Protein AF-0000000085024136 (afdb_homodimer)

Solvent-accessible surface area (backbone atoms only — not comparable to full-atom values): 22050 Å² total; per-residue (Å²): 135,85,77,77,74,80,76,80,77,77,75,76,75,72,75,74,74,73,70,76,73,74,71,74,76,70,73,74,78,68,55,67,60,87,79,64,44,66,71,77,68,45,45,70,88,46,28,46,67,76,51,93,80,49,58,67,58,80,70,66,60,90,43,93,72,46,53,48,73,52,51,36,75,35,34,38,42,32,37,48,52,42,96,88,58,46,60,41,32,43,37,36,36,37,52,78,35,58,49,79,10,27,27,30,75,33,22,38,34,37,36,29,50,30,38,29,35,40,38,38,35,45,42,96,86,66,47,75,48,77,44,83,41,37,22,63,36,70,49,74,44,54,42,66,41,37,32,32,40,37,23,77,28,56,24,40,30,39,38,38,36,1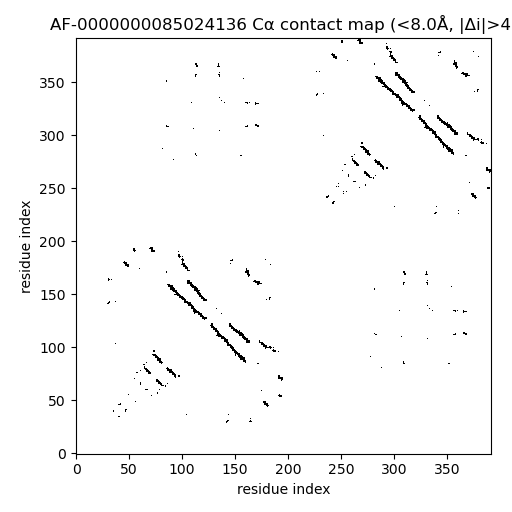6,37,70,42,87,87,46,86,15,45,67,34,80,88,54,65,32,33,28,50,77,54,35,69,72,40,63,70,78,43,26,46,60,69,127,135,84,77,76,74,82,76,81,79,78,77,75,76,74,74,73,75,72,71,74,73,72,70,74,75,73,70,76,77,71,69,66,58,89,79,62,44,65,68,77,60,47,40,68,88,43,28,48,68,77,51,91,82,47,58,69,57,80,70,65,58,91,43,92,70,45,53,48,74,50,50,35,75,35,33,38,43,33,38,48,53,43,95,89,58,47,62,43,31,42,38,35,37,37,52,77,34,58,49,79,9,26,28,30,73,34,22,37,33,38,35,28,49,30,40,29,34,40,38,36,36,45,42,96,86,66,48,74,46,78,46,83,41,37,22,64,36,71,51,74,44,56,45,66,41,37,32,32,39,37,22,78,27,56,22,38,30,41,40,36,38,17,36,72,52,91,87,44,86,16,43,67,35,79,86,53,65,31,33,30,50,76,55,36,68,73,38,63,72,79,43,26,47,60,68,129

Nearest PDB structures (foldseek):
  6tzp-assembly1_A  TM=6.915E-01  e=1.171E-06  Bacillus subtilis
  2uyb-assembly1_A  TM=7.602E-01  e=2.352E-06  Bacillus subtilis
  2v09-assembly1_A  TM=7.611E-01  e=2.352E-06  Bacillus subtilis
  2uya-assembly1_A  TM=6.845E-01  e=1.451E-06  Bacillus subtilis
  5vg3-assembly1_A  TM=7.566E-01  e=2.762E-06  Bacillus subtilis

Radius of gyration: 27.94 Å; Cα contacts (8 Å, |Δi|>4): 830; chains: 2; bounding box: 72×79×98 Å

Structure (mmCIF, N/CA/C/O backbone):
data_AF-0000000085024136-model_v1
#
loop_
_entity.id
_entity.type
_entity.pdbx_description
1 polymer 'Cupin 2 conserved barrel domain-containing protein'
#
loop_
_atom_site.group_PDB
_atom_site.id
_atom_site.type_symbol
_atom_site.label_atom_id
_atom_site.label_alt_id
_atom_site.label_comp_id
_atom_site.label_asym_id
_atom_site.label_entity_id
_atom_site.label_seq_id
_atom_site.pdbx_PDB_ins_code
_atom_site.Cartn_x
_atom_site.Cartn_y
_atom_site.Cartn_z
_atom_site.occupancy
_atom_site.B_iso_or_equiv
_atom_site.auth_seq_id
_atom_site.auth_comp_id
_atom_site.auth_asym_id
_atom_site.auth_atom_id
_atom_site.pdbx_PDB_model_num
ATOM 1 N N . MET A 1 1 ? 56 -15.125 65.375 1 30.09 1 MET A N 1
ATOM 2 C CA . MET A 1 1 ? 54.906 -14.273 64.875 1 30.09 1 MET A CA 1
ATOM 3 C C . MET A 1 1 ? 54.031 -15.039 63.875 1 30.09 1 MET A C 1
ATOM 5 O O . MET A 1 1 ? 54.531 -15.586 62.875 1 30.09 1 MET A O 1
ATOM 9 N N . SER A 1 2 ? 52.906 -15.57 64.375 1 30.41 2 SER A N 1
ATOM 10 C CA . SER A 1 2 ? 51.969 -16.531 63.812 1 30.41 2 SER A CA 1
ATOM 11 C C . SER A 1 2 ? 51.344 -16.031 62.531 1 30.41 2 SER A C 1
ATOM 13 O O . SER A 1 2 ? 51.094 -14.828 62.375 1 30.41 2 SER A O 1
ATOM 15 N N . VAL A 1 3 ? 51.438 -16.812 61.469 1 36.09 3 VAL A N 1
ATOM 16 C CA . VAL A 1 3 ? 51.125 -16.734 60.031 1 36.09 3 VAL A CA 1
ATOM 17 C C . VAL A 1 3 ? 49.594 -16.609 59.844 1 36.09 3 VAL A C 1
ATOM 19 O O . VAL A 1 3 ? 48.844 -17.531 60.188 1 36.09 3 VAL A O 1
ATOM 22 N N . PRO A 1 4 ? 49 -15.477 60.094 1 37.69 4 PRO A N 1
ATOM 23 C CA . PRO A 1 4 ? 47.531 -15.547 60.156 1 37.69 4 PRO A CA 1
ATOM 24 C C . PRO A 1 4 ? 46.938 -16.047 58.844 1 37.69 4 PRO A C 1
ATOM 26 O O . PRO A 1 4 ? 47.5 -15.828 57.75 1 37.69 4 PRO A O 1
ATOM 29 N N . GLU A 1 5 ? 46.312 -17.156 58.906 1 36.03 5 GLU A N 1
ATOM 30 C CA . GLU A 1 5 ? 45.688 -17.875 57.812 1 36.03 5 GLU A CA 1
ATOM 31 C C . GLU A 1 5 ? 44.719 -16.984 57.062 1 36.03 5 GLU A C 1
ATOM 33 O O . GLU A 1 5 ? 43.938 -16.25 57.688 1 36.03 5 GLU A O 1
ATOM 38 N N . PRO A 1 6 ? 44.969 -16.734 55.781 1 31.41 6 PRO A N 1
ATOM 39 C CA . PRO A 1 6 ? 44.125 -15.82 55 1 31.41 6 PRO A CA 1
ATOM 40 C C . PRO A 1 6 ? 42.688 -16.297 54.938 1 31.41 6 PRO A C 1
ATOM 42 O O . PRO A 1 6 ? 42.438 -17.5 54.812 1 31.41 6 PRO A O 1
ATOM 45 N N . ARG A 1 7 ? 41.75 -15.688 55.656 1 27.64 7 ARG A N 1
ATOM 46 C CA . ARG A 1 7 ? 40.312 -15.945 55.688 1 27.64 7 ARG A CA 1
ATOM 47 C C . ARG A 1 7 ? 39.75 -16.031 54.281 1 27.64 7 ARG A C 1
ATOM 49 O O . ARG A 1 7 ? 40.156 -15.289 53.406 1 27.64 7 ARG A O 1
ATOM 56 N N . ALA A 1 8 ? 39.219 -17.188 53.938 1 28.41 8 ALA A N 1
ATOM 57 C CA . ALA A 1 8 ? 38.5 -17.609 52.75 1 28.41 8 ALA A CA 1
ATOM 58 C C . ALA A 1 8 ? 37.375 -16.656 52.406 1 28.41 8 ALA A C 1
ATOM 60 O O . ALA A 1 8 ? 36.5 -16.391 53.281 1 28.41 8 ALA A O 1
ATOM 61 N N . TRP A 1 9 ? 37.562 -15.617 51.594 1 25.48 9 TRP A N 1
ATOM 62 C CA . TRP A 1 9 ? 36.531 -14.672 51.188 1 25.48 9 TRP A CA 1
ATOM 63 C C . TRP A 1 9 ? 35.375 -15.398 50.531 1 25.48 9 TRP A C 1
ATOM 65 O O . TRP A 1 9 ? 35.562 -16.203 49.594 1 25.48 9 TRP A O 1
ATOM 75 N N . VAL A 1 10 ? 34.438 -15.867 51.344 1 28.72 10 VAL A N 1
ATOM 76 C CA . VAL A 1 10 ? 33.188 -16.391 50.781 1 28.72 10 VAL A CA 1
ATOM 77 C C . VAL A 1 10 ? 32.594 -15.391 49.812 1 28.72 10 VAL A C 1
ATOM 79 O O . VAL A 1 10 ? 32.281 -14.25 50.188 1 28.72 10 VAL A O 1
ATOM 82 N N . VAL A 1 11 ? 33.031 -15.477 48.562 1 30.64 11 VAL A N 1
ATOM 83 C CA . VAL A 1 11 ? 32.375 -14.695 47.5 1 30.64 11 VAL A CA 1
ATOM 84 C C . VAL A 1 11 ? 30.891 -15.078 47.406 1 30.64 11 VAL A C 1
ATOM 86 O O . VAL A 1 11 ? 30.562 -16.25 47.188 1 30.64 11 VAL A O 1
ATOM 89 N N . LEU A 1 12 ? 30.078 -14.445 48.25 1 28 12 LEU A N 1
ATOM 90 C CA . LEU A 1 12 ? 28.625 -14.555 48.062 1 28 12 LEU A CA 1
ATOM 91 C C . LEU A 1 12 ? 28.203 -14.219 46.656 1 28 12 LEU A C 1
ATOM 93 O O . LEU A 1 12 ? 28.422 -13.094 46.188 1 28 12 LEU A O 1
ATOM 97 N N . VAL A 1 13 ? 28.203 -15.227 45.844 1 29.22 13 VAL A N 1
ATOM 98 C CA . VAL A 1 13 ? 27.641 -15.109 44.5 1 29.22 13 VAL A CA 1
ATOM 99 C C . VAL A 1 13 ? 26.156 -14.734 44.625 1 29.22 13 VAL A C 1
ATOM 101 O O . VAL A 1 13 ? 25.344 -15.523 45.094 1 29.22 13 VAL A O 1
ATOM 104 N N . VAL A 1 14 ? 25.922 -13.5 44.969 1 30.23 14 VAL A N 1
ATOM 105 C CA . VAL A 1 14 ? 24.516 -13.094 44.875 1 30.23 14 VAL A CA 1
ATOM 106 C C . VAL A 1 14 ? 24.031 -13.297 43.438 1 30.23 14 VAL A C 1
ATOM 108 O O . VAL A 1 14 ? 24.578 -12.711 42.5 1 30.23 14 VAL A O 1
ATOM 111 N N . GLY A 1 15 ? 23.516 -14.469 43.25 1 28.17 15 GLY A N 1
ATOM 112 C CA . GLY A 1 15 ? 22.797 -14.734 42 1 28.17 15 GLY A CA 1
ATOM 113 C C . GLY A 1 15 ? 21.734 -13.695 41.688 1 28.17 15 GLY A C 1
ATOM 114 O O . GLY A 1 15 ? 20.766 -13.562 42.438 1 28.17 15 GLY A O 1
ATOM 115 N N . ILE A 1 16 ? 22.188 -12.523 41.156 1 28.72 16 ILE A N 1
ATOM 116 C CA . ILE A 1 16 ? 21.188 -11.578 40.719 1 28.72 16 ILE A CA 1
ATOM 117 C C . ILE A 1 16 ? 20.281 -12.258 39.688 1 28.72 16 ILE A C 1
ATOM 119 O O . ILE A 1 16 ? 20.75 -12.719 38.625 1 28.72 16 ILE A O 1
ATOM 123 N N . PHE A 1 17 ? 19.281 -12.898 40.188 1 27.83 17 PHE A N 1
ATOM 124 C CA . PHE A 1 17 ? 18.172 -13.289 39.344 1 27.83 17 PHE A CA 1
ATOM 125 C C . PHE A 1 17 ? 17.672 -12.102 38.531 1 27.83 17 PHE A C 1
ATOM 127 O O . PHE A 1 17 ? 17.125 -11.148 39.094 1 27.83 17 PHE A O 1
ATOM 134 N N . LEU A 1 18 ? 18.453 -11.727 37.5 1 28.78 18 LEU A N 1
ATOM 135 C CA . LEU A 1 18 ? 17.875 -10.773 36.562 1 28.78 18 LEU A CA 1
ATOM 136 C C . LEU A 1 18 ? 16.547 -11.297 36.031 1 28.78 18 LEU A C 1
ATOM 138 O O . LEU A 1 18 ? 16.531 -12.219 35.188 1 28.78 18 LEU A O 1
ATOM 142 N N . GLY A 1 19 ? 15.594 -11.344 36.906 1 26.42 19 GLY A N 1
ATOM 143 C CA . GLY A 1 19 ? 14.258 -11.492 36.344 1 26.42 19 GLY A CA 1
ATOM 144 C C . GLY A 1 19 ? 14.008 -10.602 35.125 1 26.42 19 GLY A C 1
ATOM 145 O O . GLY A 1 19 ? 14.18 -9.383 35.219 1 26.42 19 GLY A O 1
ATOM 146 N N . ARG A 1 20 ? 14.328 -11.188 33.969 1 26.08 20 ARG A N 1
ATOM 147 C CA . ARG A 1 20 ? 13.914 -10.508 32.75 1 26.08 20 ARG A CA 1
ATOM 148 C C . ARG A 1 20 ? 12.445 -10.109 32.844 1 26.08 20 ARG A C 1
ATOM 150 O O . ARG A 1 20 ? 11.562 -10.969 32.906 1 26.08 20 ARG A O 1
ATOM 157 N N . LEU A 1 21 ? 12.156 -9.062 33.531 1 26.42 21 LEU A N 1
ATOM 158 C CA . LEU A 1 21 ? 10.828 -8.477 33.375 1 26.42 21 LEU A CA 1
ATOM 159 C C . LEU A 1 21 ? 10.523 -8.266 31.891 1 26.42 21 LEU A C 1
ATOM 161 O O . LEU A 1 21 ? 11.18 -7.465 31.219 1 26.42 21 LEU A O 1
ATOM 165 N N . SER A 1 22 ? 10.086 -9.328 31.297 1 23.98 22 SER A N 1
ATOM 166 C CA . SER A 1 22 ? 9.469 -9.195 29.984 1 23.98 22 SER A CA 1
ATOM 167 C C . SER A 1 22 ? 8.406 -8.102 29.984 1 23.98 22 SER A C 1
ATOM 169 O O . SER A 1 22 ? 7.355 -8.258 30.625 1 23.98 22 SER A O 1
ATOM 171 N N . VAL A 1 23 ? 8.781 -6.891 30.094 1 24.39 23 VAL A N 1
ATOM 172 C CA . VAL A 1 23 ? 7.789 -5.844 29.891 1 24.39 23 VAL A CA 1
ATOM 173 C C . VAL A 1 23 ? 7.094 -6.051 28.547 1 24.39 23 VAL A C 1
ATOM 175 O O . VAL A 1 23 ? 7.742 -6.035 27.5 1 24.39 23 VAL A O 1
ATOM 178 N N . SER A 1 24 ? 6.074 -6.824 28.609 1 23.19 24 SER A N 1
ATOM 179 C CA . SER A 1 24 ? 5.105 -6.836 27.516 1 23.19 24 SER A CA 1
ATOM 180 C C . SER A 1 24 ? 4.719 -5.422 27.094 1 23.19 24 SER A C 1
ATOM 182 O O . SER A 1 24 ? 4.086 -4.695 27.875 1 23.19 24 SER A O 1
ATOM 184 N N . VAL A 1 25 ? 5.543 -4.734 26.422 1 22.91 25 VAL A N 1
ATOM 185 C CA . VAL A 1 25 ? 5.121 -3.432 25.906 1 22.91 25 VAL A CA 1
ATOM 186 C C . VAL A 1 25 ? 3.82 -3.578 25.125 1 22.91 25 VAL A C 1
ATOM 188 O O . VAL A 1 25 ? 3.791 -4.227 24.078 1 22.91 25 VAL A O 1
ATOM 191 N N . THR A 1 26 ? 2.686 -3.709 25.797 1 23.72 26 THR A N 1
ATOM 192 C CA . THR A 1 26 ? 1.342 -3.529 25.266 1 23.72 26 THR A CA 1
ATOM 193 C C . THR A 1 26 ? 1.251 -2.242 24.438 1 23.72 26 THR A C 1
ATOM 195 O O . THR A 1 26 ? 1.49 -1.152 24.969 1 23.72 26 THR A O 1
ATOM 198 N N . HIS A 1 27 ? 1.838 -2.207 23.391 1 24.25 27 HIS A N 1
ATOM 199 C CA . HIS A 1 27 ? 1.718 -0.945 22.672 1 24.25 27 HIS A CA 1
ATOM 200 C C . HIS A 1 27 ? 0.258 -0.519 22.547 1 24.25 27 HIS A C 1
ATOM 202 O O . HIS A 1 27 ? -0.571 -1.272 22.031 1 24.25 27 HIS A O 1
ATOM 208 N N . PRO A 1 28 ? -0.281 0.254 23.438 1 23.92 28 PRO A N 1
ATOM 209 C CA . PRO A 1 28 ? -1.662 0.741 23.438 1 23.92 28 PRO A CA 1
ATOM 210 C C . PRO A 1 28 ? -2.082 1.312 22.078 1 23.92 28 PRO A C 1
ATOM 212 O O . PRO A 1 28 ? -1.315 2.043 21.453 1 23.92 28 PRO A O 1
ATOM 215 N N . THR A 1 29 ? -2.715 0.515 21.203 1 26.81 29 THR A N 1
ATOM 216 C CA . THR A 1 29 ? -3.516 0.955 20.062 1 26.81 29 THR A CA 1
ATOM 217 C C . THR A 1 29 ? -4.387 2.148 20.453 1 26.81 29 THR A C 1
ATOM 219 O O . THR A 1 29 ? -5.367 2 21.188 1 26.81 29 THR A O 1
ATOM 222 N N . THR A 1 30 ? -3.805 3.119 20.891 1 27.08 30 THR A N 1
ATOM 223 C CA . THR A 1 30 ? -4.578 4.258 21.375 1 27.08 30 THR A CA 1
ATOM 224 C C . THR A 1 30 ? -5.484 4.809 20.281 1 27.08 30 THR A C 1
ATOM 226 O O . THR A 1 30 ? -5.004 5.402 19.312 1 27.08 30 THR A O 1
ATOM 229 N N . CYS A 1 31 ? -6.355 3.916 19.719 1 30.27 31 CYS A N 1
ATOM 230 C CA . CYS A 1 31 ? -7.465 4.484 18.953 1 30.27 31 CYS A CA 1
ATOM 231 C C . CYS A 1 31 ? -8.133 5.613 19.719 1 30.27 31 CYS A C 1
ATOM 233 O O . CYS A 1 31 ? -8.492 5.445 20.891 1 30.27 31 CYS A O 1
ATOM 235 N N . LEU A 1 32 ? -7.781 6.816 19.422 1 34.69 32 LEU A N 1
ATOM 236 C CA . LEU A 1 32 ? -8.469 7.918 20.078 1 34.69 32 LEU A CA 1
ATOM 237 C C . LEU A 1 32 ? -9.984 7.703 20.062 1 34.69 32 LEU A C 1
ATOM 239 O O . LEU A 1 32 ? -10.508 7.031 19.172 1 34.69 32 LEU A O 1
ATOM 243 N N . SER A 1 33 ? -10.648 7.867 21.094 1 35.84 33 SER A N 1
ATOM 244 C CA . SER A 1 33 ? -12.094 7.809 21.281 1 35.84 33 SER A CA 1
ATOM 245 C C . SER A 1 33 ? -12.828 8.516 20.141 1 35.84 33 SER A C 1
ATOM 247 O O . SER A 1 33 ? -12.32 9.484 19.578 1 35.84 33 SER A O 1
ATOM 249 N N . PRO A 1 34 ? -13.75 7.84 19.406 1 38.44 34 PRO A N 1
ATOM 250 C CA . PRO A 1 34 ? -14.641 8.469 18.438 1 38.44 34 PRO A CA 1
ATOM 251 C C . PRO A 1 34 ? -14.953 9.922 18.781 1 38.44 34 PRO A C 1
ATOM 253 O O . PRO A 1 34 ? -15.32 10.703 17.891 1 38.44 34 PRO A O 1
ATOM 256 N N . SER A 1 35 ? -15.133 10.195 20.016 1 38 35 SER A N 1
ATOM 257 C CA . SER A 1 35 ? -15.539 11.531 20.438 1 38 35 SER A CA 1
ATOM 258 C C . SER A 1 35 ? -14.422 12.547 20.234 1 38 35 SER A C 1
ATOM 260 O O . SER A 1 35 ? -14.531 13.695 20.672 1 38 35 SER A O 1
ATOM 262 N N . TRP A 1 36 ? -13.422 12.039 19.859 1 39.69 36 TRP A N 1
ATOM 263 C CA . TRP A 1 36 ? -12.336 13.016 19.766 1 39.69 36 TRP A CA 1
ATOM 264 C C . TRP A 1 36 ? -12.531 13.914 18.547 1 39.69 36 TRP A C 1
ATOM 266 O O . TRP A 1 36 ? -12.742 13.422 17.422 1 39.69 36 TRP A O 1
ATOM 276 N N . SER A 1 37 ? -13.297 14.953 18.672 1 41.47 37 SER A N 1
ATOM 277 C CA . SER A 1 37 ? -13.477 15.992 17.656 1 41.47 37 SER A CA 1
ATOM 278 C C . SER A 1 37 ? -12.211 16.812 17.484 1 41.47 37 SER A C 1
ATOM 280 O O . SER A 1 37 ? -11.508 17.109 18.453 1 41.47 37 SER A O 1
ATOM 282 N N . PRO A 1 38 ? -11.68 16.828 16.266 1 41.91 38 PRO A N 1
ATOM 283 C CA . PRO A 1 38 ? -10.656 17.828 15.977 1 41.91 38 PRO A CA 1
ATOM 284 C C . PRO A 1 38 ? -10.82 19.094 16.828 1 41.91 38 PRO A C 1
ATOM 286 O O . PRO A 1 38 ? -9.844 19.812 17.062 1 41.91 38 PRO A O 1
ATOM 289 N N . ILE A 1 39 ? -11.938 19.469 17.109 1 40.53 39 ILE A N 1
ATOM 290 C CA . ILE A 1 39 ? -12.172 20.609 18 1 40.53 39 ILE A CA 1
ATOM 291 C C . ILE A 1 39 ? -11.383 20.438 19.297 1 40.53 39 ILE A C 1
ATOM 293 O O . ILE A 1 39 ? -10.875 21.406 19.859 1 40.53 39 ILE A O 1
ATOM 297 N N . ALA A 1 40 ? -11.461 19.266 19.797 1 44 40 ALA A N 1
ATOM 298 C CA . ALA A 1 40 ? -10.648 19.219 21.016 1 44 40 ALA A CA 1
ATOM 299 C C . ALA A 1 40 ? -9.172 19.438 20.703 1 44 40 ALA A C 1
ATOM 301 O O . ALA A 1 40 ? -8.414 19.922 21.547 1 44 40 ALA A O 1
ATOM 302 N N . VAL A 1 41 ? -8.68 18.891 19.562 1 46.81 41 VAL A N 1
ATOM 303 C CA . VAL A 1 41 ? -7.281 19.125 19.234 1 46.81 41 VAL A CA 1
ATOM 304 C C . VAL A 1 41 ? -7.062 20.625 18.953 1 46.81 41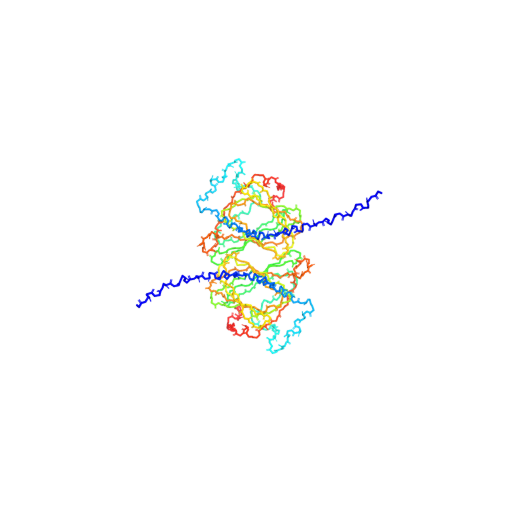 VAL A C 1
ATOM 306 O O . VAL A 1 41 ? -5.973 21.141 19.203 1 46.81 41 VAL A O 1
ATOM 309 N N . GLY A 1 42 ? -7.91 21.406 18.281 1 52.12 42 GLY A N 1
ATOM 310 C CA . GLY A 1 42 ? -7.211 22.406 17.5 1 52.12 42 GLY A CA 1
ATOM 311 C C . GLY A 1 42 ? -7.215 23.781 18.156 1 52.12 42 GLY A C 1
ATOM 312 O O . GLY A 1 42 ? -8.258 24.438 18.234 1 52.12 42 GLY A O 1
ATOM 313 N N . ASP A 1 43 ? -6.574 23.703 19.125 1 66.44 43 ASP A N 1
ATOM 314 C CA . ASP A 1 43 ? -6.059 25.016 19.5 1 66.44 43 ASP A CA 1
ATOM 315 C C . ASP A 1 43 ? -5.488 25.734 18.281 1 66.44 43 ASP A C 1
ATOM 317 O O . ASP A 1 43 ? -4.465 25.328 17.734 1 66.44 43 ASP A O 1
ATOM 321 N N . ALA A 1 44 ? -6.285 26.625 17.844 1 72 44 ALA A N 1
ATOM 322 C CA . ALA A 1 44 ? -5.879 27.406 16.672 1 72 44 ALA A CA 1
ATOM 323 C C . ALA A 1 44 ? -4.426 27.859 16.797 1 72 44 ALA A C 1
ATOM 325 O O . ALA A 1 44 ? -3.811 28.281 15.812 1 72 44 ALA A O 1
ATOM 326 N N . ARG A 1 45 ? -3.955 27.766 17.969 1 76.94 45 ARG A N 1
ATOM 327 C CA . ARG A 1 45 ? -2.547 28.094 18.172 1 76.94 45 ARG A CA 1
ATOM 328 C C . ARG A 1 45 ? -1.644 26.984 17.656 1 76.94 45 ARG A C 1
ATOM 330 O O . ARG A 1 45 ? -0.455 27.203 17.422 1 76.94 45 ARG A O 1
ATOM 337 N N . ILE A 1 46 ? -2.352 25.844 17.438 1 82.12 46 ILE A N 1
ATOM 338 C CA . ILE A 1 46 ? -1.531 24.672 17.109 1 82.12 46 ILE A CA 1
ATOM 339 C C . ILE A 1 46 ? -1.883 24.156 15.719 1 82.12 46 ILE A C 1
ATOM 341 O O . ILE A 1 46 ? -1.01 23.688 14.984 1 82.12 46 ILE A O 1
ATOM 345 N N . TYR A 1 47 ? -3.238 24.344 15.43 1 82.31 47 TYR A N 1
ATOM 346 C CA . TYR A 1 47 ? -3.713 23.797 14.164 1 82.31 47 TYR A CA 1
ATOM 347 C C . TYR A 1 47 ? -4.449 24.859 13.352 1 82.31 47 TYR A C 1
ATOM 349 O O . TYR A 1 47 ? -5.012 25.797 13.914 1 82.31 47 TYR A O 1
ATOM 357 N N . TYR A 1 48 ? -4.324 24.734 11.984 1 79.12 48 TYR A N 1
ATOM 358 C CA . TYR A 1 48 ? -5.129 25.578 11.125 1 79.12 48 TYR A CA 1
ATOM 359 C C . TYR A 1 48 ? -5.59 24.828 9.883 1 79.12 48 TYR A C 1
ATOM 361 O O . TYR A 1 48 ? -4.938 23.875 9.453 1 79.12 48 TYR A O 1
ATOM 369 N N . LYS A 1 49 ? -6.734 25.203 9.383 1 76.44 49 LYS A N 1
ATOM 370 C CA . LYS A 1 49 ? -7.297 24.562 8.195 1 76.44 49 LYS A CA 1
ATOM 371 C C . LYS A 1 49 ? -6.594 25.031 6.93 1 76.44 49 LYS A C 1
ATOM 373 O O . LYS A 1 49 ? -6.312 26.219 6.773 1 76.44 49 LYS A O 1
ATOM 378 N N . PRO A 1 50 ? -6.297 23.969 6.148 1 71.44 50 PRO A N 1
ATOM 379 C CA . PRO A 1 50 ? -5.762 24.406 4.859 1 71.44 50 PRO A CA 1
ATOM 380 C C . PRO A 1 50 ? -6.73 25.312 4.102 1 71.44 50 PRO A C 1
ATOM 382 O O . PRO A 1 50 ? -7.945 25.109 4.16 1 71.44 50 PRO A O 1
ATOM 385 N N . ASN A 1 51 ? -6.215 26.422 3.818 1 60.53 51 ASN A N 1
ATOM 386 C CA . ASN A 1 51 ? -7.047 27.312 3.016 1 60.53 51 ASN A CA 1
ATOM 387 C C . ASN A 1 51 ? -6.887 27.047 1.522 1 60.53 51 ASN A C 1
ATOM 389 O O . ASN A 1 51 ? -5.859 26.516 1.093 1 60.53 51 ASN A O 1
ATOM 393 N N . GLU A 1 52 ? -8.109 26.938 0.792 1 54.19 52 GLU A N 1
ATOM 394 C CA . GLU A 1 52 ? -8.219 26.656 -0.634 1 54.19 52 GLU A CA 1
ATOM 395 C C . GLU A 1 52 ? -7.074 27.297 -1.415 1 54.19 52 GLU A C 1
ATOM 397 O O . GLU A 1 52 ? -6.695 26.812 -2.482 1 54.19 52 GLU A O 1
ATOM 402 N N . SER A 1 53 ? -6.59 28.281 -0.966 1 48.22 53 SER A N 1
ATOM 403 C CA . SER A 1 53 ? -5.578 29.016 -1.718 1 48.22 53 SER A CA 1
ATOM 404 C C . SER A 1 53 ? -4.184 28.469 -1.453 1 48.22 53 SER A C 1
ATOM 406 O O . SER A 1 53 ? -3.217 28.859 -2.104 1 48.22 53 SER A O 1
ATOM 408 N N . MET A 1 54 ? -4.172 27.562 -0.534 1 53.47 54 MET A N 1
ATOM 409 C CA . MET A 1 54 ? -2.816 27.188 -0.153 1 53.47 54 MET A CA 1
ATOM 410 C C . MET A 1 54 ? -2.234 26.188 -1.142 1 53.47 54 MET A C 1
ATOM 412 O O . MET A 1 54 ? -2.881 25.188 -1.474 1 53.47 54 MET A O 1
ATOM 416 N N . PRO A 1 55 ? -1.205 26.453 -1.753 1 47.5 55 PRO A N 1
ATOM 417 C CA . PRO A 1 55 ? -0.51 25.562 -2.682 1 47.5 55 PRO A CA 1
ATOM 418 C C . PRO A 1 55 ? -0.07 24.25 -2.023 1 47.5 55 PRO A C 1
ATOM 420 O O . PRO A 1 55 ? 0.302 24.25 -0.847 1 47.5 55 PRO A O 1
ATOM 423 N N . GLY A 1 56 ? -0.206 23.188 -2.75 1 48.31 56 GLY A N 1
ATOM 424 C CA . GLY A 1 56 ? 0.406 21.922 -2.355 1 48.31 56 GLY A CA 1
ATOM 425 C C . GLY A 1 56 ? -0.557 20.984 -1.651 1 48.31 56 GLY A C 1
ATOM 426 O O . GLY A 1 56 ? -0.159 19.922 -1.172 1 48.31 56 GLY A O 1
ATOM 427 N N . LEU A 1 57 ? -1.803 21.547 -1.259 1 53.31 57 LEU A N 1
ATOM 428 C CA . LEU A 1 57 ? -2.773 20.703 -0.577 1 53.31 57 LEU A CA 1
ATOM 429 C C . LEU A 1 57 ? -3.316 19.625 -1.517 1 53.31 57 LEU A C 1
ATOM 431 O O . LEU A 1 57 ? -3.504 19.875 -2.709 1 53.31 57 LEU A O 1
ATOM 435 N N . PRO A 1 58 ? -3.215 18.391 -1.122 1 52.16 58 PRO A N 1
ATOM 436 C CA . PRO A 1 58 ? -4.082 17.5 -1.889 1 52.16 58 PRO A CA 1
ATOM 437 C C . PRO A 1 58 ? -5.488 18.062 -2.088 1 52.16 58 PRO A C 1
ATOM 439 O O . PRO A 1 58 ? -6.098 18.562 -1.138 1 52.16 58 PRO A O 1
ATOM 442 N N . GLN A 1 59 ? -5.77 18.719 -3.24 1 50.38 59 GLN A N 1
ATOM 443 C CA . GLN A 1 59 ? -7.191 19.031 -3.352 1 50.38 59 GLN A CA 1
ATOM 444 C C . GLN A 1 59 ? -8.047 17.781 -3.254 1 50.38 59 GLN A C 1
ATOM 446 O O . GLN A 1 59 ? -7.719 16.75 -3.846 1 50.38 59 GLN A O 1
ATOM 451 N N . PRO A 1 60 ? -8.844 17.766 -2.229 1 49.31 60 PRO A N 1
ATOM 452 C CA . PRO A 1 60 ? -9.781 16.641 -2.311 1 49.31 60 PRO A CA 1
ATOM 453 C C . PRO A 1 60 ? -10.438 16.516 -3.686 1 49.31 60 PRO A C 1
ATOM 455 O O . PRO A 1 60 ? -10.531 17.5 -4.422 1 49.31 60 PRO A O 1
ATOM 458 N N . PRO A 1 61 ? -10.594 15.25 -4.109 1 49.03 61 PRO A N 1
ATOM 459 C CA . PRO A 1 61 ? -11.453 15.195 -5.293 1 49.03 61 PRO A CA 1
ATOM 460 C C . PRO A 1 61 ? -12.617 16.172 -5.223 1 49.03 61 PRO A C 1
ATOM 462 O O . PRO A 1 61 ? -13.172 16.406 -4.145 1 49.03 61 PRO A O 1
ATOM 465 N N . THR A 1 62 ? -12.75 17.156 -6.09 1 49.09 62 THR A N 1
ATOM 466 C CA . THR A 1 62 ? -13.875 18.094 -6.121 1 49.09 62 THR A CA 1
ATOM 467 C C . THR A 1 62 ? -15.203 17.328 -6.055 1 49.09 62 THR A C 1
ATOM 469 O O . THR A 1 62 ? -16.172 17.828 -5.492 1 49.09 62 THR A O 1
ATOM 472 N N . LYS A 1 63 ? -15.203 16.219 -6.836 1 51.31 63 LYS A N 1
ATOM 473 C CA . LYS A 1 63 ? -16.422 15.422 -6.844 1 51.31 63 LYS A CA 1
ATOM 474 C C . LYS A 1 63 ? -16.125 13.945 -6.594 1 51.31 63 LYS A C 1
ATOM 476 O O . LYS A 1 63 ? -15.148 13.406 -7.133 1 51.31 63 LYS A O 1
ATOM 481 N N . PRO A 1 64 ? -16.969 13.438 -5.656 1 54.53 64 PRO A N 1
ATOM 482 C CA . PRO A 1 64 ? -16.859 11.992 -5.477 1 54.53 64 PRO A CA 1
ATOM 483 C C . PRO A 1 64 ? -16.797 11.234 -6.805 1 54.53 64 PRO A C 1
ATOM 485 O O . PRO A 1 64 ? -17.547 11.555 -7.73 1 54.53 64 PRO A O 1
ATOM 488 N N . GLY A 1 65 ? -15.75 10.492 -6.988 1 59.31 65 GLY A N 1
ATOM 489 C CA . GLY A 1 65 ? -15.703 9.664 -8.18 1 59.31 65 GLY A CA 1
ATOM 490 C C . GLY A 1 65 ? -14.68 10.133 -9.195 1 59.31 65 GLY A C 1
ATOM 491 O O . GLY A 1 65 ? -14.414 9.445 -10.18 1 59.31 65 GLY A O 1
ATOM 492 N N . GLU A 1 66 ? -14.219 11.375 -8.938 1 68.56 66 GLU A N 1
ATOM 493 C CA . GLU A 1 66 ? -13.258 11.82 -9.945 1 68.56 66 GLU A CA 1
ATOM 494 C C . GLU A 1 66 ? -11.836 11.797 -9.406 1 68.56 66 GLU A C 1
ATOM 496 O O . GLU A 1 66 ? -11.586 12.242 -8.281 1 68.56 66 GLU A O 1
ATOM 501 N N . GLY A 1 67 ? -10.969 10.992 -9.984 1 73.81 67 GLY A N 1
ATOM 502 C CA . GLY A 1 67 ? -9.555 11.055 -9.648 1 73.81 67 GLY A CA 1
ATOM 503 C C . GLY A 1 67 ? -8.93 12.406 -9.961 1 73.81 67 GLY A C 1
ATOM 504 O O . GLY A 1 67 ? -9.617 13.32 -10.414 1 73.81 67 GLY A O 1
ATOM 505 N N . PHE A 1 68 ? -7.719 12.648 -9.438 1 79.25 68 PHE A N 1
ATOM 506 C CA . PHE A 1 68 ? -6.973 13.852 -9.789 1 79.25 68 PHE A CA 1
ATOM 507 C C . PHE A 1 68 ? -5.477 13.57 -9.836 1 79.25 68 PHE A C 1
ATOM 509 O O . PHE A 1 68 ? -5.016 12.539 -9.336 1 79.25 68 PHE A O 1
ATOM 516 N N . LYS A 1 69 ? -4.848 14.492 -10.547 1 84.25 69 LYS A N 1
ATOM 517 C CA . LYS A 1 69 ? -3.387 14.461 -10.578 1 84.25 69 LYS A CA 1
ATOM 518 C C . LYS A 1 69 ? -2.809 15.875 -10.586 1 84.25 69 LYS A C 1
ATOM 520 O O . LYS A 1 69 ? -3.328 16.766 -11.266 1 84.25 69 LYS A O 1
ATOM 525 N N . PHE A 1 70 ? -1.79 16.078 -9.742 1 83 70 PHE A N 1
ATOM 526 C CA . PHE A 1 70 ? -1.066 17.344 -9.836 1 83 70 PHE A CA 1
ATOM 527 C C . PHE A 1 70 ? 0.423 17.141 -9.594 1 83 70 PHE A C 1
ATOM 529 O O . PHE A 1 70 ? 0.838 16.062 -9.133 1 83 70 PHE A O 1
ATOM 536 N N . GLU A 1 71 ? 1.206 18.125 -10.008 1 86.19 71 GLU A N 1
ATOM 537 C CA . GLU A 1 71 ? 2.654 18.094 -9.828 1 86.19 71 GLU A CA 1
ATOM 538 C C . GLU A 1 71 ? 3.184 19.453 -9.383 1 86.19 71 GLU A C 1
ATOM 540 O O . GLU A 1 71 ? 2.652 20.5 -9.789 1 86.19 71 GLU A O 1
ATOM 545 N N . ASP A 1 72 ? 4.098 19.406 -8.523 1 87 72 ASP A N 1
ATOM 546 C CA . ASP A 1 72 ? 4.852 20.594 -8.109 1 87 72 ASP A CA 1
ATOM 547 C C . ASP A 1 72 ? 6.332 20.266 -7.926 1 87 72 ASP A C 1
ATOM 549 O O . ASP A 1 72 ? 6.812 19.234 -8.422 1 87 72 ASP A O 1
ATOM 553 N N . ALA A 1 73 ? 7.074 21.188 -7.312 1 88.75 73 ALA A N 1
ATOM 554 C CA . ALA A 1 73 ? 8.516 20.984 -7.176 1 88.75 73 ALA A CA 1
ATOM 555 C C . ALA A 1 73 ? 8.82 19.703 -6.406 1 88.75 73 ALA A C 1
ATOM 557 O O . ALA A 1 73 ? 9.875 19.094 -6.598 1 88.75 73 ALA A O 1
ATOM 558 N N . ARG A 1 74 ? 7.941 19.234 -5.605 1 92.44 74 ARG A N 1
ATOM 559 C CA . ARG A 1 74 ? 8.156 18.094 -4.738 1 92.44 74 ARG A CA 1
ATOM 560 C C . ARG A 1 74 ? 7.938 16.781 -5.5 1 92.44 74 ARG A C 1
ATOM 562 O O . ARG A 1 74 ? 8.43 15.727 -5.098 1 92.44 74 ARG A O 1
ATOM 569 N N . GLY A 1 75 ? 7.148 16.828 -6.523 1 92.31 75 GLY A N 1
ATOM 570 C CA . GLY A 1 75 ? 6.805 15.641 -7.277 1 92.31 75 GLY A CA 1
ATOM 571 C C . GLY A 1 75 ? 5.336 15.57 -7.652 1 92.31 75 GLY A C 1
ATOM 572 O O . GLY A 1 75 ? 4.703 16.609 -7.895 1 92.31 75 GLY A O 1
ATOM 573 N N . SER A 1 76 ? 4.926 14.383 -7.805 1 91.06 76 SER A N 1
ATOM 574 C CA . SER A 1 76 ? 3.555 14.219 -8.281 1 91.06 76 SER A CA 1
ATOM 575 C C . SER A 1 76 ? 2.668 13.594 -7.211 1 91.06 76 SER A C 1
ATOM 577 O O . SER A 1 76 ? 3.145 12.82 -6.379 1 91.06 76 SER A O 1
ATOM 579 N N . TYR A 1 77 ? 1.423 13.953 -7.27 1 90.5 77 TYR A N 1
ATOM 580 C CA . TYR A 1 77 ? 0.343 13.438 -6.438 1 90.5 77 TYR A CA 1
ATOM 581 C C . TYR A 1 77 ? -0.86 13.047 -7.285 1 90.5 77 TYR A C 1
ATOM 583 O O . TYR A 1 77 ? -1.413 13.875 -8.016 1 90.5 77 TYR A O 1
ATOM 591 N N . GLU A 1 78 ? -1.226 11.75 -7.18 1 90.62 78 GLU A N 1
ATOM 592 C CA . GLU A 1 78 ? -2.307 11.242 -8.016 1 90.62 78 GLU A CA 1
ATOM 593 C C . GLU A 1 78 ? -3.299 10.422 -7.203 1 90.62 78 GLU A C 1
ATOM 595 O O . GLU A 1 78 ? -2.908 9.492 -6.496 1 90.62 78 GLU A O 1
ATOM 600 N N . ARG A 1 79 ? -4.574 10.75 -7.309 1 91.06 79 ARG A N 1
ATOM 601 C CA . ARG A 1 79 ? -5.637 9.93 -6.738 1 91.06 79 ARG A CA 1
ATOM 602 C C . ARG A 1 79 ? -6.344 9.117 -7.82 1 91.06 79 ARG A C 1
ATOM 604 O O . ARG A 1 79 ? -6.867 9.688 -8.781 1 91.06 79 ARG A O 1
ATOM 611 N N . LEU A 1 80 ? -6.336 7.875 -7.645 1 91.12 80 LEU A N 1
ATOM 612 C CA . LEU A 1 80 ? -7.09 6.996 -8.531 1 91.12 80 LEU A CA 1
ATOM 613 C C . LEU A 1 80 ? -8.367 6.5 -7.855 1 91.12 80 LEU A C 1
ATOM 615 O O . LEU A 1 80 ? -8.32 6.031 -6.715 1 91.12 80 LEU A O 1
ATOM 619 N N . GLU A 1 81 ? -9.438 6.57 -8.57 1 89.12 81 GLU A N 1
ATOM 620 C CA . GLU A 1 81 ? -10.742 6.176 -8.039 1 89.12 81 GLU A CA 1
ATOM 621 C C . GLU A 1 81 ? -11.289 4.961 -8.789 1 89.12 81 GLU A C 1
ATOM 623 O O . GLU A 1 81 ? -11.055 4.801 -9.984 1 89.12 81 GLU A O 1
ATOM 628 N N . TYR A 1 82 ? -12 4.242 -8.062 1 86.94 82 TYR A N 1
ATOM 629 C CA . TYR A 1 82 ? -12.547 3.002 -8.602 1 86.94 82 TYR A CA 1
ATOM 630 C C . TYR A 1 82 ? -14.062 2.977 -8.477 1 86.94 82 TYR A C 1
ATOM 632 O O . TYR A 1 82 ? -14.648 3.826 -7.801 1 86.94 82 TYR A O 1
ATOM 640 N N . PRO A 1 83 ? -14.766 2.104 -9.109 1 79.94 83 PRO A N 1
ATOM 641 C CA . PRO A 1 83 ? -16.219 2.178 -9.312 1 79.94 83 PRO A CA 1
ATOM 642 C C . PRO A 1 83 ? -17 2.246 -8 1 79.94 83 PRO A C 1
ATOM 644 O O . PRO A 1 83 ? -18.062 2.877 -7.941 1 79.94 83 PRO A O 1
ATOM 647 N N . GLY A 1 84 ? -16.609 1.734 -6.957 1 80.56 84 GLY A N 1
ATOM 648 C CA . GLY A 1 84 ? -17.328 1.785 -5.695 1 80.56 84 GLY A CA 1
ATOM 649 C C . GLY A 1 84 ? -17.031 3.031 -4.887 1 80.56 84 GLY A C 1
ATOM 650 O O . GLY A 1 84 ? -17.547 3.195 -3.777 1 80.56 84 GLY A O 1
ATOM 651 N N . GLY A 1 85 ? -16.219 3.934 -5.566 1 83.94 85 GLY A N 1
ATOM 652 C CA . GLY A 1 85 ? -15.844 5.16 -4.883 1 83.94 85 GLY A CA 1
ATOM 653 C C . GLY A 1 85 ? -14.555 5.031 -4.09 1 83.94 85 GLY A C 1
ATOM 654 O O . GLY A 1 85 ? -14.109 5.988 -3.457 1 83.94 85 GLY A O 1
ATOM 655 N N . GLU A 1 86 ? -14.047 3.865 -4.09 1 88.31 86 GLU A N 1
ATOM 656 C CA . GLU A 1 86 ? -12.773 3.658 -3.406 1 88.31 86 GLU A CA 1
ATOM 657 C C . GLU A 1 86 ? -11.641 4.395 -4.117 1 88.31 86 GLU A C 1
ATOM 659 O O . GLU A 1 86 ? -11.68 4.582 -5.332 1 88.31 86 GLU A O 1
ATOM 664 N N . TYR A 1 87 ? -10.688 4.809 -3.305 1 90.19 87 TYR A N 1
ATOM 665 C CA . TYR A 1 87 ? -9.578 5.484 -3.963 1 90.19 87 TYR A CA 1
ATOM 666 C C . TYR A 1 87 ? -8.258 5.195 -3.248 1 90.19 87 TYR A C 1
ATOM 668 O O . TYR A 1 87 ? -8.258 4.754 -2.098 1 90.19 87 TYR A O 1
ATOM 676 N N . VAL A 1 88 ? -7.211 5.398 -3.973 1 94.44 88 VAL A N 1
ATOM 677 C CA . VAL A 1 88 ? -5.848 5.32 -3.461 1 94.44 88 VAL A CA 1
ATOM 678 C C . VAL A 1 88 ? -5.012 6.465 -4.035 1 94.44 88 VAL A C 1
ATOM 680 O O . VAL A 1 88 ? -5.199 6.859 -5.188 1 94.44 88 VAL A O 1
ATOM 683 N N . ASN A 1 89 ? -4.168 7.02 -3.176 1 94.25 89 ASN A N 1
ATOM 684 C CA . ASN A 1 89 ? -3.234 8.031 -3.652 1 94.25 89 ASN A CA 1
ATOM 685 C C . ASN A 1 89 ? -1.858 7.434 -3.938 1 94.25 89 ASN A C 1
ATOM 687 O O . ASN A 1 89 ? -1.357 6.621 -3.162 1 94.25 89 ASN A O 1
ATOM 691 N N . LEU A 1 90 ? -1.338 7.816 -5.059 1 95.69 90 LEU A N 1
ATOM 692 C CA . LEU A 1 90 ? 0.056 7.551 -5.398 1 95.69 90 LEU A CA 1
ATOM 693 C C . LEU A 1 90 ? 0.884 8.828 -5.332 1 95.69 90 LEU A C 1
ATOM 695 O O . LEU A 1 90 ? 0.602 9.797 -6.051 1 95.69 90 LEU A O 1
ATOM 699 N N . VAL A 1 91 ? 1.917 8.766 -4.477 1 95.31 91 VAL A N 1
ATOM 700 C CA . VAL A 1 91 ? 2.674 9.977 -4.188 1 95.31 91 VAL A CA 1
ATOM 701 C C . VAL A 1 91 ? 4.145 9.766 -4.535 1 95.31 91 VAL A C 1
ATOM 703 O O . VAL A 1 91 ? 4.836 8.977 -3.887 1 95.31 91 VAL A O 1
ATOM 706 N N . TYR A 1 92 ? 4.535 10.422 -5.566 1 95.69 92 TYR A N 1
ATOM 707 C CA . TYR A 1 92 ? 5.949 10.445 -5.922 1 95.69 92 TYR A CA 1
ATOM 708 C C . TYR A 1 92 ? 6.605 11.734 -5.445 1 95.69 92 TYR A C 1
ATOM 710 O O . TYR A 1 92 ? 6.234 12.828 -5.879 1 95.69 92 TYR A O 1
ATOM 718 N N . THR A 1 93 ? 7.566 11.602 -4.559 1 96.12 93 THR A N 1
ATOM 719 C CA . THR A 1 93 ? 8.203 12.781 -3.979 1 96.12 93 THR A CA 1
ATOM 720 C C . THR A 1 93 ? 9.711 12.766 -4.238 1 96.12 93 THR A C 1
ATOM 722 O O . THR A 1 93 ? 10.375 11.758 -3.99 1 96.12 93 THR A O 1
ATOM 725 N N . ARG A 1 94 ? 10.227 13.844 -4.684 1 96.06 94 ARG A N 1
ATOM 726 C CA . ARG A 1 94 ? 11.648 13.977 -4.98 1 96.06 94 ARG A CA 1
ATOM 727 C C . ARG A 1 94 ? 12.461 14.117 -3.697 1 96.06 94 ARG A C 1
ATOM 729 O O . ARG A 1 94 ? 12 14.703 -2.721 1 96.06 94 ARG A O 1
ATOM 736 N N . ALA A 1 95 ? 13.695 13.641 -3.807 1 97.19 95 ALA A N 1
ATOM 737 C CA . ALA A 1 95 ? 14.625 13.719 -2.678 1 97.19 95 ALA A CA 1
ATOM 738 C C . ALA A 1 95 ? 14.773 15.156 -2.189 1 97.19 95 ALA A C 1
ATOM 740 O O . ALA A 1 95 ? 14.859 16.078 -2.996 1 97.19 95 ALA A O 1
ATOM 741 N N . GLY A 1 96 ? 14.797 15.297 -0.856 1 97.19 96 GLY A N 1
ATOM 742 C CA . GLY A 1 96 ? 15.055 16.594 -0.26 1 97.19 96 GLY A CA 1
ATOM 743 C C . GLY A 1 96 ? 13.781 17.328 0.122 1 97.19 96 GLY A C 1
ATOM 744 O O . GLY A 1 96 ? 13.836 18.359 0.812 1 97.19 96 GLY A O 1
ATOM 745 N N . HIS A 1 97 ? 12.617 16.844 -0.268 1 96.81 97 HIS A N 1
ATOM 746 C CA . HIS A 1 97 ? 11.359 17.531 0.001 1 96.81 97 HIS A CA 1
ATOM 747 C C . HIS A 1 97 ? 10.633 16.891 1.185 1 96.81 97 HIS A C 1
ATOM 749 O O . HIS A 1 97 ? 11 15.812 1.64 1 96.81 97 HIS A O 1
ATOM 755 N N . LYS A 1 98 ? 9.742 17.641 1.703 1 96.81 98 LYS A N 1
ATOM 756 C CA . LYS A 1 98 ? 8.891 17.234 2.816 1 96.81 98 LYS A CA 1
ATOM 757 C C . LYS A 1 98 ? 7.414 17.328 2.447 1 96.81 98 LYS A C 1
ATOM 759 O O . LYS A 1 98 ? 7.027 18.156 1.621 1 96.81 98 LYS A O 1
ATOM 764 N N . ARG A 1 99 ? 6.637 16.438 3.035 1 94.94 99 ARG A N 1
ATOM 765 C CA . ARG A 1 99 ? 5.191 16.484 2.857 1 94.94 99 ARG A CA 1
ATOM 766 C C . ARG A 1 99 ? 4.469 16.328 4.191 1 94.94 99 ARG A C 1
ATOM 768 O O . ARG A 1 99 ? 5.094 16 5.207 1 94.94 99 ARG A O 1
ATOM 775 N N . SER A 1 100 ? 3.217 16.516 4.164 1 93.69 100 SER A N 1
ATOM 776 C CA . SER A 1 100 ? 2.305 16.422 5.297 1 93.69 100 SER A CA 1
ATOM 777 C C . SER A 1 100 ? 2.471 17.609 6.246 1 93.69 100 SER A C 1
ATOM 779 O O . SER A 1 100 ? 2.262 18.75 5.852 1 93.69 100 SER A O 1
ATOM 781 N N . GLY A 1 101 ? 2.771 17.328 7.438 1 92.44 101 GLY A N 1
ATOM 782 C CA . GLY A 1 101 ? 2.686 18.359 8.453 1 92.44 101 GLY A CA 1
ATOM 783 C C . GLY A 1 101 ? 1.275 18.578 8.969 1 92.44 101 GLY A C 1
ATOM 784 O O . GLY A 1 101 ? 0.866 19.719 9.219 1 92.44 101 GLY A O 1
ATOM 785 N N . ASP A 1 102 ? 0.56 17.516 9.023 1 89.88 102 ASP A N 1
ATOM 786 C CA . ASP A 1 102 ? -0.872 17.625 9.281 1 89.88 102 ASP A CA 1
ATOM 787 C C . ASP A 1 102 ? -1.34 16.547 10.258 1 89.88 102 ASP A C 1
ATOM 789 O O . ASP A 1 102 ? -0.528 15.781 10.773 1 89.88 102 ASP A O 1
ATOM 793 N N . ILE A 1 103 ? -2.627 16.719 10.586 1 86.38 103 ILE A N 1
ATOM 794 C CA . ILE A 1 103 ? -3.355 15.727 11.359 1 86.38 103 ILE A CA 1
ATOM 795 C C . ILE A 1 103 ? -4.691 15.422 10.68 1 86.38 103 ILE A C 1
ATOM 797 O O . ILE A 1 103 ? -5.258 16.281 10 1 86.38 103 ILE A O 1
ATOM 801 N N . HIS A 1 104 ? -5.105 14.211 10.812 1 85 104 HIS A N 1
ATOM 802 C CA . HIS A 1 104 ? -6.402 13.852 10.242 1 85 104 HIS A CA 1
ATOM 803 C C . HIS A 1 104 ? -7.125 12.836 11.117 1 85 104 HIS A C 1
ATOM 805 O O . HIS A 1 104 ? -6.516 12.219 11.992 1 85 104 HIS A O 1
ATOM 811 N N . LYS A 1 105 ? -8.477 12.797 10.852 1 79.88 105 LYS A N 1
ATOM 812 C CA . LYS A 1 105 ? -9.359 11.984 11.68 1 79.88 105 LYS A CA 1
ATOM 813 C C . LYS A 1 105 ? -9.242 10.508 11.328 1 79.88 105 LYS A C 1
ATOM 815 O O . LYS A 1 105 ? -9.594 9.641 12.133 1 79.88 105 LYS A O 1
ATOM 820 N N . CYS A 1 106 ? -8.797 10.188 10.188 1 84.69 106 CYS A N 1
ATOM 821 C CA . CYS A 1 106 ? -8.68 8.812 9.711 1 84.69 106 CYS A CA 1
ATOM 822 C C . CYS A 1 106 ? -7.309 8.242 10.039 1 84.69 106 CYS A C 1
ATOM 824 O O . CYS A 1 106 ? -6.348 8.984 10.242 1 84.69 106 CYS A O 1
ATOM 826 N N . ALA A 1 107 ? -7.262 6.918 10.172 1 90.12 107 ALA A N 1
ATOM 827 C CA . ALA A 1 107 ? -5.945 6.297 10.094 1 90.12 107 ALA A CA 1
ATOM 828 C C . ALA A 1 107 ? -5.367 6.402 8.688 1 90.12 107 ALA A C 1
ATOM 830 O O . ALA A 1 107 ? -6.086 6.227 7.699 1 90.12 107 ALA A O 1
ATOM 831 N N . GLN A 1 108 ? -4.176 6.809 8.617 1 93.38 108 GLN A N 1
ATOM 832 C CA . GLN A 1 108 ? -3.488 6.875 7.336 1 93.38 108 GLN A CA 1
ATOM 833 C C . GLN A 1 108 ? -2.588 5.664 7.129 1 93.38 108 GLN A C 1
ATOM 835 O O . GLN A 1 108 ? -1.82 5.293 8.016 1 93.38 108 GLN A O 1
ATOM 840 N N . VAL A 1 109 ? -2.74 5.055 6.004 1 94.69 109 VAL A N 1
ATOM 841 C CA . VAL A 1 109 ? -1.952 3.877 5.652 1 94.69 109 VAL A CA 1
ATOM 842 C C . VAL A 1 109 ? -1.011 4.215 4.496 1 94.69 109 VAL A C 1
ATOM 844 O O . VAL A 1 109 ? -1.456 4.621 3.422 1 94.69 109 VAL A O 1
ATOM 847 N N . ASN A 1 110 ? 0.316 4.051 4.754 1 97.69 110 ASN A N 1
ATOM 848 C CA . ASN A 1 110 ? 1.306 4.277 3.703 1 97.69 110 ASN A CA 1
ATOM 849 C C . ASN A 1 110 ? 2.158 3.037 3.461 1 97.69 110 ASN A C 1
ATOM 851 O O . ASN A 1 110 ? 2.527 2.338 4.406 1 97.69 110 ASN A O 1
ATOM 855 N N . THR A 1 111 ? 2.453 2.775 2.246 1 96.81 111 THR A N 1
ATOM 856 C CA . THR A 1 111 ? 3.471 1.812 1.838 1 96.81 111 THR A CA 1
ATOM 857 C C . THR A 1 111 ? 4.535 2.484 0.978 1 96.81 111 THR A C 1
ATOM 859 O O . THR A 1 111 ? 4.215 3.166 0.002 1 96.81 111 THR A O 1
ATOM 862 N N . VAL A 1 112 ? 5.773 2.26 1.383 1 97.06 112 VAL A N 1
ATOM 863 C CA . VAL A 1 112 ? 6.859 2.717 0.525 1 97.06 112 VAL A CA 1
ATOM 864 C C . VAL A 1 112 ? 7.121 1.688 -0.572 1 97.06 112 VAL A C 1
ATOM 866 O O . VAL A 1 112 ? 7.574 0.576 -0.293 1 97.06 112 VAL A O 1
ATOM 869 N N . VAL A 1 113 ? 6.836 2.088 -1.753 1 96.06 113 VAL A N 1
ATOM 870 C CA . VAL A 1 113 ? 7.078 1.199 -2.885 1 96.06 113 VAL A CA 1
ATOM 871 C C . VAL A 1 113 ? 8.57 1.161 -3.199 1 96.06 113 VAL A C 1
ATOM 873 O O . VAL A 1 113 ? 9.164 0.084 -3.293 1 96.06 113 VAL A O 1
ATOM 876 N N . VAL A 1 114 ? 9.172 2.299 -3.328 1 95 114 VAL A N 1
ATOM 877 C CA . VAL A 1 114 ? 10.609 2.482 -3.5 1 95 114 VAL A CA 1
ATOM 878 C C . VAL A 1 114 ? 11.039 3.811 -2.879 1 95 114 VAL A C 1
ATOM 880 O O . VAL A 1 114 ? 10.281 4.781 -2.891 1 95 114 VAL A O 1
ATOM 883 N N . GLY A 1 115 ? 12.266 3.773 -2.385 1 96.31 115 GLY A N 1
ATOM 884 C CA . GLY A 1 115 ? 12.828 5.004 -1.854 1 96.31 115 GLY A CA 1
ATOM 885 C C . GLY A 1 115 ? 13.062 4.957 -0.355 1 96.31 115 GLY A C 1
ATOM 886 O O . GLY A 1 115 ? 13.328 3.893 0.203 1 96.31 115 GLY A O 1
ATOM 887 N N . GLU A 1 116 ? 13.055 6.199 0.194 1 97 116 GLU A N 1
ATOM 888 C CA . GLU A 1 116 ? 13.367 6.34 1.613 1 97 116 GLU A CA 1
ATOM 889 C C . GLU A 1 116 ? 12.758 7.609 2.191 1 97 116 GLU A C 1
ATOM 891 O O . GLU A 1 116 ? 12.844 8.68 1.587 1 97 116 GLU A O 1
ATOM 896 N N . ALA A 1 117 ? 12.18 7.422 3.346 1 97.94 117 ALA A N 1
ATOM 897 C CA . ALA A 1 117 ? 11.555 8.555 4.027 1 97.94 117 ALA A CA 1
ATOM 898 C C . ALA A 1 117 ? 11.781 8.469 5.535 1 97.94 117 ALA A C 1
ATOM 900 O O . ALA A 1 117 ? 11.906 7.379 6.094 1 97.94 117 ALA A O 1
ATOM 901 N N . LEU A 1 118 ? 11.875 9.594 6.145 1 98.56 118 LEU A N 1
ATOM 902 C CA . LEU A 1 118 ? 11.852 9.727 7.598 1 98.56 118 LEU A CA 1
ATOM 903 C C . LEU A 1 118 ? 10.508 10.281 8.07 1 98.56 118 LEU A C 1
ATOM 905 O O . LEU A 1 118 ? 10.133 11.391 7.699 1 98.56 118 LEU A O 1
ATOM 909 N N . LEU A 1 119 ? 9.789 9.453 8.844 1 98.25 119 LEU A N 1
ATOM 910 C CA . LEU A 1 119 ? 8.484 9.836 9.367 1 98.25 119 LEU A CA 1
ATOM 911 C C . LEU A 1 119 ? 8.602 10.352 10.797 1 98.25 119 LEU A C 1
ATOM 913 O O . LEU A 1 119 ? 9.078 9.633 11.68 1 98.25 119 LEU A O 1
ATOM 917 N N . THR A 1 120 ? 8.219 11.547 11 1 97.38 120 THR A N 1
ATOM 918 C CA . THR A 1 120 ? 8.117 12.125 12.344 1 97.38 120 THR A CA 1
ATOM 919 C C . THR A 1 120 ? 6.672 12.125 12.82 1 97.38 120 THR A C 1
ATOM 921 O O . THR A 1 120 ? 5.77 12.555 12.102 1 97.38 120 THR A O 1
ATOM 924 N N . GLN A 1 121 ? 6.457 11.586 13.984 1 93.88 121 GLN A N 1
ATOM 925 C CA . GLN A 1 121 ? 5.152 11.641 14.641 1 93.88 121 GLN A CA 1
ATOM 926 C C . GLN A 1 121 ? 5.246 12.328 16 1 93.88 121 GLN A C 1
ATOM 928 O O . GLN A 1 121 ? 6.215 12.133 16.734 1 93.88 121 GLN A O 1
ATOM 933 N N . VAL A 1 122 ? 4.254 13.141 16.266 1 90.25 122 VAL A N 1
ATOM 934 C CA . VAL A 1 122 ? 4.188 13.797 17.562 1 90.25 122 VAL A CA 1
ATOM 935 C C . VAL A 1 122 ? 3.295 12.992 18.516 1 90.25 122 VAL A C 1
ATOM 937 O O . VAL A 1 122 ? 2.105 12.812 18.25 1 90.25 122 VAL A O 1
ATOM 940 N N . MET A 1 123 ? 3.922 12.656 19.641 1 84.69 123 MET A N 1
ATOM 941 C CA . MET A 1 123 ? 3.219 11.781 20.562 1 84.69 123 MET A CA 1
ATOM 942 C C . MET A 1 123 ? 2.408 12.594 21.578 1 84.69 123 MET A C 1
ATOM 944 O O . MET A 1 123 ? 2.49 13.828 21.594 1 84.69 123 MET A O 1
ATOM 948 N N . LYS A 1 124 ? 1.633 11.898 22.312 1 77.81 124 LYS A N 1
ATOM 949 C CA . LYS A 1 124 ? 0.708 12.539 23.25 1 77.81 124 LYS A CA 1
ATOM 950 C C . LYS A 1 124 ? 1.455 13.414 24.25 1 77.81 124 LYS A C 1
ATOM 952 O O . LYS A 1 124 ? 0.951 14.461 24.672 1 77.81 124 LYS A O 1
ATOM 957 N N . ASP A 1 125 ? 2.633 13.062 24.531 1 76.62 125 ASP A N 1
ATOM 958 C CA . ASP A 1 125 ? 3.393 13.828 25.516 1 76.62 125 ASP A CA 1
ATOM 959 C C . ASP A 1 125 ? 4.109 15.008 24.859 1 76.62 125 ASP A C 1
ATOM 961 O O . ASP A 1 125 ? 4.84 15.742 25.531 1 76.62 125 ASP A O 1
ATOM 965 N N . GLY A 1 126 ? 3.904 15.109 23.594 1 79.75 126 GLY A N 1
ATOM 966 C CA . GLY A 1 126 ? 4.52 16.203 22.875 1 79.75 126 GLY A CA 1
ATOM 967 C C . GLY A 1 126 ? 5.855 15.844 22.25 1 79.75 126 GLY A C 1
ATOM 968 O O . GLY A 1 126 ? 6.398 16.609 21.453 1 79.75 126 GLY A O 1
ATOM 969 N N . GLY A 1 127 ? 6.32 14.719 22.703 1 86.38 127 GLY A N 1
ATOM 970 C CA . GLY A 1 127 ? 7.574 14.273 22.125 1 86.38 127 GLY A CA 1
ATOM 971 C C . GLY A 1 127 ? 7.43 13.766 20.703 1 86.38 127 GLY A C 1
ATOM 972 O O . GLY A 1 127 ? 6.348 13.336 20.297 1 86.38 127 GLY A O 1
ATOM 973 N N . GLU A 1 128 ? 8.578 13.875 19.953 1 92.5 128 GLU A N 1
ATOM 974 C CA . GLU A 1 128 ? 8.586 13.383 18.578 1 92.5 128 GLU A CA 1
ATOM 975 C C . GLU A 1 128 ? 9.297 12.031 18.469 1 92.5 128 GLU A C 1
ATOM 977 O O . GLU A 1 128 ? 10.297 11.797 19.156 1 92.5 128 GLU A O 1
ATOM 982 N N . THR A 1 129 ? 8.719 11.172 17.719 1 94.5 129 THR A N 1
ATOM 983 C CA . THR A 1 129 ? 9.383 9.938 17.328 1 94.5 129 THR A CA 1
ATOM 984 C C . THR A 1 129 ? 9.641 9.914 15.828 1 94.5 129 THR A C 1
ATOM 986 O O . THR A 1 129 ? 8.852 10.453 15.047 1 94.5 129 THR A O 1
ATOM 989 N N . GLN A 1 130 ? 10.789 9.32 15.492 1 96.94 130 GLN A N 1
ATOM 990 C CA . GLN A 1 130 ? 11.125 9.211 14.078 1 96.94 130 GLN A CA 1
ATOM 991 C C . GLN A 1 130 ? 11.297 7.75 13.664 1 96.94 130 GLN A C 1
ATOM 993 O O . GLN A 1 130 ? 11.859 6.949 14.414 1 96.94 130 GLN A O 1
ATOM 998 N N . THR A 1 131 ? 10.812 7.441 12.547 1 97.31 131 THR A N 1
ATOM 999 C CA . THR A 1 131 ? 10.938 6.117 11.953 1 97.31 131 THR A CA 1
ATOM 1000 C C . THR A 1 131 ? 11.445 6.207 10.516 1 97.31 131 THR A C 1
ATOM 1002 O O . THR A 1 131 ? 10.914 6.969 9.711 1 97.31 131 THR A O 1
ATOM 1005 N N . LYS A 1 132 ? 12.508 5.484 10.266 1 96.94 132 LYS A N 1
ATOM 1006 C CA . LYS A 1 132 ? 12.992 5.395 8.891 1 96.94 132 LYS A CA 1
ATOM 1007 C C . LYS A 1 132 ? 12.227 4.328 8.109 1 96.94 132 LYS A C 1
ATOM 1009 O O . LYS A 1 132 ? 12.055 3.207 8.586 1 96.94 132 LYS A O 1
ATOM 1014 N N . LEU A 1 133 ? 11.75 4.73 6.918 1 96.38 133 LEU A N 1
ATOM 1015 C CA . LEU A 1 133 ? 11.008 3.83 6.043 1 96.38 133 LEU A CA 1
ATOM 1016 C C . LEU A 1 133 ? 11.734 3.641 4.715 1 96.38 133 LEU A C 1
ATOM 1018 O O . LEU A 1 133 ? 12.281 4.598 4.164 1 96.38 133 LEU A O 1
ATOM 1022 N N . ARG A 1 134 ? 11.773 2.404 4.258 1 95.81 134 ARG A N 1
ATOM 1023 C CA . ARG A 1 134 ? 12.367 2.066 2.969 1 95.81 134 ARG A CA 1
ATOM 1024 C C . ARG A 1 134 ? 11.43 1.186 2.146 1 95.81 134 ARG A C 1
ATOM 1026 O O . ARG A 1 134 ? 10.336 0.841 2.6 1 95.81 134 ARG A O 1
ATOM 1033 N N . GLY A 1 135 ? 11.859 0.926 0.899 1 94.12 135 GLY A N 1
ATOM 1034 C CA . GLY A 1 135 ? 11.031 0.107 0.03 1 94.12 135 GLY A CA 1
ATOM 1035 C C . GLY A 1 135 ? 10.492 -1.137 0.715 1 94.12 135 GLY A C 1
ATOM 1036 O O . GLY A 1 135 ? 11.25 -1.875 1.352 1 94.12 135 GLY A O 1
ATOM 1037 N N . GLY A 1 136 ? 9.141 -1.252 0.597 1 92.25 136 GLY A N 1
ATOM 1038 C CA . GLY A 1 136 ? 8.5 -2.42 1.176 1 92.25 136 GLY A CA 1
ATOM 1039 C C . GLY A 1 136 ? 7.977 -2.178 2.58 1 92.25 136 GLY A C 1
ATOM 1040 O O . GLY A 1 136 ? 7.184 -2.967 3.098 1 92.25 136 GLY A O 1
ATOM 1041 N N . ASP A 1 137 ? 8.406 -1.112 3.193 1 93.19 137 ASP A N 1
ATOM 1042 C CA . ASP A 1 137 ? 7.914 -0.813 4.535 1 93.19 137 ASP A CA 1
ATOM 1043 C C . ASP A 1 137 ? 6.504 -0.228 4.484 1 93.19 137 ASP A C 1
ATOM 1045 O O . ASP A 1 137 ? 6.113 0.379 3.486 1 93.19 137 ASP A O 1
ATOM 1049 N N . HIS A 1 138 ? 5.797 -0.514 5.516 1 93.88 138 HIS A N 1
ATOM 1050 C CA . HIS A 1 138 ? 4.434 -0.029 5.719 1 93.88 138 HIS A CA 1
ATOM 1051 C C . HIS A 1 138 ? 4.289 0.653 7.074 1 93.88 138 HIS A C 1
ATOM 1053 O O . HIS A 1 138 ? 4.996 0.313 8.023 1 93.88 138 HIS A O 1
ATOM 1059 N N . VAL A 1 139 ? 3.406 1.659 7.09 1 94.81 139 VAL A N 1
ATOM 1060 C CA . VAL A 1 139 ? 3.131 2.314 8.367 1 94.81 139 VAL A CA 1
ATOM 1061 C C . VAL A 1 139 ? 1.655 2.703 8.438 1 94.81 139 VAL A C 1
ATOM 1063 O O . VAL A 1 139 ? 1.053 3.066 7.426 1 94.81 139 VAL A O 1
ATOM 1066 N N . VAL A 1 140 ? 1.097 2.537 9.594 1 93.31 140 VAL A N 1
ATOM 1067 C CA . VAL A 1 140 ? -0.221 3.08 9.914 1 93.31 140 VAL A CA 1
ATOM 1068 C C . VAL A 1 140 ? -0.083 4.219 10.922 1 93.31 140 VAL A C 1
ATOM 1070 O O . VAL A 1 140 ? 0.384 4.008 12.039 1 93.31 140 VAL A O 1
ATOM 1073 N N . ILE A 1 141 ? -0.389 5.383 10.492 1 92.69 141 ILE A N 1
ATOM 1074 C CA . ILE A 1 141 ? -0.44 6.527 11.391 1 92.69 141 ILE A CA 1
ATOM 1075 C C . ILE A 1 141 ? -1.82 6.613 12.039 1 92.69 141 ILE A C 1
ATOM 1077 O O . ILE A 1 141 ? -2.83 6.766 11.344 1 92.69 141 ILE A O 1
ATOM 1081 N N . PRO A 1 142 ? -1.859 6.543 13.352 1 89.44 142 PRO A N 1
ATOM 1082 C CA . PRO A 1 142 ? -3.174 6.574 13.992 1 89.44 142 PRO A CA 1
ATOM 1083 C C . PRO A 1 142 ? -3.9 7.902 13.789 1 89.44 142 PRO A C 1
ATOM 1085 O O . PRO A 1 142 ? -3.264 8.922 13.523 1 89.44 142 PRO A O 1
ATOM 1088 N N . PRO A 1 143 ? -5.234 7.801 13.883 1 86.38 143 PRO A N 1
ATOM 1089 C CA . PRO A 1 143 ? -5.973 9.062 13.828 1 86.38 143 PRO A CA 1
ATOM 1090 C C . PRO A 1 143 ? -5.453 10.094 14.828 1 86.38 143 PRO A C 1
ATOM 1092 O O . PRO A 1 143 ? -5.055 9.734 15.938 1 86.38 143 PRO A O 1
ATOM 1095 N N . HIS A 1 144 ? -5.324 11.32 14.352 1 83.75 144 HIS A N 1
ATOM 1096 C CA . HIS A 1 144 ? -5.066 12.492 15.188 1 83.75 144 HIS A CA 1
ATOM 1097 C C . HIS A 1 144 ? -3.615 12.523 15.656 1 83.75 144 HIS A C 1
ATOM 1099 O O . HIS A 1 144 ? -3.312 13.062 16.719 1 83.75 144 HIS A O 1
ATOM 1105 N N . VAL A 1 145 ? -2.74 11.914 15.008 1 89.12 145 VAL A N 1
ATOM 1106 C CA . VAL A 1 145 ? -1.312 12.016 15.297 1 89.12 145 VAL A CA 1
ATOM 1107 C C . VAL A 1 145 ? -0.643 12.922 14.266 1 89.12 145 VAL A C 1
ATOM 1109 O O . VAL A 1 145 ? -0.583 12.594 13.078 1 89.12 145 VAL A O 1
ATOM 1112 N N . PRO A 1 146 ? -0.184 14.07 14.727 1 91.69 146 PRO A N 1
ATOM 1113 C CA . PRO A 1 146 ? 0.54 14.914 13.766 1 91.69 146 PRO A CA 1
ATOM 1114 C C . PRO A 1 146 ? 1.771 14.227 13.188 1 91.69 146 PRO A C 1
ATOM 1116 O O . PRO A 1 146 ? 2.475 13.5 13.898 1 91.69 146 PRO A O 1
ATOM 1119 N N . HIS A 1 147 ? 2.018 14.445 11.922 1 95.69 147 HIS A N 1
ATOM 1120 C CA . HIS A 1 147 ? 3.137 13.734 11.312 1 95.69 147 HIS A CA 1
ATOM 1121 C C . HIS A 1 147 ? 3.711 14.516 10.133 1 95.69 147 HIS A C 1
ATOM 1123 O O . HIS A 1 147 ? 3.049 15.406 9.586 1 95.69 147 HIS A O 1
ATOM 1129 N N . LEU A 1 148 ? 4.934 14.211 9.844 1 97.12 148 LEU A N 1
ATOM 1130 C CA . LEU A 1 148 ? 5.703 14.82 8.773 1 97.12 148 LEU A CA 1
ATOM 1131 C C . LEU A 1 148 ? 6.621 13.797 8.109 1 97.12 148 LEU A C 1
ATOM 1133 O O . LEU A 1 148 ? 7.266 13 8.797 1 97.12 148 LEU A O 1
ATOM 1137 N N . TYR A 1 149 ? 6.602 13.797 6.789 1 98.06 149 TYR A N 1
ATOM 1138 C CA . TYR A 1 149 ? 7.543 12.969 6.047 1 98.06 149 TYR A CA 1
ATOM 1139 C C . TYR A 1 149 ? 8.688 13.805 5.492 1 98.06 149 TYR A C 1
ATOM 1141 O O . TYR A 1 149 ? 8.469 14.883 4.934 1 98.06 149 TYR A O 1
ATOM 1149 N N . GLU A 1 150 ? 9.852 13.336 5.625 1 98.5 150 GLU A N 1
ATOM 1150 C CA . GLU A 1 150 ? 11.031 13.836 4.93 1 98.5 150 GLU A CA 1
ATOM 1151 C C . GLU A 1 150 ? 11.617 12.766 4.004 1 98.5 150 GLU A C 1
ATOM 1153 O O . GLU A 1 150 ? 11.914 11.656 4.441 1 98.5 150 GLU A O 1
ATOM 1158 N N . PHE A 1 151 ? 11.812 13.164 2.764 1 98.12 151 PHE A N 1
ATOM 1159 C CA . PHE A 1 151 ? 12.25 12.172 1.79 1 98.12 151 PHE A CA 1
ATOM 1160 C C . PHE A 1 151 ? 13.727 12.344 1.471 1 98.12 151 PHE A C 1
ATOM 1162 O O . PHE A 1 151 ? 14.133 13.359 0.89 1 98.12 151 PHE A O 1
ATOM 1169 N N . THR A 1 152 ? 14.484 11.352 1.798 1 97.5 152 THR A N 1
ATOM 1170 C CA . THR A 1 152 ? 15.93 11.422 1.605 1 97.5 152 THR A CA 1
ATOM 1171 C C . THR A 1 152 ? 16.328 10.859 0.244 1 97.5 152 THR A C 1
ATOM 1173 O O . THR A 1 152 ? 17.453 11.062 -0.22 1 97.5 152 THR A O 1
ATOM 1176 N N . LYS A 1 153 ? 15.5 10.141 -0.386 1 96.62 153 LYS A N 1
ATOM 1177 C CA . LYS A 1 153 ? 15.586 9.656 -1.76 1 96.62 153 LYS A CA 1
ATOM 1178 C C . LYS A 1 153 ? 14.281 9.914 -2.514 1 96.62 153 LYS A C 1
ATOM 1180 O O . LYS A 1 153 ? 13.234 10.133 -1.898 1 96.62 153 LYS A O 1
ATOM 1185 N N . ASP A 1 154 ? 14.398 9.93 -3.896 1 96.81 154 ASP A N 1
ATOM 1186 C CA . ASP A 1 154 ? 13.141 9.852 -4.633 1 96.81 154 ASP A CA 1
ATOM 1187 C C . ASP A 1 154 ? 12.297 8.672 -4.152 1 96.81 154 ASP A C 1
ATOM 1189 O O . ASP A 1 154 ? 12.789 7.547 -4.051 1 96.81 154 ASP A O 1
ATOM 1193 N N . THR A 1 155 ? 11.016 9 -3.826 1 97.19 155 THR A N 1
ATOM 1194 C CA . THR A 1 155 ? 10.219 7.988 -3.146 1 97.19 155 THR A CA 1
ATOM 1195 C C . THR A 1 155 ? 8.82 7.898 -3.758 1 97.19 155 THR A C 1
ATOM 1197 O O . THR A 1 155 ? 8.18 8.922 -4 1 97.19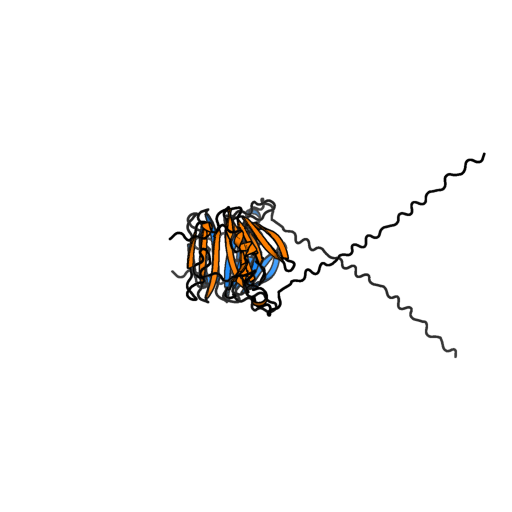 155 THR A O 1
ATOM 1200 N N . LEU A 1 156 ? 8.414 6.688 -4.113 1 97.31 156 LEU A N 1
ATOM 1201 C CA . LEU A 1 156 ? 7.031 6.391 -4.457 1 97.31 156 LEU A CA 1
ATOM 1202 C C . LEU A 1 156 ? 6.312 5.715 -3.295 1 97.31 156 LEU A C 1
ATOM 1204 O O . LEU A 1 156 ? 6.773 4.691 -2.785 1 97.31 156 LEU A O 1
ATOM 1208 N N . MET A 1 157 ? 5.145 6.324 -2.879 1 97.69 157 MET A N 1
ATOM 1209 C CA . MET A 1 157 ? 4.352 5.773 -1.785 1 97.69 157 MET A CA 1
ATOM 1210 C C . MET A 1 157 ? 2.881 5.668 -2.18 1 97.69 157 MET A C 1
ATOM 1212 O O . MET A 1 157 ? 2.391 6.465 -2.979 1 97.69 157 MET A O 1
ATOM 1216 N N . THR A 1 158 ? 2.291 4.648 -1.61 1 97.56 158 THR A N 1
ATOM 1217 C CA . THR A 1 158 ? 0.833 4.625 -1.651 1 97.56 158 THR A CA 1
ATOM 1218 C C . THR A 1 158 ? 0.247 5.195 -0.363 1 97.56 158 THR A C 1
ATOM 1220 O O . THR A 1 158 ? 0.853 5.082 0.705 1 97.56 158 THR A O 1
ATOM 1223 N N . GLU A 1 159 ? -0.886 5.785 -0.471 1 96.25 159 GLU A N 1
ATOM 1224 C CA . GLU A 1 159 ? -1.562 6.414 0.66 1 96.25 159 GLU A CA 1
ATOM 1225 C C . GLU A 1 159 ? -3.064 6.152 0.618 1 96.25 159 GLU A C 1
ATOM 1227 O O . GLU A 1 159 ? -3.697 6.305 -0.429 1 96.25 159 GLU A O 1
ATOM 1232 N N . SER A 1 160 ? -3.58 5.715 1.692 1 93.94 160 SER A N 1
ATOM 1233 C CA . SER A 1 160 ? -5.02 5.535 1.851 1 93.94 160 SER A CA 1
ATOM 1234 C C . SER A 1 160 ? -5.457 5.805 3.287 1 93.94 160 SER A C 1
ATOM 1236 O O . SER A 1 160 ? -4.621 5.883 4.191 1 93.94 160 SER A O 1
ATOM 1238 N N . TRP A 1 161 ? -6.746 6.02 3.453 1 91.88 161 TRP A N 1
ATOM 1239 C CA . TRP A 1 161 ? -7.312 6.301 4.77 1 91.88 161 TRP A CA 1
ATOM 1240 C C . TRP A 1 161 ? -8.414 5.301 5.113 1 91.88 161 TRP A C 1
ATOM 1242 O O . TRP A 1 161 ? -9.273 5.008 4.285 1 91.88 161 TRP A O 1
ATOM 1252 N N . THR A 1 162 ? -8.297 4.789 6.316 1 89.19 162 THR A N 1
ATOM 1253 C CA . THR A 1 162 ? -9.25 3.764 6.746 1 89.19 162 THR A CA 1
ATOM 1254 C C . THR A 1 162 ? -9.703 4.016 8.18 1 89.19 162 THR A C 1
ATOM 1256 O O . THR A 1 162 ? -8.969 4.609 8.977 1 89.19 162 THR A O 1
ATOM 1259 N N . HIS A 1 163 ? -10.969 3.584 8.359 1 85.56 163 HIS A N 1
ATOM 1260 C CA . HIS A 1 163 ? -11.406 3.525 9.75 1 85.56 163 HIS A CA 1
ATOM 1261 C C . HIS A 1 163 ? -10.711 2.393 10.5 1 85.56 163 HIS A C 1
ATOM 1263 O O . HIS A 1 163 ? -10.695 1.252 10.031 1 85.56 163 HIS A O 1
ATOM 1269 N N . ARG A 1 164 ? -10.023 2.744 11.578 1 79.19 164 ARG A N 1
ATOM 1270 C CA . ARG A 1 164 ? -9.305 1.683 12.281 1 79.19 164 ARG A CA 1
ATOM 1271 C C . ARG A 1 164 ? -9.594 1.716 13.773 1 79.19 164 ARG A C 1
ATOM 1273 O O . ARG A 1 164 ? -8.82 1.186 14.578 1 79.19 164 ARG A O 1
ATOM 1280 N N . GLU A 1 165 ? -10.641 2.359 14.062 1 70.69 165 GLU A N 1
ATOM 1281 C CA . GLU A 1 165 ? -11.086 2.262 15.445 1 70.69 165 GLU A CA 1
ATOM 1282 C C . GLU A 1 165 ? -11.539 0.841 15.781 1 70.69 165 GLU A C 1
ATOM 1284 O O . GLU A 1 165 ? -11.859 0.06 14.883 1 70.69 165 GLU A O 1
ATOM 1289 N N . PRO A 1 166 ? -11.367 0.622 17.078 1 66.25 166 PRO A N 1
ATOM 1290 C CA . PRO A 1 166 ? -11.883 -0.697 17.469 1 66.25 166 PRO A CA 1
ATOM 1291 C C . PRO A 1 166 ? -13.273 -0.975 16.891 1 66.25 166 PRO A C 1
ATOM 1293 O O . PRO A 1 166 ? -14.109 -0.074 16.844 1 66.25 166 PRO A O 1
ATOM 1296 N N . ASP A 1 167 ? -13.539 -1.992 16.25 1 67 167 ASP A N 1
ATOM 1297 C CA . ASP A 1 167 ? -14.82 -2.465 15.727 1 67 167 ASP A CA 1
ATOM 1298 C C . ASP A 1 167 ? -15.125 -1.827 14.375 1 67 167 ASP A C 1
ATOM 1300 O O . ASP A 1 167 ? -16.25 -1.952 13.867 1 67 167 ASP A O 1
ATOM 1304 N N . ALA A 1 168 ? -14.156 -1.037 14.055 1 72.19 168 ALA A N 1
ATOM 1305 C CA . ALA A 1 168 ? -14.414 -0.383 12.773 1 72.19 168 ALA A CA 1
ATOM 1306 C C . ALA A 1 168 ? -14.555 -1.409 11.648 1 72.19 168 ALA A C 1
ATOM 1308 O O . ALA A 1 168 ? -13.984 -2.5 11.727 1 72.19 168 ALA A O 1
ATOM 1309 N N . ASP A 1 169 ? -15.352 -1.08 10.68 1 77.44 169 ASP A N 1
ATOM 1310 C CA . ASP A 1 169 ? -15.609 -1.931 9.516 1 77.44 169 ASP A CA 1
ATOM 1311 C C . ASP A 1 169 ? -14.438 -1.888 8.539 1 77.44 169 ASP A C 1
ATOM 1313 O O . ASP A 1 169 ? -14.445 -2.59 7.523 1 77.44 169 ASP A O 1
ATOM 1317 N N . ARG A 1 170 ? -13.469 -1.119 8.836 1 87.25 170 ARG A N 1
ATOM 1318 C CA . ARG A 1 170 ? -12.266 -1.001 8.023 1 87.25 170 ARG A CA 1
ATOM 1319 C C . ARG A 1 170 ? -12.586 -0.425 6.648 1 87.25 170 ARG A C 1
ATOM 1321 O O . ARG A 1 170 ? -11.859 -0.664 5.68 1 87.25 170 ARG A O 1
ATOM 1328 N N . ALA A 1 171 ? -13.734 0.291 6.629 1 88.88 171 ALA A N 1
ATOM 1329 C CA . ALA A 1 171 ? -14.094 1.002 5.406 1 88.88 171 ALA A CA 1
ATOM 1330 C C . ALA A 1 171 ? -13.18 2.199 5.18 1 88.88 171 ALA A C 1
ATOM 1332 O O . ALA A 1 171 ? -12.5 2.652 6.102 1 88.88 171 ALA A O 1
ATOM 1333 N N . GLN A 1 172 ? -13.141 2.611 3.957 1 89.44 172 GLN A N 1
ATOM 1334 C CA . GLN A 1 172 ? -12.383 3.824 3.67 1 89.44 172 GLN A CA 1
ATOM 1335 C C . GLN A 1 172 ? -12.984 5.031 4.391 1 89.44 172 GLN A C 1
ATOM 1337 O O . GLN A 1 172 ? -14.203 5.184 4.449 1 89.44 172 GLN A O 1
ATOM 1342 N N . CYS A 1 173 ? -12.109 5.82 4.906 1 85.56 173 CYS A N 1
ATOM 1343 C CA . CYS A 1 173 ? -12.477 6.984 5.703 1 85.56 173 CYS A CA 1
ATOM 1344 C C . CYS A 1 173 ? -12.352 8.266 4.891 1 85.56 173 CYS A C 1
ATOM 1346 O O . CYS A 1 173 ? -11.352 8.469 4.195 1 85.56 173 CYS A O 1
ATOM 1348 N N . GLU A 1 174 ? -13.352 9.07 4.957 1 76.62 174 GLU A N 1
ATOM 1349 C CA . GLU A 1 174 ? -13.297 10.352 4.262 1 76.62 174 GLU A CA 1
ATOM 1350 C C . GLU A 1 174 ? -12.203 11.25 4.828 1 76.62 174 GLU A C 1
ATOM 1352 O O . GLU A 1 174 ? -12.156 11.5 6.031 1 76.62 174 GLU A O 1
ATOM 1357 N N . TYR A 1 175 ? -11.43 11.773 3.979 1 80.12 175 TYR A N 1
ATOM 1358 C CA . TYR A 1 175 ? -10.25 12.531 4.379 1 80.12 175 TYR A CA 1
ATOM 1359 C C . TYR A 1 175 ? -10.633 13.938 4.84 1 80.12 175 TYR A C 1
ATOM 1361 O O . TYR A 1 175 ? -11.383 14.641 4.156 1 80.12 175 TYR A O 1
ATOM 1369 N N . GLU A 1 176 ? -10.266 14.328 5.973 1 78.19 176 GLU A N 1
ATOM 1370 C CA . GLU A 1 176 ? -10.281 15.68 6.527 1 78.19 176 GLU A CA 1
ATOM 1371 C C . GLU A 1 176 ? -9.055 15.93 7.391 1 78.19 176 GLU A C 1
ATOM 1373 O O . GLU A 1 176 ? -8.758 15.156 8.305 1 78.19 176 GLU A O 1
ATOM 1378 N N . ALA A 1 177 ? -8.398 17.094 7.078 1 83.62 177 ALA A N 1
ATOM 1379 C CA . ALA A 1 177 ? -7.137 17.297 7.777 1 83.62 177 ALA A CA 1
ATOM 1380 C C . ALA A 1 177 ? -6.973 18.75 8.203 1 83.62 177 ALA A C 1
ATOM 1382 O O . ALA A 1 177 ? -7.672 19.625 7.695 1 83.62 177 ALA A O 1
ATOM 1383 N N . TRP A 1 178 ? -6.109 18.906 9.156 1 83.81 178 TRP A N 1
ATOM 1384 C CA . TRP A 1 178 ? -5.602 20.203 9.594 1 83.81 178 TRP A CA 1
ATOM 1385 C C . TRP A 1 178 ? -4.078 20.234 9.586 1 83.81 178 TRP A C 1
ATOM 1387 O O . TRP A 1 178 ? -3.434 19.219 9.875 1 83.81 178 TRP A O 1
ATOM 1397 N N . PHE A 1 179 ? -3.584 21.391 9.359 1 87.44 179 PHE A N 1
ATOM 1398 C CA . PHE A 1 179 ? -2.133 21.516 9.414 1 87.44 179 PHE A CA 1
ATOM 1399 C C . PHE A 1 179 ? -1.658 21.734 10.844 1 87.44 179 PHE A C 1
ATOM 1401 O O . PHE A 1 179 ? -2.281 22.484 11.602 1 87.44 179 PHE A O 1
ATOM 1408 N N . HIS A 1 180 ? -0.656 21.031 11.203 1 88.19 180 HIS A N 1
ATOM 1409 C CA . HIS A 1 180 ? 0.051 21.25 12.461 1 88.19 180 HIS A CA 1
ATOM 1410 C C . HIS A 1 180 ? 1.129 22.312 12.305 1 88.19 180 HIS A C 1
ATOM 1412 O O . HIS A 1 180 ? 2.127 22.094 11.617 1 88.19 180 HIS A O 1
ATOM 1418 N N . LYS A 1 181 ? 1.024 23.453 12.992 1 86.75 181 LYS A N 1
ATOM 1419 C CA . LYS A 1 181 ? 1.815 24.641 12.711 1 86.75 181 LYS A CA 1
ATOM 1420 C C . LYS A 1 181 ? 3.309 24.359 12.805 1 86.75 181 LYS A C 1
ATOM 1422 O O . LYS A 1 181 ? 4.074 24.703 11.906 1 86.75 181 LYS A O 1
ATOM 1427 N N . LYS A 1 182 ? 3.727 23.656 13.875 1 90.38 182 LYS A N 1
ATOM 1428 C CA . LYS A 1 182 ? 5.152 23.422 14.094 1 90.38 182 LYS A CA 1
ATOM 1429 C C . LYS A 1 182 ? 5.727 22.516 13.016 1 90.38 182 LYS A C 1
ATOM 1431 O O . LYS A 1 182 ? 6.809 22.781 12.484 1 90.38 182 LYS A O 1
ATOM 1436 N N . LEU A 1 183 ? 5.051 21.484 12.68 1 93.19 183 LEU A N 1
ATOM 1437 C CA . LEU A 1 183 ? 5.543 20.562 11.664 1 93.19 183 LEU A CA 1
ATOM 1438 C C . LEU A 1 183 ? 5.461 21.172 10.273 1 93.19 183 LEU A C 1
ATOM 1440 O O . LEU A 1 183 ? 6.387 21.031 9.469 1 93.19 183 LEU A O 1
ATOM 1444 N N . ARG A 1 184 ? 4.418 21.875 10.031 1 90.69 184 ARG A N 1
ATOM 1445 C CA . ARG A 1 184 ? 4.211 22.453 8.711 1 90.69 184 ARG A CA 1
ATOM 1446 C C . ARG A 1 184 ? 5.277 23.5 8.406 1 90.69 184 ARG A C 1
ATOM 1448 O O . ARG A 1 184 ? 5.688 23.656 7.254 1 90.69 184 ARG A O 1
ATOM 1455 N N . ALA A 1 185 ? 5.738 24.156 9.375 1 92.06 185 ALA A N 1
ATOM 1456 C CA . ALA A 1 185 ? 6.75 25.203 9.211 1 92.06 185 ALA A CA 1
ATOM 1457 C C . ALA A 1 185 ? 8.07 24.625 8.719 1 92.06 185 ALA A C 1
ATOM 1459 O O . ALA A 1 185 ? 8.945 25.359 8.258 1 92.06 185 ALA A O 1
ATOM 1460 N N . ARG A 1 186 ? 8.211 23.328 8.812 1 94.06 186 ARG A N 1
ATOM 1461 C CA . ARG A 1 186 ? 9.438 22.672 8.367 1 94.06 186 ARG A CA 1
ATOM 1462 C C . ARG A 1 186 ? 9.445 22.484 6.852 1 94.06 186 ARG A C 1
ATOM 1464 O O . ARG A 1 186 ? 10.469 22.141 6.266 1 94.06 186 ARG A O 1
ATOM 1471 N N . ILE A 1 187 ? 8.297 22.688 6.246 1 91.25 187 ILE A N 1
ATOM 1472 C CA . ILE A 1 187 ? 8.18 22.5 4.801 1 91.25 187 ILE A CA 1
ATOM 1473 C C . ILE A 1 187 ? 8.469 23.812 4.086 1 91.25 187 ILE A C 1
ATOM 1475 O O . ILE A 1 187 ? 7.871 24.844 4.406 1 91.25 187 ILE A O 1
ATOM 1479 N N . ASP A 1 188 ? 9.375 23.75 3.146 1 83.88 188 ASP A N 1
ATOM 1480 C CA . ASP A 1 188 ? 9.672 24.938 2.354 1 83.88 188 ASP A CA 1
ATOM 1481 C C . ASP A 1 188 ? 8.445 25.406 1.575 1 83.88 188 ASP A C 1
ATOM 1483 O O . ASP A 1 188 ? 7.984 24.719 0.664 1 83.88 188 ASP A O 1
ATOM 1487 N N . ALA A 1 189 ? 8.023 26.562 1.88 1 76.69 189 ALA A N 1
ATOM 1488 C CA . ALA A 1 189 ? 6.801 27.094 1.274 1 76.69 189 ALA A CA 1
ATOM 1489 C C . ALA A 1 189 ? 6.93 27.172 -0.244 1 76.69 189 ALA A C 1
ATOM 1491 O O . ALA A 1 189 ? 5.941 27.016 -0.966 1 76.69 189 ALA A O 1
ATOM 1492 N N . ARG A 1 190 ? 8.133 27.375 -0.783 1 75 190 ARG A N 1
ATOM 1493 C CA . ARG A 1 190 ? 8.359 27.516 -2.219 1 75 190 ARG A CA 1
ATOM 1494 C C . ARG A 1 190 ? 8.141 26.188 -2.936 1 75 190 ARG A C 1
ATOM 1496 O O . ARG A 1 190 ? 7.855 26.156 -4.133 1 75 190 ARG A O 1
ATOM 1503 N N . SER A 1 191 ? 8.188 25.109 -2.156 1 81.62 191 SER A N 1
ATOM 1504 C CA . SER A 1 191 ? 8.094 23.781 -2.77 1 81.62 191 SER A CA 1
ATOM 1505 C C . SER A 1 191 ? 6.645 23.391 -3.01 1 81.62 191 SER A C 1
ATOM 1507 O O . SER A 1 191 ? 6.371 22.438 -3.742 1 81.62 191 SER A O 1
ATOM 1509 N N . THR A 1 192 ? 5.715 24.156 -2.494 1 74.19 192 THR A N 1
ATOM 1510 C CA . THR A 1 192 ? 4.316 23.734 -2.551 1 74.19 192 THR A CA 1
ATOM 1511 C C . THR A 1 192 ? 3.582 24.469 -3.668 1 74.19 192 THR A C 1
ATOM 1513 O O . THR A 1 192 ? 2.381 24.281 -3.859 1 74.19 192 THR A O 1
ATOM 1516 N N . VAL A 1 193 ? 4.379 25.344 -4.363 1 70.06 193 VAL A N 1
ATOM 1517 C CA . VAL A 1 193 ? 3.764 26.094 -5.457 1 70.06 193 VAL A CA 1
ATOM 1518 C C . VAL A 1 193 ? 3.564 25.172 -6.66 1 70.06 193 VAL A C 1
ATOM 1520 O O . VAL A 1 193 ? 4.492 24.484 -7.082 1 70.06 193 VAL A O 1
ATOM 1523 N N . ARG A 1 194 ? 2.287 25.047 -7.141 1 67.44 194 ARG A N 1
ATOM 1524 C CA . ARG A 1 194 ? 1.954 24.172 -8.258 1 67.44 194 ARG A CA 1
ATOM 1525 C C . ARG A 1 194 ? 2.408 24.781 -9.578 1 67.44 194 ARG A C 1
ATOM 1527 O O . ARG A 1 194 ? 2.344 25.984 -9.773 1 67.44 194 ARG A O 1
ATOM 1534 N N . ASP A 1 195 ? 3.076 23.922 -10.414 1 57.81 195 ASP A N 1
ATOM 1535 C CA . ASP A 1 195 ? 3.449 24.391 -11.75 1 57.81 195 ASP A CA 1
ATOM 1536 C C . ASP A 1 195 ? 2.211 24.656 -12.602 1 57.81 195 ASP A C 1
ATOM 1538 O O . ASP A 1 195 ? 1.263 23.875 -12.594 1 57.81 195 ASP A O 1
ATOM 1542 N N . GLY A 1 196 ? 1.728 25.969 -12.773 1 47.62 196 GLY A N 1
ATOM 1543 C CA . GLY A 1 196 ? 0.678 26.406 -13.688 1 47.62 196 GLY A CA 1
ATOM 1544 C C . GLY A 1 196 ? 0.708 25.688 -15.023 1 47.62 196 GLY A C 1
ATOM 1545 O O . GLY A 1 196 ? 1.75 25.172 -15.43 1 47.62 196 GLY A O 1
ATOM 1546 N N . MET B 1 1 ? -12.406 -50.438 73.5 1 29.97 1 MET B N 1
ATOM 1547 C CA . MET B 1 1 ? -12.297 -50.375 72 1 29.97 1 MET B CA 1
ATOM 1548 C C . MET B 1 1 ? -11.938 -48.969 71.562 1 29.97 1 MET B C 1
ATOM 1550 O O . MET B 1 1 ? -12.734 -48.031 71.688 1 29.97 1 MET B O 1
ATOM 1554 N N . SER B 1 2 ? -10.633 -48.656 71.688 1 30.84 2 SER B N 1
ATOM 1555 C CA . SER B 1 2 ? -10.023 -47.312 71.625 1 30.84 2 SER B CA 1
ATOM 1556 C C . SER B 1 2 ? -10.188 -46.719 70.188 1 30.84 2 SER B C 1
ATOM 1558 O O . SER B 1 2 ? -9.969 -47.406 69.188 1 30.84 2 SER B O 1
ATOM 1560 N N . VAL B 1 3 ? -11.07 -45.719 70.125 1 37.84 3 VAL B N 1
ATOM 1561 C CA . VAL B 1 3 ? -11.477 -45 68.938 1 37.84 3 VAL B CA 1
ATOM 1562 C C . VAL B 1 3 ? -10.266 -44.312 68.312 1 37.84 3 VAL B C 1
ATOM 1564 O O . VAL B 1 3 ? -9.594 -43.531 68.938 1 37.84 3 VAL B O 1
ATOM 1567 N N . PRO B 1 4 ? -9.648 -44.906 67.312 1 38.62 4 PRO B N 1
ATOM 1568 C CA . PRO B 1 4 ? -8.375 -44.438 66.75 1 38.62 4 PRO B CA 1
ATOM 1569 C C . PRO B 1 4 ? -8.477 -43.031 66.188 1 38.62 4 PRO B C 1
ATOM 1571 O O . PRO B 1 4 ? -9.547 -42.594 65.75 1 38.62 4 PRO B O 1
ATOM 1574 N N . GLU B 1 5 ? -7.684 -42.125 66.75 1 36.78 5 GLU B N 1
ATOM 1575 C CA . GLU B 1 5 ? -7.621 -40.719 66.375 1 36.78 5 GLU B CA 1
ATOM 1576 C C . GLU B 1 5 ? -7.406 -40.5 64.938 1 36.78 5 GLU B C 1
ATOM 1578 O O . GLU B 1 5 ? -6.676 -41.25 64.25 1 36.78 5 GLU B O 1
ATOM 1583 N N . PRO B 1 6 ? -8.32 -39.75 64.25 1 32.31 6 PRO B N 1
ATOM 1584 C CA . PRO B 1 6 ? -8.273 -39.531 62.812 1 32.31 6 PRO B CA 1
ATOM 1585 C C . PRO B 1 6 ? -6.996 -38.812 62.375 1 32.31 6 PRO B C 1
ATOM 1587 O O . PRO B 1 6 ? -6.559 -37.844 63 1 32.31 6 PRO B O 1
ATOM 1590 N N . ARG B 1 7 ? -5.984 -39.469 61.812 1 27.55 7 ARG B N 1
ATOM 1591 C CA . ARG B 1 7 ? -4.703 -39 61.312 1 27.55 7 ARG B CA 1
ATOM 1592 C C . ARG B 1 7 ? -4.891 -37.812 60.375 1 27.55 7 ARG B C 1
ATOM 1594 O O . ARG B 1 7 ? -5.852 -37.812 59.594 1 27.55 7 ARG B O 1
ATOM 1601 N N . ALA B 1 8 ? -4.328 -36.656 60.719 1 29.12 8 ALA B N 1
ATOM 1602 C CA . ALA B 1 8 ? -4.254 -35.375 60.031 1 29.12 8 ALA B CA 1
ATOM 1603 C C . ALA B 1 8 ? -3.693 -35.531 58.625 1 29.12 8 ALA B C 1
ATOM 1605 O O . ALA B 1 8 ? -2.613 -36.094 58.438 1 29.12 8 ALA B O 1
ATOM 1606 N N . TRP B 1 9 ? -4.512 -35.688 57.562 1 26.66 9 TRP B N 1
ATOM 1607 C CA . TRP B 1 9 ? -4.082 -35.812 56.156 1 26.66 9 TRP B CA 1
ATOM 1608 C C . TRP B 1 9 ? -3.277 -34.594 55.719 1 26.66 9 TRP B C 1
ATOM 1610 O O . TRP B 1 9 ? -3.742 -33.469 55.844 1 26.66 9 TRP B O 1
ATOM 1620 N N . VAL B 1 10 ? -1.967 -34.594 56 1 29.11 10 VAL B N 1
ATOM 1621 C CA . VAL B 1 10 ? -1.078 -33.562 55.469 1 29.11 10 VAL B CA 1
ATOM 1622 C C . VAL B 1 10 ? -1.261 -33.469 53.938 1 29.11 10 VAL B C 1
ATOM 1624 O O . VAL B 1 10 ? -1.075 -34.438 53.219 1 29.11 10 VAL B O 1
ATOM 1627 N N . VAL B 1 11 ? -2.178 -32.562 53.5 1 30.8 11 VAL B N 1
ATOM 1628 C CA . VAL B 1 11 ? -2.344 -32.219 52.094 1 30.8 11 VAL B CA 1
ATOM 1629 C C . VAL B 1 11 ? -1.042 -31.625 51.562 1 30.8 11 VAL B C 1
ATOM 1631 O O . VAL B 1 11 ? -0.579 -30.578 52 1 30.8 11 VAL B O 1
ATOM 1634 N N . LEU B 1 12 ? -0.1 -32.5 51.219 1 28.39 12 LEU B N 1
ATOM 1635 C CA . LEU B 1 12 ? 1.083 -32.031 50.5 1 28.39 12 LEU B CA 1
ATOM 1636 C C . LEU B 1 12 ? 0.69 -31.281 49.219 1 28.39 12 LEU B C 1
ATOM 1638 O O . LEU B 1 12 ? 0.084 -31.859 48.312 1 28.39 12 LEU B O 1
ATOM 1642 N N . VAL B 1 13 ? 0.444 -29.984 49.375 1 29.08 13 VAL B N 1
ATOM 1643 C CA . VAL B 1 13 ? 0.257 -29.125 48.219 1 29.08 13 VAL B CA 1
ATOM 1644 C C . VAL B 1 13 ? 1.514 -29.141 47.344 1 29.08 13 VAL B C 1
ATOM 1646 O O . VAL B 1 13 ? 2.586 -28.719 47.781 1 29.08 13 VAL B O 1
ATOM 1649 N N . VAL B 1 14 ? 1.678 -30.203 46.594 1 30.16 14 VAL B N 1
ATOM 1650 C CA . VAL B 1 14 ? 2.742 -30.203 45.594 1 30.16 14 VAL B CA 1
ATOM 1651 C C . VAL B 1 14 ? 2.584 -28.984 44.656 1 30.16 14 VAL B C 1
ATOM 1653 O O . VAL B 1 14 ? 1.557 -28.844 44 1 30.16 14 VAL B O 1
ATOM 1656 N N . GLY B 1 15 ? 3.203 -27.906 45.094 1 29.22 15 GLY B N 1
ATOM 1657 C CA . GLY B 1 15 ? 3.328 -26.75 44.219 1 29.22 15 GLY B CA 1
ATOM 1658 C C . GLY B 1 15 ? 3.902 -27.078 42.844 1 29.22 15 GLY B C 1
ATOM 1659 O O . GLY B 1 15 ? 5.043 -27.531 42.75 1 29.22 15 GLY B O 1
ATOM 1660 N N . ILE B 1 16 ? 3.016 -27.625 41.969 1 29.38 16 ILE B N 1
ATOM 1661 C CA . ILE B 1 16 ? 3.473 -27.812 40.594 1 29.38 16 ILE B CA 1
ATOM 1662 C C . ILE B 1 16 ? 3.994 -26.5 40.031 1 29.38 16 ILE B C 1
ATOM 1664 O O . ILE B 1 16 ? 3.25 -25.516 39.938 1 29.38 16 ILE B O 1
ATOM 1668 N N . PHE B 1 17 ? 5.246 -26.234 40.375 1 28.2 17 PHE B N 1
ATOM 1669 C CA . PHE B 1 17 ? 5.926 -25.188 39.625 1 28.2 17 PHE B CA 1
ATOM 1670 C C . PHE B 1 17 ? 5.805 -25.406 38.125 1 28.2 17 PHE B C 1
ATOM 1672 O O . PHE B 1 17 ? 6.348 -26.375 37.594 1 28.2 17 PHE B O 1
ATOM 1679 N N . LEU B 1 18 ? 4.598 -25.125 37.594 1 29.44 18 LEU B N 1
ATOM 1680 C CA . LEU B 1 18 ? 4.508 -25.094 36.125 1 29.44 18 LEU B CA 1
ATOM 1681 C C . LEU B 1 18 ? 5.547 -24.156 35.531 1 29.44 18 LEU B C 1
ATOM 1683 O O . LEU B 1 18 ? 5.426 -22.938 35.656 1 29.44 18 LEU B O 1
ATOM 1687 N N . GLY B 1 19 ? 6.777 -24.562 35.656 1 26.58 19 GLY B N 1
ATOM 1688 C CA . GLY B 1 19 ? 7.75 -23.875 34.844 1 26.58 19 GLY B CA 1
ATOM 1689 C C . GLY B 1 19 ? 7.258 -23.625 33.406 1 26.58 19 GLY B C 1
ATOM 1690 O O . GLY B 1 19 ? 6.898 -24.578 32.719 1 26.58 19 GLY B O 1
ATOM 1691 N N . ARG B 1 20 ? 6.574 -22.469 33.281 1 26.11 20 ARG B N 1
ATOM 1692 C CA . ARG B 1 20 ? 6.254 -22.031 31.922 1 26.11 20 ARG B CA 1
ATOM 1693 C C . ARG B 1 20 ? 7.488 -22.094 31.031 1 26.11 20 ARG B C 1
ATOM 1695 O O . ARG B 1 20 ? 8.461 -21.375 31.25 1 26.11 20 ARG B O 1
ATOM 1702 N N . LEU B 1 21 ? 7.832 -23.266 30.578 1 26.58 21 LEU B N 1
ATOM 1703 C CA . LEU B 1 21 ? 8.773 -23.328 29.469 1 26.58 21 LEU B CA 1
ATOM 1704 C C . LEU B 1 21 ? 8.344 -22.375 28.344 1 26.58 21 LEU B C 1
ATOM 1706 O O . LEU B 1 21 ? 7.305 -22.578 27.719 1 26.58 21 LEU B O 1
ATOM 1710 N N . SER B 1 22 ? 8.633 -21.141 28.625 1 24.14 22 SER B N 1
ATOM 1711 C CA . SER B 1 22 ? 8.5 -20.219 27.5 1 24.14 22 SER B CA 1
ATOM 1712 C C . SER B 1 22 ? 9.273 -20.719 26.281 1 24.14 22 SER B C 1
ATOM 1714 O O . SER B 1 22 ? 10.5 -20.766 26.297 1 24.14 22 SER B O 1
ATOM 1716 N N . VAL B 1 23 ? 8.797 -21.75 25.672 1 24.88 23 VAL B N 1
ATOM 1717 C CA . VAL B 1 23 ? 9.367 -22.109 24.375 1 24.88 23 VAL B CA 1
ATOM 1718 C C . VAL B 1 23 ? 9.367 -20.891 23.469 1 24.88 23 VAL B C 1
ATOM 1720 O O . VAL B 1 23 ? 8.312 -20.344 23.156 1 24.88 23 VAL B O 1
ATOM 1723 N N . SER B 1 24 ? 10.391 -20.125 23.641 1 23.27 24 SER B N 1
ATOM 1724 C CA . SER B 1 24 ? 10.664 -19.125 22.609 1 23.27 24 SER B CA 1
ATOM 1725 C C . SER B 1 24 ? 10.609 -19.75 21.203 1 23.27 24 SER B C 1
ATOM 1727 O O . SER B 1 24 ? 11.438 -20.578 20.859 1 23.27 24 SER B O 1
ATOM 1729 N N . VAL B 1 25 ? 9.445 -20 20.75 1 23.08 25 VAL B N 1
ATOM 1730 C CA . VAL B 1 25 ? 9.352 -20.438 19.359 1 23.08 25 VAL B CA 1
ATOM 1731 C C . VAL B 1 25 ? 10.086 -19.438 18.453 1 23.08 25 VAL B C 1
ATOM 1733 O O . VAL B 1 25 ? 9.695 -18.281 18.344 1 23.08 25 VAL B O 1
ATOM 1736 N N . THR B 1 26 ? 11.383 -19.531 18.375 1 23.8 26 THR B N 1
ATOM 1737 C CA . THR B 1 26 ? 12.195 -18.891 17.359 1 23.8 26 THR B CA 1
ATOM 1738 C C . THR B 1 26 ? 11.609 -19.156 15.969 1 23.8 26 THR B C 1
ATOM 1740 O O . THR B 1 26 ? 11.508 -20.297 15.531 1 23.8 26 THR B O 1
ATOM 1743 N N . HIS B 1 27 ? 10.539 -18.609 15.695 1 23.86 27 HIS B N 1
ATOM 1744 C CA . HIS B 1 27 ? 10.016 -18.891 14.367 1 23.86 27 HIS B CA 1
ATOM 1745 C C . HIS B 1 27 ? 11.07 -18.641 13.297 1 23.86 27 HIS B C 1
ATOM 1747 O O . HIS B 1 27 ? 11.672 -17.562 13.25 1 23.86 27 HIS B O 1
ATOM 1753 N N . PRO B 1 28 ? 11.727 -19.656 12.789 1 23.72 28 PRO B N 1
ATOM 1754 C CA . PRO B 1 28 ? 12.734 -19.531 11.734 1 23.72 28 PRO B CA 1
ATOM 1755 C C . PRO B 1 28 ? 12.266 -18.688 10.562 1 23.72 28 PRO B C 1
ATOM 1757 O O . PRO B 1 28 ? 11.133 -18.828 10.109 1 23.72 28 PRO B O 1
ATOM 1760 N N . THR B 1 29 ? 12.484 -17.359 10.578 1 25.91 29 THR B N 1
ATOM 1761 C CA . THR B 1 29 ? 12.422 -16.531 9.383 1 25.91 29 THR B CA 1
ATOM 1762 C C . THR B 1 29 ? 13.023 -17.25 8.188 1 25.91 29 THR B C 1
ATOM 1764 O O . THR B 1 29 ? 14.242 -17.453 8.125 1 25.91 29 THR B O 1
ATOM 1767 N N . THR B 1 30 ? 12.484 -18.297 7.805 1 26.88 30 THR B N 1
ATOM 1768 C CA . THR B 1 30 ? 13.016 -19.125 6.723 1 26.88 30 THR B CA 1
ATOM 1769 C C . THR B 1 30 ? 13.195 -18.297 5.453 1 26.88 30 THR B C 1
ATOM 1771 O O . THR B 1 30 ? 12.219 -18.016 4.746 1 26.88 30 THR B O 1
ATOM 1774 N N . CYS B 1 31 ? 13.719 -17.016 5.578 1 29.92 31 CYS B N 1
ATOM 1775 C CA . CYS B 1 31 ? 14.219 -16.469 4.324 1 29.92 31 CYS B CA 1
ATOM 1776 C C . CYS B 1 31 ? 14.992 -17.516 3.539 1 29.92 31 CYS B C 1
ATOM 1778 O O . CYS B 1 31 ? 15.914 -18.141 4.07 1 29.92 31 CYS B O 1
ATOM 1780 N N . LEU B 1 32 ? 14.32 -18.141 2.621 1 33.94 32 LEU B N 1
ATOM 1781 C CA . LEU B 1 32 ? 15.016 -19.125 1.809 1 33.94 32 LEU B CA 1
ATOM 1782 C C . LEU B 1 32 ? 16.375 -18.609 1.355 1 33.94 32 LEU B C 1
ATOM 1784 O O . LEU B 1 32 ? 16.562 -17.391 1.223 1 33.94 32 LEU B O 1
ATOM 1788 N N . SER B 1 33 ? 17.359 -19.297 1.461 1 35.66 33 SER B N 1
ATOM 1789 C CA . SER B 1 33 ? 18.734 -19.031 1.032 1 35.66 33 SER B CA 1
ATOM 1790 C C . SER B 1 33 ? 18.766 -18.391 -0.352 1 35.66 33 SER B C 1
ATOM 1792 O O . SER B 1 33 ? 17.906 -18.672 -1.191 1 35.66 33 SER B O 1
ATOM 1794 N N . PRO B 1 34 ? 19.328 -17.188 -0.537 1 39.5 34 PRO B N 1
ATOM 1795 C CA . PRO B 1 34 ? 19.547 -16.594 -1.859 1 39.5 34 PRO B CA 1
ATOM 1796 C C . PRO B 1 34 ? 19.719 -17.641 -2.955 1 39.5 34 PRO B C 1
ATOM 1798 O O . PRO B 1 34 ? 19.469 -17.359 -4.133 1 39.5 34 PRO B O 1
ATOM 1801 N N . SER B 1 35 ? 20.344 -18.719 -2.654 1 37.88 35 SER B N 1
ATOM 1802 C CA . SER B 1 35 ? 20.641 -19.766 -3.631 1 37.88 35 SER B CA 1
ATOM 1803 C C . SER B 1 35 ? 19.375 -20.516 -4.023 1 37.88 35 SER B C 1
ATOM 1805 O O . SER B 1 35 ? 19.422 -21.5 -4.762 1 37.88 35 SER B O 1
ATOM 1807 N N . TRP B 1 36 ? 18.422 -20.234 -3.34 1 39.03 36 TRP B N 1
ATOM 1808 C CA . TRP B 1 36 ? 17.234 -21.031 -3.668 1 39.03 36 TRP B CA 1
ATOM 1809 C C . TRP B 1 36 ? 16.641 -20.594 -4.996 1 39.03 36 TRP B C 1
ATOM 1811 O O . TRP B 1 36 ? 16.359 -19.406 -5.191 1 39.03 36 TRP B O 1
ATOM 1821 N N . SER B 1 37 ? 17.188 -21.062 -6.094 1 41.16 37 SER B N 1
ATOM 1822 C CA . SER B 1 37 ? 16.625 -20.891 -7.426 1 41.16 37 SER B CA 1
ATOM 1823 C C . SER B 1 37 ? 15.289 -21.609 -7.559 1 41.16 37 SER B C 1
ATOM 1825 O O . SER B 1 37 ? 15.109 -22.688 -6.984 1 41.16 37 SER B O 1
ATOM 1827 N N . PRO B 1 38 ? 14.242 -20.891 -7.887 1 41.84 38 PRO B N 1
ATOM 1828 C CA . PRO B 1 38 ? 13.047 -21.625 -8.32 1 41.84 38 PRO B CA 1
ATOM 1829 C C . PRO B 1 38 ? 13.375 -22.969 -8.969 1 41.84 38 PRO B C 1
ATOM 1831 O O . PRO B 1 38 ? 12.5 -23.828 -9.078 1 41.84 38 PRO B O 1
ATOM 1834 N N . ILE B 1 39 ? 14.43 -23.078 -9.539 1 40 39 ILE B N 1
ATOM 1835 C CA . ILE B 1 39 ? 14.852 -24.375 -10.062 1 40 39 ILE B CA 1
ATOM 1836 C C . ILE B 1 39 ? 14.758 -25.438 -8.961 1 40 39 ILE B C 1
ATOM 1838 O O . ILE B 1 39 ? 14.414 -26.594 -9.227 1 40 39 ILE B O 1
ATOM 1842 N N . ALA B 1 40 ? 15.266 -25.062 -7.836 1 43.28 40 ALA B N 1
ATOM 1843 C CA . ALA B 1 40 ? 15.055 -26.172 -6.914 1 43.28 40 ALA B CA 1
ATOM 1844 C C . ALA B 1 40 ? 13.57 -26.453 -6.715 1 43.28 40 ALA B C 1
ATOM 1846 O O . ALA B 1 40 ? 13.18 -27.578 -6.391 1 43.28 40 ALA B O 1
ATOM 1847 N N . VAL B 1 41 ? 12.695 -25.391 -6.699 1 46.59 41 VAL B N 1
ATOM 1848 C CA . VAL B 1 41 ? 11.266 -25.656 -6.621 1 46.59 41 VAL B CA 1
ATOM 1849 C C . VAL B 1 41 ? 10.805 -26.359 -7.895 1 46.59 41 VAL B C 1
ATOM 1851 O O . VAL B 1 41 ? 9.789 -27.062 -7.891 1 46.59 41 VAL B O 1
ATOM 1854 N N . GLY B 1 42 ? 11.367 -26.156 -9.008 1 51.47 42 GLY B N 1
ATOM 1855 C CA . GLY B 1 42 ? 10.492 -26.312 -10.164 1 51.47 42 GLY B CA 1
ATOM 1856 C C . GLY B 1 42 ? 10.391 -27.75 -10.641 1 51.47 42 GLY B C 1
ATOM 1857 O O . GLY B 1 42 ? 11.078 -28.156 -11.586 1 51.47 42 GLY B O 1
ATOM 1858 N N . ASP B 1 43 ? 10.211 -28.359 -9.68 1 66.5 43 ASP B N 1
ATOM 1859 C CA . ASP B 1 43 ? 9.602 -29.609 -10.109 1 66.5 43 ASP B CA 1
ATOM 1860 C C . ASP B 1 43 ? 8.383 -29.359 -10.992 1 66.5 43 ASP B C 1
ATOM 1862 O O . ASP B 1 43 ? 7.359 -28.859 -10.516 1 66.5 43 ASP B O 1
ATOM 1866 N N . ALA B 1 44 ? 8.617 -29.5 -12.188 1 71.62 44 ALA B N 1
ATOM 1867 C CA . ALA B 1 44 ? 7.559 -29.281 -13.172 1 71.62 44 ALA B CA 1
ATOM 1868 C C . ALA B 1 44 ? 6.262 -29.969 -12.75 1 71.62 44 ALA B C 1
ATOM 1870 O O . ALA B 1 44 ? 5.191 -29.672 -13.281 1 71.62 44 ALA B O 1
ATOM 1871 N N . ARG B 1 45 ? 6.41 -30.812 -11.805 1 76.5 45 ARG B N 1
ATOM 1872 C CA . ARG B 1 45 ? 5.215 -31.453 -11.273 1 76.5 45 ARG B CA 1
ATOM 1873 C C . ARG B 1 45 ? 4.445 -30.516 -10.352 1 76.5 45 ARG B C 1
ATOM 1875 O O . ARG B 1 45 ? 3.26 -30.734 -10.086 1 76.5 45 ARG B O 1
ATOM 1882 N N . ILE B 1 46 ? 5.215 -29.438 -9.992 1 81.56 46 ILE B N 1
ATOM 1883 C CA . ILE B 1 46 ? 4.617 -28.594 -8.969 1 81.56 46 ILE B CA 1
ATOM 1884 C C . ILE B 1 46 ? 4.398 -27.188 -9.531 1 81.56 46 ILE B C 1
ATOM 1886 O O . ILE B 1 46 ? 3.412 -26.531 -9.195 1 81.56 46 ILE B O 1
ATOM 1890 N N . TYR B 1 47 ? 5.391 -26.828 -10.43 1 82.19 47 TYR B N 1
ATOM 1891 C CA . TYR B 1 47 ? 5.344 -25.469 -10.945 1 82.19 47 TYR B CA 1
ATOM 1892 C C . TYR B 1 47 ? 5.398 -25.453 -12.469 1 82.19 47 TYR B C 1
ATOM 1894 O O . TYR B 1 47 ? 5.93 -26.391 -13.086 1 82.19 47 TYR B O 1
ATOM 1902 N N . TYR B 1 48 ? 4.73 -24.422 -13.07 1 79.12 48 TYR B N 1
ATOM 1903 C CA . TYR B 1 48 ? 4.871 -24.219 -14.508 1 79.12 48 TYR B CA 1
ATOM 1904 C C . TYR B 1 48 ? 4.879 -22.734 -14.852 1 79.12 48 TYR B C 1
ATOM 1906 O O . TYR B 1 48 ? 4.324 -21.906 -14.117 1 79.12 48 TYR B O 1
ATOM 1914 N N . LYS B 1 49 ? 5.57 -22.391 -15.922 1 76.38 49 LYS B N 1
ATOM 1915 C CA . LYS B 1 49 ? 5.668 -21 -16.359 1 76.38 49 LYS B CA 1
ATOM 1916 C C . LYS B 1 49 ? 4.395 -20.562 -17.078 1 76.38 49 LYS B C 1
ATOM 1918 O O . LYS B 1 49 ? 3.842 -21.312 -17.891 1 76.38 49 LYS B O 1
ATOM 1923 N N . PRO B 1 50 ? 4.008 -19.344 -16.594 1 71.75 50 PRO B N 1
ATOM 1924 C CA . PRO B 1 50 ? 2.879 -18.828 -17.375 1 71.75 50 PRO B CA 1
ATOM 1925 C C . PRO B 1 50 ? 3.207 -18.688 -18.859 1 71.75 50 PRO B C 1
ATOM 1927 O O . PRO B 1 50 ? 4.336 -18.328 -19.219 1 71.75 50 PRO B O 1
ATOM 1930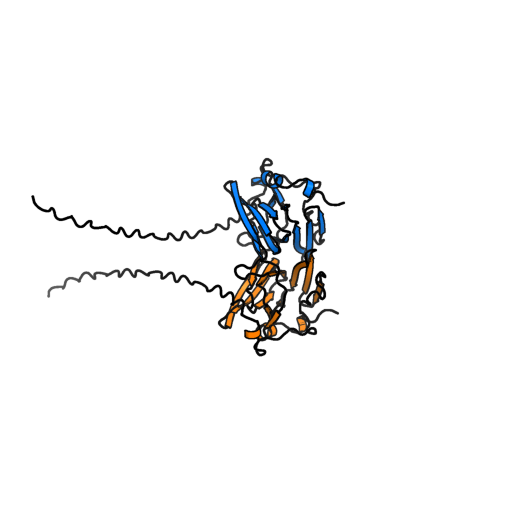 N N . ASN B 1 51 ? 2.395 -19.312 -19.594 1 60.84 51 ASN B N 1
ATOM 1931 C CA . ASN B 1 51 ? 2.59 -19.125 -21.031 1 60.84 51 ASN B CA 1
ATOM 1932 C C . ASN B 1 51 ? 1.848 -17.906 -21.547 1 60.84 51 ASN B C 1
ATOM 1934 O O . ASN B 1 51 ? 0.87 -17.453 -20.938 1 60.84 51 ASN B O 1
ATOM 1938 N N . GLU B 1 52 ? 2.604 -17.047 -22.391 1 54.56 52 GLU B N 1
ATOM 1939 C CA . GLU B 1 52 ? 2.131 -15.789 -22.969 1 54.56 52 GLU B CA 1
ATOM 1940 C C . GLU B 1 52 ? 0.654 -15.875 -23.328 1 54.56 52 GLU B C 1
ATOM 1942 O O . GLU B 1 52 ? -0.045 -14.859 -23.359 1 54.56 52 GLU B O 1
ATOM 1947 N N . SER B 1 53 ? 0.21 -16.953 -23.641 1 48.53 53 SER B N 1
ATOM 1948 C CA . SER B 1 53 ? -1.161 -17.109 -24.125 1 48.53 53 SER B CA 1
ATOM 1949 C C . SER B 1 53 ? -2.139 -17.234 -22.953 1 48.53 53 SER B C 1
ATOM 1951 O O . SER B 1 53 ? -3.355 -17.219 -23.156 1 48.53 53 SER B O 1
ATOM 1953 N N . MET B 1 54 ? -1.539 -17.344 -21.812 1 54.53 54 MET B N 1
ATOM 1954 C CA . MET B 1 54 ? -2.463 -17.672 -20.734 1 54.53 54 MET B CA 1
ATOM 1955 C C . MET B 1 54 ? -3.201 -16.422 -20.25 1 54.53 54 MET B C 1
ATOM 1957 O O . MET B 1 54 ? -2.582 -15.383 -20 1 54.53 54 MET B O 1
ATOM 1961 N N . PRO B 1 55 ? -4.445 -16.375 -20.297 1 48.19 55 PRO B N 1
ATOM 1962 C CA . PRO B 1 55 ? -5.277 -15.281 -19.812 1 48.19 55 PRO B CA 1
ATOM 1963 C C . PRO B 1 55 ? -5.062 -14.992 -18.328 1 48.19 55 PRO B C 1
ATOM 1965 O O . PRO B 1 55 ? -4.844 -15.914 -17.531 1 48.19 55 PRO B O 1
ATOM 1968 N N . GLY B 1 56 ? -5.035 -13.734 -17.984 1 49 56 GLY B N 1
ATOM 1969 C CA . GLY B 1 56 ? -5.086 -13.336 -16.594 1 49 56 GLY B CA 1
ATOM 1970 C C . GLY B 1 56 ? -3.727 -12.984 -16.016 1 49 56 GLY B C 1
ATOM 1971 O O . GLY B 1 56 ? -3.605 -12.68 -14.836 1 49 56 GLY B O 1
ATOM 1972 N N . LEU B 1 57 ? -2.596 -13.367 -16.797 1 53.91 57 LEU B N 1
ATOM 1973 C CA . LEU B 1 57 ? -1.264 -13.031 -16.312 1 53.91 57 LEU B CA 1
ATOM 1974 C C . LEU B 1 57 ? -1.037 -11.523 -16.344 1 53.91 57 LEU B C 1
ATOM 1976 O O . LEU B 1 57 ? -1.502 -10.844 -17.25 1 53.91 57 LEU B O 1
ATOM 1980 N N . PRO B 1 58 ? -0.682 -10.945 -15.227 1 52.44 58 PRO B N 1
ATOM 1981 C CA . PRO B 1 58 ? -0.127 -9.609 -15.445 1 52.44 58 PRO B CA 1
ATOM 1982 C C . PRO B 1 58 ? 0.87 -9.562 -16.594 1 52.44 58 PRO B C 1
ATOM 1984 O O . PRO B 1 58 ? 1.753 -10.422 -16.688 1 52.44 58 PRO B O 1
ATOM 1987 N N . GLN B 1 59 ? 0.448 -9.195 -17.828 1 50.56 59 GLN B N 1
ATOM 1988 C CA . GLN B 1 59 ? 1.553 -9.047 -18.766 1 50.56 59 GLN B CA 1
ATOM 1989 C C . GLN B 1 59 ? 2.596 -8.062 -18.25 1 50.56 59 GLN B C 1
ATOM 1991 O O . GLN B 1 59 ? 2.25 -7 -17.734 1 50.56 59 GLN B O 1
ATOM 1996 N N . PRO B 1 60 ? 3.746 -8.617 -17.984 1 49.28 60 PRO B N 1
ATOM 1997 C CA . PRO B 1 60 ? 4.738 -7.582 -17.688 1 49.28 60 PRO B CA 1
ATOM 1998 C C . PRO B 1 60 ? 4.699 -6.414 -18.656 1 49.28 60 PRO B C 1
ATOM 2000 O O . PRO B 1 60 ? 4.281 -6.582 -19.812 1 49.28 60 PRO B O 1
ATOM 2003 N N . PRO B 1 61 ? 4.867 -5.211 -18.109 1 48.62 61 PRO B N 1
ATOM 2004 C CA . PRO B 1 61 ? 5.082 -4.191 -19.141 1 48.62 61 PRO B CA 1
ATOM 2005 C C . PRO B 1 61 ? 5.977 -4.676 -20.281 1 48.62 61 PRO B C 1
ATOM 2007 O O . PRO B 1 61 ? 6.914 -5.445 -20.047 1 48.62 61 PRO B O 1
ATOM 2010 N N . THR B 1 62 ? 5.516 -4.793 -21.5 1 48.84 62 THR B N 1
ATOM 2011 C CA . THR B 1 62 ? 6.336 -5.184 -22.641 1 48.84 62 THR B CA 1
ATOM 2012 C C . THR B 1 62 ? 7.645 -4.402 -22.672 1 48.84 62 THR B C 1
ATOM 2014 O O . THR B 1 62 ? 8.664 -4.902 -23.141 1 48.84 62 THR B O 1
ATOM 2017 N N . LYS B 1 63 ? 7.512 -3.102 -22.312 1 50.59 63 LYS B N 1
ATOM 2018 C CA . LYS B 1 63 ? 8.719 -2.281 -22.297 1 50.59 63 LYS B CA 1
ATOM 2019 C C . LYS B 1 63 ? 8.852 -1.521 -20.984 1 50.59 63 LYS B C 1
ATOM 2021 O O . LYS B 1 63 ? 7.871 -0.974 -20.469 1 50.59 63 LYS B O 1
ATOM 2026 N N . PRO B 1 64 ? 10.07 -1.665 -20.438 1 53.81 64 PRO B N 1
ATOM 2027 C CA . PRO B 1 64 ? 10.336 -0.825 -19.266 1 53.81 64 PRO B CA 1
ATOM 2028 C C . PRO B 1 64 ? 9.844 0.61 -19.438 1 53.81 64 PRO B C 1
ATOM 2030 O O . PRO 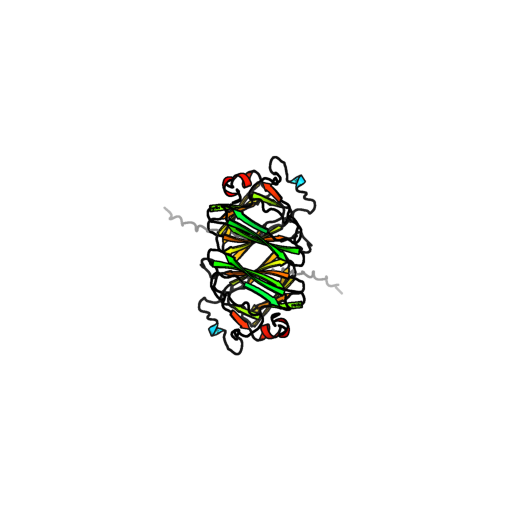B 1 64 ? 10.016 1.194 -20.516 1 53.81 64 PRO B O 1
ATOM 2033 N N . GLY B 1 65 ? 9 1.033 -18.562 1 58.97 65 GLY B N 1
ATOM 2034 C CA . GLY B 1 65 ? 8.586 2.426 -18.625 1 58.97 65 GLY B CA 1
ATOM 2035 C C . GLY B 1 65 ? 7.141 2.598 -19.047 1 58.97 65 GLY B C 1
ATOM 2036 O O . GLY B 1 65 ? 6.602 3.705 -19 1 58.97 65 GLY B O 1
ATOM 2037 N N . GLU B 1 66 ? 6.629 1.46 -19.578 1 68.44 66 GLU B N 1
ATOM 2038 C CA . GLU B 1 66 ? 5.25 1.665 -20 1 68.44 66 GLU B CA 1
ATOM 2039 C C . GLU B 1 66 ? 4.266 1.004 -19.047 1 68.44 66 GLU B C 1
ATOM 2041 O O . GLU B 1 66 ? 4.465 -0.144 -18.641 1 68.44 66 GLU B O 1
ATOM 2046 N N . GLY B 1 67 ? 3.438 1.771 -18.391 1 73.62 67 GLY B N 1
ATOM 2047 C CA . GLY B 1 67 ? 2.348 1.203 -17.625 1 73.62 67 GLY B CA 1
ATOM 2048 C C . GLY B 1 67 ? 1.387 0.378 -18.453 1 73.62 67 GLY B C 1
ATOM 2049 O O . GLY B 1 67 ? 1.59 0.212 -19.656 1 73.62 67 GLY B O 1
ATOM 2050 N N . PHE B 1 68 ? 0.522 -0.41 -17.797 1 79.56 68 PHE B N 1
ATOM 2051 C CA . PHE B 1 68 ? -0.529 -1.135 -18.5 1 79.56 68 PHE B CA 1
ATOM 2052 C C . PHE B 1 68 ? -1.794 -1.213 -17.656 1 79.56 68 PHE B C 1
ATOM 2054 O O . PHE B 1 68 ? -1.756 -0.96 -16.453 1 79.56 68 PHE B O 1
ATOM 2061 N N . LYS B 1 69 ? -2.852 -1.466 -18.422 1 84.44 69 LYS B N 1
ATOM 2062 C CA . LYS B 1 69 ? -4.133 -1.716 -17.766 1 84.44 69 LYS B CA 1
ATOM 2063 C C . LYS B 1 69 ? -4.93 -2.785 -18.5 1 84.44 69 LYS B C 1
ATOM 2065 O O . LYS B 1 69 ? -4.965 -2.801 -19.734 1 84.44 69 LYS B O 1
ATOM 2070 N N . PHE B 1 70 ? -5.473 -3.73 -17.719 1 83.12 70 PHE B N 1
ATOM 2071 C CA . PHE B 1 70 ? -6.41 -4.66 -18.328 1 83.12 70 PHE B CA 1
ATOM 2072 C C . PHE B 1 70 ? -7.551 -4.996 -17.375 1 83.12 70 PHE B C 1
ATOM 2074 O O . PHE B 1 70 ? -7.484 -4.684 -16.188 1 83.12 70 PHE B O 1
ATOM 2081 N N . GLU B 1 71 ? -8.625 -5.543 -17.953 1 86.38 71 GLU B N 1
ATOM 2082 C CA . GLU B 1 71 ? -9.797 -5.949 -17.172 1 86.38 71 GLU B CA 1
ATOM 2083 C C . GLU B 1 71 ? -10.336 -7.293 -17.656 1 86.38 71 GLU B C 1
ATOM 2085 O O . GLU B 1 71 ? -10.266 -7.605 -18.844 1 86.38 71 GLU B O 1
ATOM 2090 N N . ASP B 1 72 ? -10.742 -8.047 -16.734 1 87.25 72 ASP B N 1
ATOM 2091 C CA . ASP B 1 72 ? -11.453 -9.289 -17 1 87.25 72 ASP B CA 1
ATOM 2092 C C . ASP B 1 72 ? -12.594 -9.5 -16 1 87.25 72 ASP B C 1
ATOM 2094 O O . ASP B 1 72 ? -13.016 -8.562 -15.336 1 87.25 72 ASP B O 1
ATOM 2098 N N . ALA B 1 73 ? -13.148 -10.711 -16 1 88.94 73 ALA B N 1
ATOM 2099 C CA . ALA B 1 73 ? -14.305 -10.969 -15.141 1 88.94 73 ALA B CA 1
ATOM 2100 C C . ALA B 1 73 ? -13.961 -10.711 -13.68 1 88.94 73 ALA B C 1
ATOM 2102 O O . ALA B 1 73 ? -14.844 -10.383 -12.883 1 88.94 73 ALA B O 1
ATOM 2103 N N . ARG B 1 74 ? -12.734 -10.789 -13.289 1 92.56 74 ARG B N 1
ATOM 2104 C CA . ARG B 1 74 ? -12.305 -10.664 -11.898 1 92.56 74 ARG B CA 1
ATOM 2105 C C . ARG B 1 74 ? -12.188 -9.195 -11.492 1 92.56 74 ARG B C 1
ATOM 2107 O O . ARG B 1 74 ? -12.227 -8.875 -10.305 1 92.56 74 ARG B O 1
ATOM 2114 N N . GLY B 1 75 ? -11.961 -8.336 -12.453 1 92.38 75 GLY B N 1
ATOM 2115 C CA . GLY B 1 75 ? -11.75 -6.922 -12.18 1 92.38 75 GLY B CA 1
ATOM 2116 C C . GLY B 1 75 ? -10.633 -6.316 -13 1 92.38 75 GLY B C 1
ATOM 2117 O O . GLY B 1 75 ? -10.398 -6.723 -14.141 1 92.38 75 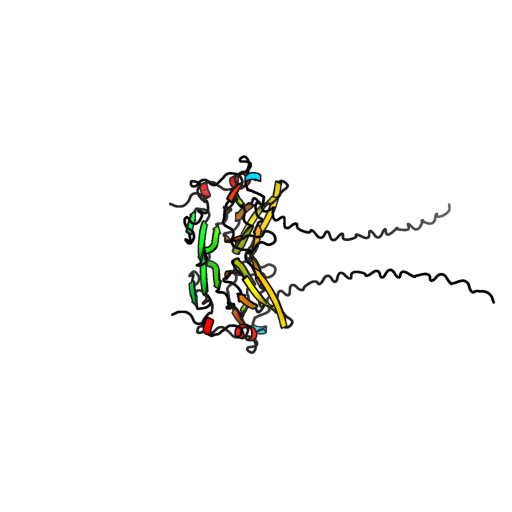GLY B O 1
ATOM 2118 N N . SER B 1 76 ? -10.094 -5.32 -12.43 1 91.19 76 SER B N 1
ATOM 2119 C CA . SER B 1 76 ? -9.086 -4.598 -13.195 1 91.19 76 SER B CA 1
ATOM 2120 C C . SER B 1 76 ? -7.707 -4.746 -12.562 1 91.19 76 SER B C 1
ATOM 2122 O O . SER B 1 76 ? -7.586 -4.922 -11.352 1 91.19 76 SER B O 1
ATOM 2124 N N . TYR B 1 77 ? -6.723 -4.691 -13.414 1 90.5 77 TYR B N 1
ATOM 2125 C CA . TYR B 1 77 ? -5.301 -4.711 -13.078 1 90.5 77 TYR B CA 1
ATOM 2126 C C . TYR B 1 77 ? -4.555 -3.598 -13.812 1 90.5 77 TYR B C 1
ATOM 2128 O O . TYR B 1 77 ? -4.57 -3.537 -15.039 1 90.5 77 TYR B O 1
ATOM 2136 N N . GLU B 1 78 ? -3.936 -2.725 -13.008 1 90.62 78 GLU B N 1
ATOM 2137 C CA . GLU B 1 78 ? -3.27 -1.567 -13.594 1 90.62 78 GLU B CA 1
ATOM 2138 C C . GLU B 1 78 ? -1.871 -1.38 -13.008 1 90.62 78 GLU B C 1
ATOM 2140 O O . GLU B 1 78 ? -1.703 -1.332 -11.789 1 90.62 78 GLU B O 1
ATOM 2145 N N . ARG B 1 79 ? -0.871 -1.264 -13.875 1 91.06 79 ARG B N 1
ATOM 2146 C CA . ARG B 1 79 ? 0.479 -0.892 -13.461 1 91.06 79 ARG B CA 1
ATOM 2147 C C . ARG B 1 79 ? 0.772 0.566 -13.797 1 91.06 79 ARG B C 1
ATOM 2149 O O . ARG B 1 79 ? 0.679 0.971 -14.961 1 91.06 79 ARG B O 1
ATOM 2156 N N . LEU B 1 80 ? 1.095 1.29 -12.812 1 91.12 80 LEU B N 1
ATOM 2157 C CA . LEU B 1 80 ? 1.53 2.666 -13.016 1 91.12 80 LEU B CA 1
ATOM 2158 C C . LEU B 1 80 ? 3.043 2.787 -12.867 1 91.12 80 LEU B C 1
ATOM 2160 O O . LEU B 1 80 ? 3.617 2.289 -11.898 1 91.12 80 LEU B O 1
ATOM 2164 N N . GLU B 1 81 ? 3.637 3.463 -13.797 1 89.06 81 GLU B N 1
ATOM 2165 C CA . GLU B 1 81 ? 5.09 3.625 -13.812 1 89.06 81 GLU B CA 1
ATOM 2166 C C . GLU B 1 81 ? 5.484 5.086 -13.609 1 89.06 81 GLU B C 1
ATOM 2168 O O . GLU B 1 81 ? 4.773 5.992 -14.047 1 89.06 81 GLU B O 1
ATOM 2173 N N . TYR B 1 82 ? 6.57 5.211 -13.023 1 87.06 82 TYR B N 1
ATOM 2174 C CA . TYR B 1 82 ? 7.059 6.543 -12.688 1 87.06 82 TYR B CA 1
ATOM 2175 C C . TYR B 1 82 ? 8.438 6.781 -13.289 1 87.06 82 TYR B C 1
ATOM 2177 O O . TYR B 1 82 ? 9.078 5.852 -13.781 1 87.06 82 TYR B O 1
ATOM 2185 N N . PRO B 1 83 ? 8.953 7.969 -13.336 1 80.06 83 PRO B N 1
ATOM 2186 C CA . PRO B 1 83 ? 10.102 8.359 -14.148 1 80.06 83 PRO B CA 1
ATOM 2187 C C . PRO B 1 83 ? 11.352 7.543 -13.844 1 80.06 83 PRO B C 1
ATOM 2189 O O . PRO B 1 83 ? 12.172 7.293 -14.734 1 80.06 83 PRO B O 1
ATOM 2192 N N . GLY B 1 84 ? 11.602 7.07 -12.734 1 80.75 84 GLY B N 1
ATOM 2193 C CA . GLY B 1 84 ? 12.781 6.289 -12.414 1 80.75 84 GLY B CA 1
ATOM 2194 C C . GLY B 1 84 ? 12.625 4.812 -12.719 1 80.75 84 GLY B C 1
ATOM 2195 O O . GLY B 1 84 ? 13.539 4.02 -12.469 1 80.75 84 GLY B O 1
ATOM 2196 N N . GLY B 1 85 ? 11.43 4.512 -13.352 1 84 85 GLY B N 1
ATOM 2197 C CA . GLY B 1 85 ? 11.156 3.123 -13.68 1 84 85 GLY B CA 1
ATOM 2198 C C . GLY B 1 85 ? 10.422 2.389 -12.57 1 84 85 GLY B C 1
ATOM 2199 O O . GLY B 1 85 ? 10.117 1.2 -12.703 1 84 85 GLY B O 1
ATOM 2200 N N . GLU B 1 86 ? 10.219 3.07 -11.531 1 88.31 86 GLU B N 1
ATOM 2201 C CA . GLU B 1 86 ? 9.469 2.463 -10.43 1 88.31 86 GLU B CA 1
ATOM 2202 C C . GLU B 1 86 ? 8.016 2.232 -10.828 1 88.31 86 GLU B C 1
ATOM 2204 O O . GLU B 1 86 ? 7.461 2.969 -11.648 1 88.31 86 GLU B O 1
ATOM 2209 N N . TYR B 1 87 ? 7.469 1.192 -10.25 1 90.19 87 TYR B N 1
ATOM 2210 C CA . TYR B 1 87 ? 6.066 0.971 -10.586 1 90.19 87 TYR B CA 1
ATOM 2211 C C . TYR B 1 87 ? 5.305 0.393 -9.398 1 90.19 87 TYR B C 1
ATOM 2213 O O . TYR B 1 87 ? 5.914 -0.119 -8.453 1 90.19 87 TYR B O 1
ATOM 2221 N N . VAL B 1 88 ? 4.023 0.544 -9.461 1 94.38 88 VAL B N 1
ATOM 2222 C CA . VAL B 1 88 ? 3.086 -0.047 -8.508 1 94.38 88 VAL B CA 1
ATOM 2223 C C . VAL B 1 88 ? 1.866 -0.585 -9.258 1 94.38 88 VAL B C 1
ATOM 2225 O O . VAL B 1 88 ? 1.428 0.003 -10.242 1 94.38 88 VAL B O 1
ATOM 2228 N N . ASN B 1 89 ? 1.405 -1.738 -8.789 1 94.25 89 ASN B N 1
ATOM 2229 C CA . ASN B 1 89 ? 0.169 -2.277 -9.344 1 94.25 89 ASN B CA 1
ATOM 2230 C C . ASN B 1 89 ? -1.031 -1.954 -8.461 1 94.25 89 ASN B C 1
ATOM 2232 O O . ASN B 1 89 ? -0.948 -2.049 -7.23 1 94.25 89 ASN B O 1
ATOM 2236 N N . LEU B 1 90 ? -2.07 -1.535 -9.117 1 95.69 90 LEU B N 1
ATOM 2237 C CA . LEU B 1 90 ? -3.379 -1.401 -8.484 1 95.69 90 LEU B CA 1
ATOM 2238 C C . LEU B 1 90 ? -4.332 -2.482 -8.984 1 95.69 90 LEU B C 1
ATOM 2240 O O . LEU B 1 90 ? -4.609 -2.57 -10.18 1 95.69 90 LEU B O 1
ATOM 2244 N N . VAL B 1 91 ? -4.832 -3.252 -8 1 95.31 91 VAL B N 1
ATOM 2245 C CA . VAL B 1 91 ? -5.609 -4.434 -8.359 1 95.31 91 VAL B CA 1
ATOM 2246 C C . VAL B 1 91 ? -7 -4.344 -7.734 1 95.31 91 VAL B C 1
ATOM 2248 O O . VAL B 1 91 ? -7.145 -4.41 -6.512 1 95.31 91 VAL B O 1
ATOM 2251 N N . TYR B 1 92 ? -7.941 -4.145 -8.578 1 95.62 92 TYR B N 1
ATOM 2252 C CA . TYR B 1 92 ? -9.336 -4.203 -8.156 1 95.62 92 TYR B CA 1
ATOM 2253 C C . TYR B 1 92 ? -9.961 -5.547 -8.508 1 95.62 92 TYR B C 1
ATOM 2255 O O . TYR B 1 92 ? -10.055 -5.906 -9.688 1 95.62 92 TYR B O 1
ATOM 2263 N N . THR B 1 93 ? -10.375 -6.266 -7.504 1 96.12 93 THR B N 1
ATOM 2264 C CA . THR B 1 93 ? -10.906 -7.605 -7.73 1 96.12 93 THR B CA 1
ATOM 2265 C C . THR B 1 93 ? -12.328 -7.723 -7.184 1 96.12 93 THR B C 1
ATOM 2267 O O . THR B 1 93 ? -12.586 -7.355 -6.039 1 96.12 93 THR B O 1
ATOM 2270 N N . ARG B 1 94 ? -13.195 -8.258 -7.957 1 96.06 94 ARG B N 1
ATOM 2271 C CA . ARG B 1 94 ? -14.594 -8.43 -7.574 1 96.06 94 ARG B CA 1
ATOM 2272 C C . ARG B 1 94 ? -14.758 -9.594 -6.602 1 96.06 94 ARG B C 1
ATOM 2274 O O . ARG B 1 94 ? -14.031 -10.594 -6.695 1 96.06 94 ARG B O 1
ATOM 2281 N N . ALA B 1 95 ? -15.773 -9.461 -5.773 1 97.19 95 ALA B N 1
ATOM 2282 C CA . ALA B 1 95 ? -16.094 -10.5 -4.797 1 97.19 95 ALA B CA 1
ATOM 2283 C C . ALA B 1 95 ? -16.297 -11.852 -5.473 1 97.19 95 ALA B C 1
ATOM 2285 O O . ALA B 1 95 ? -16.922 -11.93 -6.531 1 97.19 95 ALA B O 1
ATOM 2286 N N . GLY B 1 96 ? -15.734 -12.883 -4.84 1 97.19 96 GLY B N 1
ATOM 2287 C CA . GLY B 1 96 ? -15.945 -14.242 -5.32 1 97.19 96 GLY B CA 1
ATOM 2288 C C . GLY B 1 96 ? -14.82 -14.75 -6.199 1 97.19 96 GLY B C 1
ATOM 2289 O O . GLY B 1 96 ? -14.758 -15.945 -6.512 1 97.19 96 GLY B O 1
ATOM 2290 N N . HIS B 1 97 ? -13.891 -13.906 -6.582 1 96.81 97 HIS B N 1
ATOM 2291 C CA . HIS B 1 97 ? -12.812 -14.297 -7.484 1 96.81 97 HIS B CA 1
ATOM 2292 C C . HIS B 1 97 ? -11.523 -14.555 -6.723 1 96.81 97 HIS B C 1
ATOM 2294 O O . HIS B 1 97 ? -11.414 -14.219 -5.539 1 96.81 97 HIS B O 1
ATOM 2300 N N . LYS B 1 98 ? -10.664 -15.242 -7.371 1 96.88 98 LYS B N 1
ATOM 2301 C CA . LYS B 1 98 ? -9.344 -15.57 -6.852 1 96.88 98 LYS B CA 1
ATOM 2302 C C . LYS B 1 98 ? -8.242 -15.07 -7.781 1 96.88 98 LYS B C 1
ATOM 2304 O O . LYS B 1 98 ? -8.445 -14.961 -8.992 1 96.88 98 LYS B O 1
ATOM 2309 N N . ARG B 1 99 ? -7.125 -14.719 -7.18 1 95.06 99 ARG B N 1
ATOM 2310 C CA . ARG B 1 99 ? -5.953 -14.328 -7.957 1 95.06 99 ARG B CA 1
ATOM 2311 C C . ARG B 1 99 ? -4.695 -15.016 -7.441 1 95.06 99 ARG B C 1
ATOM 2313 O O . ARG B 1 99 ? -4.719 -15.648 -6.387 1 95.06 99 ARG B O 1
ATOM 2320 N N . SER B 1 100 ? -3.662 -14.867 -8.156 1 93.69 100 SER B N 1
ATOM 2321 C CA . SER B 1 100 ? -2.338 -15.414 -7.875 1 93.69 100 SER B CA 1
ATOM 2322 C C . SER B 1 100 ? -2.299 -16.922 -8.117 1 93.69 100 SER B C 1
ATOM 2324 O O . SER B 1 100 ? -2.523 -17.375 -9.242 1 93.69 100 SER B O 1
ATOM 2326 N N . GLY B 1 101 ? -1.972 -17.641 -7.145 1 92.44 101 GLY B N 1
ATOM 2327 C CA . GLY B 1 101 ? -1.651 -19.031 -7.359 1 92.44 101 GLY B CA 1
A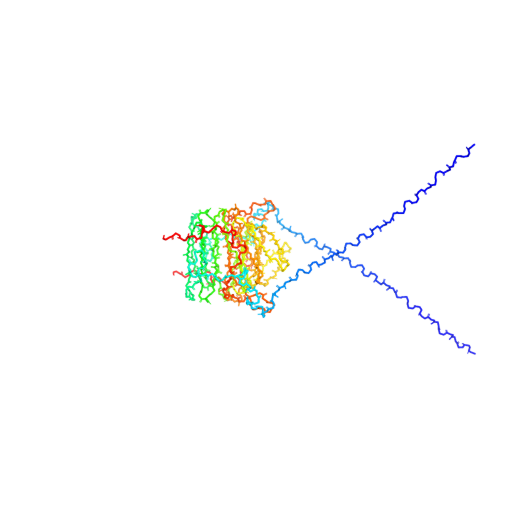TOM 2328 C C . GLY B 1 101 ? -0.234 -19.25 -7.855 1 92.44 101 GLY B C 1
ATOM 2329 O O . GLY B 1 101 ? 0.006 -20.125 -8.703 1 92.44 101 GLY B O 1
ATOM 2330 N N . ASP B 1 102 ? 0.635 -18.422 -7.395 1 89.81 102 ASP B N 1
ATOM 2331 C CA . ASP B 1 102 ? 1.974 -18.391 -7.973 1 89.81 102 ASP B CA 1
ATOM 2332 C C . ASP B 1 102 ? 3.039 -18.25 -6.887 1 89.81 102 ASP B C 1
ATOM 2334 O O . ASP B 1 102 ? 2.723 -18.266 -5.695 1 89.81 102 ASP B O 1
ATOM 2338 N N . ILE B 1 103 ? 4.27 -18.344 -7.41 1 86.38 103 ILE B N 1
ATOM 2339 C CA . ILE B 1 103 ? 5.457 -18.062 -6.609 1 86.38 103 ILE B CA 1
ATOM 2340 C C . ILE B 1 103 ? 6.375 -17.094 -7.367 1 86.38 103 ILE B C 1
ATOM 2342 O O . ILE B 1 103 ? 6.391 -17.094 -8.602 1 86.38 103 ILE B O 1
ATOM 2346 N N . HIS B 1 104 ? 7.043 -16.281 -6.633 1 85.06 104 HIS B N 1
ATOM 2347 C CA . HIS B 1 104 ? 7.984 -15.375 -7.273 1 85.06 104 HIS B CA 1
ATOM 2348 C C . HIS B 1 104 ? 9.219 -15.156 -6.402 1 85.06 104 HIS B C 1
ATOM 2350 O O . HIS B 1 104 ? 9.211 -15.484 -5.215 1 85.06 104 HIS B O 1
ATOM 2356 N N . LYS B 1 105 ? 10.289 -14.656 -7.129 1 80.12 105 LYS B N 1
ATOM 2357 C CA . LYS B 1 105 ? 11.594 -14.516 -6.5 1 80.12 105 LYS B CA 1
ATOM 2358 C C . LYS B 1 105 ? 11.641 -13.289 -5.59 1 80.12 105 LYS B C 1
ATOM 2360 O O . LYS B 1 105 ? 12.492 -13.203 -4.707 1 80.12 105 LYS B O 1
ATOM 2365 N N . CYS B 1 106 ? 10.797 -12.367 -5.789 1 84.88 106 CYS B N 1
ATOM 2366 C CA . CYS B 1 106 ? 10.766 -11.125 -5.023 1 84.88 106 CYS B CA 1
ATOM 2367 C C . CYS B 1 106 ? 9.836 -11.242 -3.822 1 84.88 106 CYS B C 1
ATOM 2369 O O . CYS B 1 106 ? 8.938 -12.086 -3.811 1 84.88 106 CYS B O 1
ATOM 2371 N N . ALA B 1 107 ? 10.141 -10.453 -2.791 1 90.31 107 ALA B N 1
ATOM 2372 C CA . ALA B 1 107 ? 9.086 -10.242 -1.8 1 90.31 107 ALA B CA 1
ATOM 2373 C C . ALA B 1 107 ? 7.93 -9.438 -2.389 1 90.31 107 ALA B C 1
ATOM 2375 O O . ALA B 1 107 ? 8.148 -8.477 -3.125 1 90.31 107 ALA B O 1
ATOM 2376 N N . GLN B 1 108 ? 6.77 -9.922 -2.178 1 93.5 108 GLN B N 1
ATOM 2377 C CA . GLN B 1 108 ? 5.578 -9.203 -2.625 1 93.5 108 GLN B CA 1
ATOM 2378 C C . GLN B 1 108 ? 4.949 -8.422 -1.478 1 93.5 108 GLN B C 1
ATOM 2380 O O . GLN B 1 108 ? 4.754 -8.953 -0.385 1 93.5 108 GLN B O 1
ATOM 2385 N N . VAL B 1 109 ? 4.703 -7.18 -1.733 1 94.75 109 VAL B N 1
ATOM 2386 C CA . VAL B 1 109 ? 4.098 -6.297 -0.741 1 94.75 109 VAL B CA 1
ATOM 2387 C C . VAL B 1 109 ? 2.691 -5.906 -1.186 1 94.75 109 VAL B C 1
ATOM 2389 O O . VAL B 1 109 ? 2.512 -5.328 -2.26 1 94.75 109 VAL B O 1
ATOM 2392 N N . ASN B 1 110 ? 1.678 -6.242 -0.337 1 97.69 110 ASN B N 1
ATOM 2393 C CA . ASN B 1 110 ? 0.299 -5.859 -0.626 1 97.69 110 ASN B CA 1
ATOM 2394 C C . ASN B 1 110 ? -0.3 -5.023 0.501 1 97.69 110 ASN B C 1
ATOM 2396 O O . ASN B 1 110 ? -0.053 -5.293 1.678 1 97.69 110 ASN B O 1
ATOM 2400 N N . THR B 1 111 ? -1.041 -4.051 0.157 1 96.75 111 THR B N 1
ATOM 2401 C CA . THR B 1 111 ? -1.909 -3.318 1.07 1 96.75 111 THR B CA 1
ATOM 2402 C C . THR B 1 111 ? -3.361 -3.381 0.605 1 96.75 111 THR B C 1
ATOM 2404 O O . THR B 1 111 ? -3.662 -3.08 -0.552 1 96.75 111 THR B O 1
ATOM 2407 N N . VAL B 1 112 ? -4.219 -3.77 1.529 1 97 112 VAL B N 1
ATOM 2408 C CA . VAL B 1 112 ? -5.645 -3.695 1.226 1 97 112 VAL B CA 1
ATOM 2409 C C . VAL B 1 112 ? -6.152 -2.277 1.47 1 97 112 VAL B C 1
ATOM 2411 O O . VAL B 1 112 ? -6.188 -1.812 2.611 1 97 112 VAL B O 1
ATOM 2414 N N . VAL B 1 113 ? -6.516 -1.663 0.41 1 96 113 VAL B N 1
ATOM 2415 C CA . VAL B 1 113 ? -7.055 -0.312 0.53 1 96 113 VAL B CA 1
ATOM 2416 C C . VAL B 1 113 ? -8.484 -0.369 1.056 1 96 113 VAL B C 1
ATOM 2418 O O . VAL B 1 113 ? -8.82 0.306 2.031 1 96 113 VAL B O 1
ATOM 2421 N N . VAL B 1 114 ? -9.297 -1.161 0.454 1 94.81 114 VAL B N 1
ATOM 2422 C CA . VAL B 1 114 ? -10.664 -1.462 0.876 1 94.81 114 VAL B CA 1
ATOM 2423 C C . VAL B 1 114 ? -11.023 -2.891 0.475 1 94.81 114 VAL B C 1
ATOM 2425 O O . VAL B 1 114 ? -10.562 -3.389 -0.555 1 94.81 114 VAL B O 1
ATOM 2428 N N . GLY B 1 115 ? -11.875 -3.461 1.322 1 96.19 115 GLY B N 1
ATOM 2429 C CA . GLY B 1 115 ? -12.375 -4.789 0.996 1 96.19 115 GLY B CA 1
ATOM 2430 C C . GLY B 1 115 ? -11.883 -5.859 1.95 1 96.19 115 GLY B C 1
ATOM 2431 O O . GLY B 1 115 ? -11.648 -5.59 3.129 1 96.19 115 GLY B O 1
ATOM 2432 N N . GLU B 1 116 ? -11.891 -7.094 1.377 1 96.94 116 GLU B N 1
ATOM 2433 C CA . GLU B 1 116 ? -11.547 -8.258 2.195 1 96.94 116 GLU B CA 1
ATOM 2434 C C . GLU B 1 116 ? -11.008 -9.398 1.336 1 96.94 116 GLU B C 1
ATOM 2436 O O . GLU B 1 116 ? -11.586 -9.719 0.291 1 96.94 116 GLU B O 1
ATOM 2441 N N . ALA B 1 117 ? -9.953 -9.969 1.838 1 97.88 117 ALA B N 1
ATOM 2442 C CA . ALA B 1 117 ? -9.336 -11.086 1.132 1 97.88 117 ALA B CA 1
ATOM 2443 C C . ALA B 1 117 ? -8.836 -12.141 2.113 1 97.88 117 ALA B C 1
ATOM 2445 O O . ALA B 1 117 ? -8.469 -11.82 3.248 1 97.88 117 ALA B O 1
ATOM 2446 N N . LEU B 1 118 ? -8.867 -13.352 1.699 1 98.56 118 LEU B N 1
ATOM 2447 C CA . LEU B 1 118 ? -8.211 -14.461 2.391 1 98.56 118 LEU B CA 1
ATOM 2448 C C . LEU B 1 118 ? -6.949 -14.891 1.655 1 98.56 118 LEU B C 1
ATOM 2450 O O . LEU B 1 118 ? -7.012 -15.305 0.496 1 98.56 118 LEU B O 1
ATOM 2454 N N . LEU B 1 119 ? -5.812 -14.734 2.336 1 98.25 119 LEU B N 1
ATOM 2455 C CA . LEU B 1 119 ? -4.523 -15.094 1.765 1 98.25 119 LEU B CA 1
ATOM 2456 C C . LEU B 1 119 ? -4.086 -16.484 2.238 1 98.25 119 LEU B C 1
ATOM 2458 O O . LEU B 1 119 ? -3.949 -16.719 3.441 1 98.25 119 LEU B O 1
ATOM 2462 N N . THR B 1 120 ? -3.912 -17.359 1.334 1 97.31 120 THR B N 1
ATOM 2463 C CA . THR B 1 120 ? -3.344 -18.672 1.613 1 97.31 120 THR B CA 1
ATOM 2464 C C . THR B 1 120 ? -1.868 -18.719 1.227 1 97.3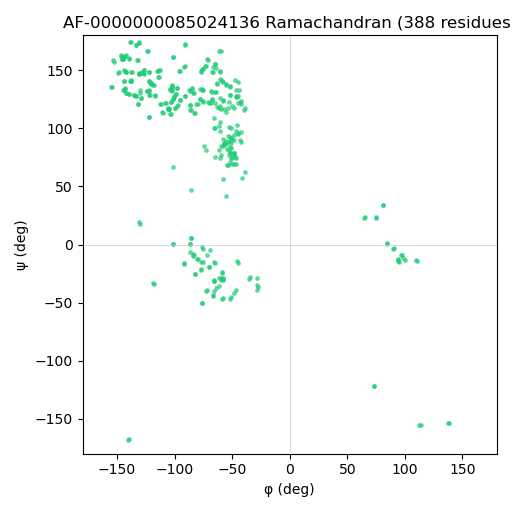1 120 THR B C 1
ATOM 2466 O O . THR B 1 120 ? -1.497 -18.312 0.124 1 97.31 120 THR B O 1
ATOM 2469 N N . GLN B 1 121 ? -1.06 -19.125 2.143 1 93.88 121 GLN B N 1
ATOM 2470 C CA . GLN B 1 121 ? 0.358 -19.359 1.88 1 93.88 121 GLN B CA 1
ATOM 2471 C C . GLN B 1 121 ? 0.75 -20.797 2.176 1 93.88 121 GLN B C 1
ATOM 2473 O O . GLN B 1 121 ? 0.281 -21.391 3.15 1 93.88 121 GLN B O 1
ATOM 2478 N N . VAL B 1 122 ? 1.565 -21.328 1.306 1 90.5 122 VAL B N 1
ATOM 2479 C CA . VAL B 1 122 ? 2.076 -22.688 1.522 1 90.5 122 VAL B CA 1
ATOM 2480 C C . VAL B 1 122 ? 3.438 -22.609 2.211 1 90.5 122 VAL B C 1
ATOM 2482 O O . VAL B 1 122 ? 4.391 -22.047 1.662 1 90.5 122 VAL B O 1
ATOM 2485 N N . MET B 1 123 ? 3.453 -23.312 3.336 1 84.75 123 MET B N 1
ATOM 2486 C CA . MET B 1 123 ? 4.664 -23.234 4.148 1 84.75 123 MET B CA 1
ATOM 2487 C C . MET B 1 123 ? 5.652 -24.328 3.76 1 84.75 123 MET B C 1
ATOM 2489 O O . MET B 1 123 ? 5.34 -25.188 2.938 1 84.75 123 MET B O 1
ATOM 2493 N N . LYS B 1 124 ? 6.801 -24.234 4.316 1 77.69 124 LYS B N 1
ATOM 2494 C CA . LYS B 1 124 ? 7.895 -25.141 3.955 1 77.69 124 LYS B CA 1
ATOM 2495 C C . LYS B 1 124 ? 7.52 -26.594 4.227 1 77.69 124 LYS B C 1
ATOM 2497 O O . LYS B 1 124 ? 7.941 -27.5 3.5 1 77.69 124 LYS B O 1
ATOM 2502 N N . ASP B 1 125 ? 6.695 -26.797 5.152 1 76.56 125 ASP B N 1
ATOM 2503 C CA . ASP B 1 125 ? 6.32 -28.172 5.496 1 76.56 125 ASP B CA 1
ATOM 2504 C C . ASP B 1 125 ? 5.164 -28.656 4.629 1 76.56 125 ASP B C 1
ATOM 2506 O O . ASP B 1 125 ? 4.68 -29.766 4.805 1 76.56 125 ASP B O 1
ATOM 2510 N N . GLY B 1 126 ? 4.754 -27.797 3.781 1 79.56 126 GLY B N 1
ATOM 2511 C CA . GLY B 1 126 ? 3.67 -28.156 2.881 1 79.56 126 GLY B CA 1
ATOM 2512 C C . GLY B 1 126 ? 2.305 -27.75 3.398 1 79.56 126 GLY B C 1
ATOM 2513 O O . GLY B 1 126 ? 1.313 -27.812 2.668 1 79.56 126 GLY B O 1
ATOM 2514 N N . GLY B 1 127 ? 2.338 -27.391 4.648 1 86.38 127 GLY B N 1
ATOM 2515 C CA . GLY B 1 127 ? 1.074 -26.938 5.211 1 86.38 127 GLY B CA 1
ATOM 2516 C C . GLY B 1 127 ? 0.666 -25.547 4.723 1 86.38 127 GLY B C 1
ATOM 2517 O O . GLY B 1 127 ? 1.512 -24.766 4.301 1 86.38 127 GLY B O 1
ATOM 2518 N N . GLU B 1 128 ? -0.688 -25.328 4.75 1 92.38 128 GLU B N 1
ATOM 2519 C CA . GLU B 1 128 ? -1.217 -24.031 4.344 1 92.38 128 GLU B CA 1
ATOM 2520 C C . GLU B 1 128 ? -1.598 -23.188 5.555 1 92.38 128 GLU B C 1
ATOM 2522 O O . GLU B 1 128 ? -2.117 -23.703 6.543 1 92.38 128 GLU B O 1
ATOM 2527 N N . THR B 1 129 ? -1.247 -21.953 5.5 1 94.19 129 THR B N 1
ATOM 2528 C CA . THR B 1 129 ? -1.749 -20.969 6.457 1 94.19 129 THR B CA 1
ATOM 2529 C C . THR B 1 129 ? -2.646 -19.953 5.766 1 94.19 129 THR B C 1
ATOM 2531 O O . THR B 1 129 ? -2.416 -19.594 4.605 1 94.19 129 THR B O 1
ATOM 2534 N N . GLN B 1 130 ? -3.68 -19.547 6.512 1 96.94 130 GLN B N 1
ATOM 2535 C CA . GLN B 1 130 ? -4.59 -18.547 5.969 1 96.94 130 GLN B CA 1
ATOM 2536 C C . GLN B 1 130 ? -4.625 -17.297 6.848 1 96.94 130 GLN B C 1
ATOM 2538 O O . GLN B 1 130 ? -4.617 -17.406 8.078 1 96.94 130 GLN B O 1
ATOM 2543 N N . THR B 1 131 ? -4.633 -16.203 6.246 1 97.25 131 THR B N 1
ATOM 2544 C CA . THR B 1 131 ? -4.734 -14.898 6.914 1 97.25 131 THR B CA 1
ATOM 2545 C C . THR B 1 131 ? -5.844 -14.055 6.289 1 97.25 131 THR B C 1
ATOM 2547 O O . THR B 1 131 ? -5.895 -13.898 5.07 1 97.25 131 THR B O 1
ATOM 2550 N N . LYS B 1 132 ? -6.727 -13.609 7.137 1 96.88 132 LYS B N 1
ATOM 2551 C CA . LYS B 1 132 ? -7.746 -12.68 6.664 1 96.88 132 LYS B CA 1
ATOM 2552 C C . LYS B 1 132 ? -7.215 -11.242 6.652 1 96.88 132 LYS B C 1
ATOM 2554 O O . LYS B 1 132 ? -6.617 -10.789 7.625 1 96.88 132 LYS B O 1
ATOM 2559 N N . LEU B 1 133 ? -7.41 -10.578 5.512 1 96.12 133 LEU B N 1
ATOM 2560 C CA . LEU B 1 133 ? -6.977 -9.195 5.34 1 96.12 133 LEU B CA 1
ATOM 2561 C C . LEU B 1 133 ? -8.172 -8.281 5.07 1 96.12 133 LEU B C 1
ATOM 2563 O O . LEU B 1 133 ? -9.086 -8.656 4.34 1 96.12 133 LEU B O 1
ATOM 2567 N N . ARG B 1 134 ? -8.164 -7.129 5.703 1 95.56 134 ARG B N 1
ATOM 2568 C CA . ARG B 1 134 ? -9.188 -6.109 5.504 1 95.56 134 ARG B CA 1
ATOM 2569 C C . ARG B 1 134 ? -8.562 -4.742 5.254 1 95.56 134 ARG B C 1
ATOM 2571 O O . ARG B 1 134 ? -7.34 -4.602 5.266 1 95.56 134 ARG B O 1
ATOM 2578 N N . GLY B 1 135 ? -9.445 -3.779 4.93 1 93.88 135 GLY B N 1
ATOM 2579 C CA . GLY B 1 135 ? -8.945 -2.439 4.664 1 93.88 135 GLY B CA 1
ATOM 2580 C C . GLY B 1 135 ? -7.922 -1.968 5.68 1 93.88 135 GLY B C 1
ATOM 2581 O O . GLY B 1 135 ? -8.148 -2.074 6.887 1 93.88 135 GLY B O 1
ATOM 2582 N N . GLY B 1 136 ? -6.773 -1.521 5.105 1 92.12 136 GLY B N 1
ATOM 2583 C CA . GLY B 1 136 ? -5.719 -1.007 5.965 1 92.12 136 GLY B CA 1
ATOM 2584 C C . GLY B 1 136 ? -4.684 -2.053 6.328 1 92.12 136 GLY B C 1
ATOM 2585 O O . GLY B 1 136 ? -3.602 -1.719 6.816 1 92.12 136 GLY B O 1
ATOM 2586 N N . ASP B 1 137 ? -4.992 -3.299 6.094 1 93.06 137 ASP B N 1
ATOM 2587 C CA . ASP B 1 137 ? -4.023 -4.348 6.395 1 93.06 137 ASP B CA 1
ATOM 2588 C C . ASP B 1 137 ? -2.936 -4.418 5.324 1 93.06 137 ASP B C 1
ATOM 2590 O O . ASP B 1 137 ? -3.17 -4.047 4.172 1 93.06 137 ASP B O 1
ATOM 2594 N N . HIS B 1 138 ? -1.797 -4.801 5.777 1 93.75 138 HIS B N 1
ATOM 2595 C CA . HIS B 1 138 ? -0.62 -4.988 4.938 1 93.75 138 HIS B CA 1
ATOM 2596 C C . HIS B 1 138 ? -0.023 -6.379 5.129 1 93.75 138 HIS B C 1
ATOM 2598 O O . HIS B 1 138 ? -0.135 -6.965 6.207 1 93.75 138 HIS B O 1
ATOM 2604 N N . VAL B 1 139 ? 0.54 -6.895 4.031 1 94.81 139 VAL B N 1
ATOM 2605 C CA . VAL B 1 139 ? 1.218 -8.188 4.141 1 94.81 139 VAL B CA 1
ATOM 2606 C C . VAL B 1 139 ? 2.449 -8.195 3.24 1 94.81 139 VAL B C 1
ATOM 2608 O O . VAL B 1 139 ? 2.439 -7.609 2.156 1 94.81 139 VAL B O 1
ATOM 2611 N N . VAL B 1 140 ? 3.492 -8.797 3.746 1 93.38 140 VAL B N 1
ATOM 2612 C CA . VAL B 1 140 ? 4.664 -9.117 2.939 1 93.38 140 VAL B CA 1
ATOM 2613 C C . VAL B 1 140 ? 4.766 -10.625 2.75 1 93.38 140 VAL B C 1
ATOM 2615 O O . VAL B 1 140 ? 4.918 -11.367 3.721 1 93.38 140 VAL B O 1
ATOM 2618 N N . ILE B 1 141 ? 4.605 -11.039 1.549 1 92.75 141 ILE B N 1
ATOM 2619 C CA . ILE B 1 141 ? 4.82 -12.438 1.208 1 92.75 141 ILE B CA 1
ATOM 2620 C C . ILE B 1 141 ? 6.293 -12.672 0.881 1 92.75 141 ILE B C 1
ATOM 2622 O O . ILE B 1 141 ? 6.828 -12.078 -0.058 1 92.75 141 ILE B O 1
ATOM 2626 N N . PRO B 1 142 ? 6.938 -13.539 1.622 1 89.62 142 PRO B N 1
ATOM 2627 C CA . PRO B 1 142 ? 8.367 -13.742 1.363 1 89.62 142 PRO B CA 1
ATOM 2628 C C . PRO B 1 142 ? 8.633 -14.352 -0.012 1 89.62 142 PRO B C 1
ATOM 2630 O O . PRO B 1 142 ? 7.754 -14.992 -0.592 1 89.62 142 PRO B O 1
ATOM 2633 N N . PRO B 1 143 ? 9.859 -14.07 -0.479 1 86.62 143 PRO B N 1
ATOM 2634 C CA . PRO B 1 143 ? 10.219 -14.742 -1.73 1 86.62 143 PRO B CA 1
ATOM 2635 C C . PRO B 1 143 ? 10.008 -16.25 -1.673 1 86.62 143 PRO B C 1
ATOM 2637 O O . PRO B 1 143 ? 10.234 -16.875 -0.63 1 86.62 143 PRO B O 1
ATOM 2640 N N . HIS B 1 144 ? 9.438 -16.766 -2.74 1 83.94 144 HIS B N 1
ATOM 2641 C CA . HIS B 1 144 ? 9.352 -18.203 -2.984 1 83.94 144 HIS B CA 1
ATOM 2642 C C . HIS B 1 144 ? 8.289 -18.859 -2.098 1 83.94 144 HIS B C 1
ATOM 2644 O O . HIS B 1 144 ? 8.406 -20.031 -1.744 1 83.94 144 HIS B O 1
ATOM 2650 N N . VAL B 1 145 ? 7.363 -18.188 -1.645 1 89.38 145 VAL B N 1
ATOM 2651 C CA . VAL B 1 145 ? 6.23 -18.734 -0.919 1 89.38 145 VAL B CA 1
ATOM 2652 C C . VAL B 1 145 ? 5 -18.766 -1.824 1 89.38 145 VAL B C 1
ATOM 2654 O O . VAL B 1 145 ? 4.484 -17.719 -2.213 1 89.38 145 VAL B O 1
ATOM 2657 N N . PRO B 1 146 ? 4.555 -19.969 -2.182 1 91.81 146 PRO B N 1
ATOM 2658 C CA . PRO B 1 146 ? 3.324 -20 -2.977 1 91.81 146 PRO B CA 1
ATOM 2659 C C . PRO B 1 146 ? 2.133 -19.391 -2.252 1 91.81 146 PRO B C 1
ATOM 2661 O O . PRO B 1 146 ? 1.988 -19.547 -1.038 1 91.81 146 PRO B O 1
ATOM 2664 N N . HIS B 1 147 ? 1.301 -18.703 -2.984 1 95.69 147 HIS B N 1
ATOM 2665 C CA . HIS B 1 147 ? 0.197 -18.031 -2.312 1 95.69 147 HIS B CA 1
ATOM 2666 C C . HIS B 1 147 ? -0.992 -17.844 -3.25 1 95.69 147 HIS B C 1
ATOM 2668 O O . HIS B 1 147 ? -0.841 -17.922 -4.473 1 95.69 147 HIS B O 1
ATOM 2674 N N . LEU B 1 148 ? -2.117 -17.672 -2.646 1 97.19 148 LEU B N 1
ATOM 2675 C CA . LEU B 1 148 ? -3.396 -17.484 -3.322 1 97.19 148 LEU B CA 1
ATOM 2676 C C . LEU B 1 148 ? -4.285 -16.516 -2.547 1 97.19 148 LEU B C 1
ATOM 2678 O O . LEU B 1 148 ? -4.371 -16.594 -1.32 1 97.19 148 LEU B O 1
ATOM 2682 N N . TYR B 1 149 ? -4.855 -15.586 -3.283 1 98.06 149 TYR B N 1
ATOM 2683 C CA . TYR B 1 149 ? -5.844 -14.695 -2.68 1 98.06 149 TYR B CA 1
ATOM 2684 C C . TYR B 1 149 ? -7.258 -15.109 -3.061 1 98.06 149 TYR B C 1
ATOM 2686 O O . TYR B 1 149 ? -7.535 -15.406 -4.227 1 98.06 149 TYR B O 1
ATOM 2694 N N . GLU B 1 150 ? -8.109 -15.117 -2.125 1 98.5 150 GLU B N 1
ATOM 2695 C CA . GLU B 1 150 ? -9.555 -15.203 -2.324 1 98.5 150 GLU B CA 1
ATOM 2696 C C . GLU B 1 150 ? -10.258 -13.945 -1.818 1 98.5 150 GLU B C 1
ATOM 2698 O O . GLU B 1 150 ? -10.094 -13.562 -0.661 1 98.5 150 GLU B O 1
ATOM 2703 N N . PHE B 1 151 ? -11.078 -13.391 -2.705 1 98.12 151 PHE B N 1
ATOM 2704 C CA . PHE B 1 151 ? -11.695 -12.125 -2.34 1 98.12 151 PHE B CA 1
ATOM 2705 C C . PHE B 1 151 ? -13.164 -12.32 -1.972 1 98.12 151 PHE B C 1
ATOM 2707 O O . PHE B 1 151 ? -13.977 -12.68 -2.822 1 98.12 151 PHE B O 1
ATOM 2714 N N . THR B 1 152 ? -13.469 -12.031 -0.742 1 97.44 152 THR B N 1
ATOM 2715 C CA . THR B 1 152 ? -14.82 -12.242 -0.249 1 97.44 152 THR B CA 1
ATOM 2716 C C . THR B 1 152 ? -15.664 -10.977 -0.421 1 97.44 152 THR B C 1
ATOM 2718 O O . THR B 1 152 ? -16.891 -11.023 -0.317 1 97.44 152 THR B O 1
ATOM 2721 N N . LYS B 1 153 ? -15.078 -9.875 -0.639 1 96.56 153 LYS B N 1
ATOM 2722 C CA . LYS B 1 153 ? -15.672 -8.594 -1.008 1 96.56 153 LYS B CA 1
ATOM 2723 C C . LYS B 1 153 ? -14.93 -7.965 -2.186 1 96.56 153 LYS B C 1
ATOM 2725 O O . LYS B 1 153 ? -13.797 -8.336 -2.479 1 96.56 153 LYS B O 1
ATOM 2730 N N . ASP B 1 154 ? -15.664 -7.016 -2.896 1 96.81 154 ASP B N 1
ATOM 2731 C CA . ASP B 1 154 ? -14.883 -6.184 -3.809 1 96.81 154 ASP B CA 1
ATOM 2732 C C . ASP B 1 154 ? -13.695 -5.547 -3.096 1 96.81 154 ASP B C 1
ATOM 2734 O O . ASP B 1 154 ? -13.852 -4.953 -2.027 1 96.81 154 ASP B O 1
ATOM 2738 N N . THR B 1 155 ? -12.5 -5.727 -3.717 1 97.12 155 THR B N 1
ATOM 2739 C CA . THR B 1 155 ? -11.289 -5.359 -2.988 1 97.12 155 THR B CA 1
ATOM 2740 C C . THR B 1 155 ? -10.336 -4.586 -3.889 1 97.12 155 THR B C 1
ATOM 2742 O O . THR B 1 155 ? -10.094 -4.98 -5.031 1 97.12 155 THR B O 1
ATOM 2745 N N . LEU B 1 156 ? -9.898 -3.434 -3.408 1 97.25 156 LEU B N 1
ATOM 2746 C CA . LEU B 1 156 ? -8.781 -2.707 -4.012 1 97.25 156 LEU B CA 1
ATOM 2747 C C . LEU B 1 156 ? -7.496 -2.924 -3.221 1 97.25 156 LEU B C 1
ATOM 2749 O O . LEU B 1 156 ? -7.461 -2.689 -2.01 1 97.25 156 LEU B O 1
ATOM 2753 N N . MET B 1 157 ? -6.418 -3.391 -3.945 1 97.62 157 MET B N 1
ATOM 2754 C CA . MET B 1 157 ? -5.121 -3.631 -3.316 1 97.62 157 MET B CA 1
ATOM 2755 C C . MET B 1 157 ? -4 -2.98 -4.117 1 97.62 157 MET B C 1
ATOM 2757 O O . MET B 1 157 ? -4.094 -2.857 -5.34 1 97.62 157 MET B O 1
ATOM 2761 N N . THR B 1 158 ? -3.023 -2.561 -3.352 1 97.56 158 THR B N 1
ATOM 2762 C CA . THR B 1 158 ? -1.77 -2.217 -4.012 1 97.56 158 THR B CA 1
ATOM 2763 C C . THR B 1 158 ? -0.797 -3.391 -3.975 1 97.56 158 THR B C 1
ATOM 2765 O O . THR B 1 158 ? -0.817 -4.191 -3.035 1 97.56 158 THR B O 1
ATOM 2768 N N . GLU B 1 159 ? 0.026 -3.486 -4.965 1 96.31 159 GLU B N 1
ATOM 2769 C CA . GLU B 1 159 ? 0.993 -4.574 -5.094 1 96.31 159 GLU B CA 1
ATOM 2770 C C . GLU B 1 159 ? 2.334 -4.059 -5.609 1 96.31 159 GLU B C 1
ATOM 2772 O O . GLU B 1 159 ? 2.381 -3.291 -6.574 1 96.31 159 GLU B O 1
ATOM 2777 N N . SER B 1 160 ? 3.346 -4.41 -4.938 1 94.25 160 SER B N 1
ATOM 2778 C CA . SER B 1 160 ? 4.707 -4.105 -5.371 1 94.25 160 SER B CA 1
ATOM 2779 C C . SER B 1 160 ? 5.676 -5.211 -4.969 1 94.25 160 SER B C 1
ATOM 2781 O O . SER B 1 160 ? 5.34 -6.074 -4.156 1 94.25 160 SER B O 1
ATOM 2783 N N . TRP B 1 161 ? 6.844 -5.215 -5.609 1 92.12 161 TRP B N 1
ATOM 2784 C CA . TRP B 1 161 ? 7.867 -6.219 -5.34 1 92.12 161 TRP B CA 1
ATOM 2785 C C . TRP B 1 161 ? 9.18 -5.559 -4.941 1 92.12 161 TRP B C 1
ATOM 2787 O O . TRP B 1 161 ? 9.625 -4.602 -5.582 1 92.12 161 TRP B O 1
ATOM 2797 N N . THR B 1 162 ? 9.734 -6.086 -3.867 1 89.62 162 THR B N 1
ATOM 2798 C CA . THR B 1 162 ? 10.961 -5.5 -3.336 1 89.62 162 THR B CA 1
ATOM 2799 C C . THR B 1 162 ? 11.945 -6.586 -2.926 1 89.62 162 THR B C 1
ATOM 2801 O O . THR B 1 162 ? 11.547 -7.695 -2.568 1 89.62 162 THR B O 1
ATOM 2804 N N . HIS B 1 163 ? 13.219 -6.168 -3.105 1 86.44 163 HIS B N 1
ATOM 2805 C CA . HIS B 1 163 ? 14.234 -7.016 -2.496 1 86.44 163 HIS B CA 1
ATOM 2806 C C . HIS B 1 163 ? 14.203 -6.91 -0.976 1 86.44 163 HIS B C 1
ATOM 2808 O O . HIS B 1 163 ? 14.227 -5.809 -0.425 1 86.44 163 HIS B O 1
ATOM 2814 N N . ARG B 1 164 ? 14.008 -8.055 -0.314 1 79.56 164 ARG B N 1
ATOM 2815 C CA . ARG B 1 164 ? 13.906 -7.969 1.14 1 79.56 164 ARG B CA 1
ATOM 2816 C C . ARG B 1 164 ? 14.828 -8.984 1.812 1 79.56 164 ARG B C 1
ATOM 2818 O O . ARG B 1 164 ? 14.625 -9.336 2.977 1 79.56 164 ARG B O 1
ATOM 2825 N N . GLU B 1 165 ? 15.727 -9.438 1.053 1 71.56 165 GLU B N 1
ATOM 2826 C CA . GLU B 1 165 ? 16.766 -10.25 1.683 1 71.56 165 GLU B CA 1
ATOM 2827 C C . GLU B 1 165 ? 17.578 -9.438 2.672 1 71.56 165 GLU B C 1
ATOM 2829 O O . GLU B 1 165 ? 17.625 -8.203 2.584 1 71.56 165 GLU B O 1
ATOM 2834 N N . PRO B 1 166 ? 18.062 -10.234 3.619 1 67.56 166 PRO B N 1
ATOM 2835 C CA . PRO B 1 166 ? 18.953 -9.508 4.535 1 67.56 166 PRO B CA 1
ATOM 2836 C C . PRO B 1 166 ? 19.969 -8.633 3.801 1 67.56 166 PRO B C 1
ATOM 2838 O O . PRO B 1 166 ? 20.5 -9.039 2.764 1 67.56 166 PRO B O 1
ATOM 2841 N N . ASP B 1 167 ? 20.125 -7.434 4.039 1 68.94 167 ASP B N 1
ATOM 2842 C CA . ASP B 1 167 ? 21.109 -6.484 3.52 1 68.94 167 ASP B CA 1
ATOM 2843 C C . ASP B 1 167 ? 20.656 -5.902 2.184 1 68.94 167 ASP B C 1
ATOM 2845 O O . ASP B 1 167 ? 21.422 -5.238 1.493 1 68.94 167 ASP B O 1
ATOM 2849 N N . ALA B 1 168 ? 19.484 -6.391 1.875 1 72.94 168 ALA B N 1
ATOM 2850 C CA . ALA B 1 168 ? 19 -5.879 0.593 1 72.94 168 ALA B CA 1
ATOM 2851 C C . ALA B 1 168 ? 18.844 -4.363 0.632 1 72.94 168 ALA B C 1
ATOM 2853 O O . ALA B 1 168 ? 18.609 -3.783 1.695 1 72.94 168 ALA B O 1
ATOM 2854 N N . ASP B 1 169 ? 19.047 -3.732 -0.486 1 77.62 169 ASP B N 1
ATOM 2855 C CA . ASP B 1 169 ? 18.922 -2.287 -0.64 1 77.62 169 ASP B CA 1
ATOM 2856 C C . ASP B 1 169 ? 17.469 -1.854 -0.68 1 77.62 169 ASP B C 1
ATOM 2858 O O . ASP B 1 169 ? 17.156 -0.658 -0.73 1 77.62 169 ASP B O 1
ATOM 2862 N N . ARG B 1 170 ? 16.594 -2.785 -0.646 1 87.75 170 ARG B N 1
ATOM 2863 C CA . ARG B 1 170 ? 15.156 -2.535 -0.632 1 87.75 170 ARG B CA 1
ATOM 2864 C C . ARG B 1 170 ? 14.703 -1.89 -1.936 1 87.75 170 ARG B C 1
ATOM 2866 O O . ARG B 1 170 ? 13.688 -1.195 -1.968 1 87.75 170 ARG B O 1
ATOM 2873 N N . ALA B 1 171 ? 15.523 -2.135 -2.975 1 89.25 171 ALA B N 1
ATOM 2874 C CA . ALA B 1 171 ? 15.133 -1.676 -4.305 1 89.25 171 ALA B CA 1
ATOM 2875 C C . ALA B 1 171 ? 13.984 -2.516 -4.859 1 89.25 171 ALA B C 1
ATOM 2877 O O . ALA B 1 171 ? 13.719 -3.613 -4.367 1 89.25 171 ALA B O 1
ATOM 2878 N N . GLN B 1 172 ? 13.328 -1.938 -5.809 1 89.81 172 GLN B N 1
ATOM 2879 C CA . GLN B 1 172 ? 12.289 -2.713 -6.477 1 89.81 172 GLN B CA 1
ATOM 2880 C C . GLN B 1 172 ? 12.875 -3.918 -7.199 1 89.81 172 GLN B C 1
ATOM 2882 O O . GLN B 1 172 ? 13.938 -3.818 -7.824 1 89.81 172 GLN B O 1
ATOM 2887 N N . CYS B 1 173 ? 12.188 -4.988 -7.082 1 85.88 173 CYS B N 1
ATOM 2888 C CA . CYS B 1 173 ? 12.625 -6.266 -7.633 1 85.88 173 CYS B CA 1
ATOM 2889 C C . CYS B 1 173 ? 11.883 -6.586 -8.922 1 85.88 173 CYS B C 1
ATOM 2891 O O . CYS B 1 173 ? 10.664 -6.43 -9 1 85.88 173 CYS B O 1
ATOM 2893 N N . GLU B 1 174 ? 12.609 -6.988 -9.914 1 76.88 174 GLU B N 1
ATOM 2894 C CA . GLU B 1 174 ? 11.984 -7.375 -11.18 1 76.88 174 GLU B CA 1
ATOM 2895 C C . GLU B 1 174 ? 11.102 -8.609 -11.008 1 76.88 174 GLU B C 1
ATOM 2897 O O . GLU B 1 174 ? 11.555 -9.641 -10.508 1 76.88 174 GLU B O 1
ATOM 2902 N N . TYR B 1 175 ? 9.945 -8.531 -11.492 1 80 175 TYR B N 1
ATOM 2903 C CA . TYR B 1 175 ? 8.945 -9.57 -11.273 1 80 175 TYR B CA 1
ATOM 2904 C C . TYR B 1 175 ? 9.195 -10.766 -12.18 1 80 175 TYR B C 1
ATOM 2906 O O . TYR B 1 175 ? 9.391 -10.602 -13.391 1 80 175 TYR B O 1
ATOM 2914 N N . GLU B 1 176 ? 9.312 -11.891 -11.68 1 78.12 176 GLU B N 1
ATOM 2915 C CA . GLU B 1 176 ? 9.297 -13.195 -12.336 1 78.12 176 GLU B CA 1
ATOM 2916 C C . GLU B 1 176 ? 8.562 -14.234 -11.484 1 78.12 176 GLU B C 1
ATOM 2918 O O . GLU B 1 176 ? 8.867 -14.406 -10.305 1 78.12 176 GLU B O 1
ATOM 2923 N N . ALA B 1 177 ? 7.629 -14.93 -12.18 1 83.44 177 ALA B N 1
ATOM 2924 C CA . ALA B 1 177 ? 6.805 -15.82 -11.375 1 83.44 177 ALA B CA 1
ATOM 2925 C C . ALA B 1 177 ? 6.562 -17.141 -12.102 1 83.44 177 ALA B C 1
ATOM 2927 O O . ALA B 1 177 ? 6.77 -17.25 -13.312 1 83.44 177 ALA B O 1
ATOM 2928 N N . TRP B 1 178 ? 6.203 -18.094 -11.297 1 83.75 178 TRP B N 1
ATOM 2929 C CA . TRP B 1 178 ? 5.699 -19.391 -11.742 1 83.75 178 TRP B CA 1
ATOM 2930 C C . TRP B 1 178 ? 4.363 -19.719 -11.086 1 83.75 178 TRP B C 1
ATOM 2932 O O . TRP B 1 178 ? 4.145 -19.375 -9.922 1 83.75 178 TRP B O 1
ATOM 2942 N N . PHE B 1 179 ? 3.594 -20.453 -11.812 1 87.5 179 PHE B N 1
ATOM 2943 C CA . PHE B 1 179 ? 2.328 -20.875 -11.227 1 87.5 179 PHE B CA 1
ATOM 2944 C C . PHE B 1 179 ? 2.512 -22.125 -10.383 1 87.5 179 PHE B C 1
ATOM 2946 O O . PHE B 1 179 ? 3.238 -23.047 -10.773 1 87.5 179 PHE B O 1
ATOM 2953 N N . HIS B 1 180 ? 1.949 -22.109 -9.234 1 88.25 180 HIS B N 1
ATOM 2954 C CA . HIS B 1 180 ? 1.853 -23.281 -8.383 1 88.25 180 HIS B CA 1
ATOM 2955 C C . HIS B 1 180 ? 0.628 -24.125 -8.742 1 88.25 180 HIS B C 1
ATOM 2957 O O . HIS B 1 180 ? -0.507 -23.703 -8.516 1 88.25 180 HIS B O 1
ATOM 2963 N N . LYS B 1 181 ? 0.782 -25.359 -9.219 1 86.5 181 LYS B N 1
ATOM 2964 C CA . LYS B 1 181 ? -0.275 -26.125 -9.867 1 86.5 181 LYS B CA 1
ATOM 2965 C C . LYS B 1 181 ? -1.472 -26.297 -8.93 1 86.5 181 LYS B C 1
ATOM 2967 O O . LYS B 1 181 ? -2.613 -26.062 -9.328 1 86.5 181 LYS B O 1
ATOM 2972 N N . LYS B 1 182 ? -1.205 -26.672 -7.672 1 90.19 182 LYS B N 1
ATOM 2973 C CA . LYS B 1 182 ? -2.297 -26.969 -6.746 1 90.19 182 LYS B CA 1
ATOM 2974 C C . LYS B 1 182 ? -3.094 -25.703 -6.426 1 90.19 182 LYS B C 1
ATOM 2976 O O . LYS B 1 182 ? -4.324 -25.719 -6.418 1 90.19 182 LYS B O 1
ATOM 2981 N N . LEU B 1 183 ? -2.441 -24.625 -6.184 1 93.12 183 LEU B N 1
ATOM 2982 C CA . LEU B 1 183 ? -3.139 -23.391 -5.863 1 93.12 183 LEU B CA 1
ATOM 2983 C C . LEU B 1 183 ? -3.82 -22.812 -7.098 1 93.12 183 LEU B C 1
ATOM 2985 O O . LEU B 1 183 ? -4.953 -22.328 -7.02 1 93.12 183 LEU B O 1
ATOM 2989 N N . ARG B 1 184 ? -3.162 -22.891 -8.195 1 90.75 184 ARG B N 1
ATOM 2990 C CA . ARG B 1 184 ? -3.701 -22.297 -9.422 1 90.75 184 ARG B CA 1
ATOM 2991 C C . ARG B 1 184 ? -4.98 -23.016 -9.852 1 90.75 184 ARG B C 1
ATOM 2993 O O . ARG B 1 184 ? -5.887 -22.391 -10.406 1 90.75 184 ARG B O 1
ATOM 3000 N N . ALA B 1 185 ? -5.086 -24.25 -9.586 1 92.06 185 ALA B N 1
ATOM 3001 C CA . ALA B 1 185 ? -6.25 -25.047 -9.953 1 92.06 185 ALA B CA 1
ATOM 3002 C C . ALA B 1 185 ? -7.5 -24.578 -9.219 1 92.06 185 ALA B C 1
ATOM 3004 O O . ALA B 1 185 ? -8.617 -24.922 -9.594 1 92.06 185 ALA B O 1
ATOM 3005 N N . ARG B 1 186 ? -7.309 -23.797 -8.18 1 94.12 186 ARG B N 1
ATOM 3006 C CA . ARG B 1 186 ? -8.438 -23.297 -7.41 1 94.12 186 ARG B CA 1
ATOM 3007 C C . ARG B 1 186 ? -9.086 -22.109 -8.102 1 94.12 186 ARG B C 1
ATOM 3009 O O . ARG B 1 186 ? -10.164 -21.656 -7.707 1 94.12 186 ARG B O 1
ATOM 3016 N N . ILE B 1 187 ? -8.414 -21.562 -9.102 1 91.5 187 ILE B N 1
ATOM 3017 C CA . ILE B 1 187 ? -8.922 -20.406 -9.812 1 91.5 187 ILE B CA 1
ATOM 3018 C C . ILE B 1 187 ? -9.766 -20.844 -11 1 91.5 187 ILE B C 1
ATOM 3020 O O . ILE B 1 187 ? -9.32 -21.656 -11.82 1 91.5 187 ILE B O 1
ATOM 3024 N N . ASP B 1 188 ? -10.953 -20.312 -11.062 1 84.31 188 ASP B N 1
ATOM 3025 C CA . ASP B 1 188 ? -11.82 -20.625 -12.203 1 84.31 188 ASP B CA 1
ATOM 3026 C C . ASP B 1 188 ? -11.195 -20.125 -13.508 1 84.31 188 ASP B C 1
ATOM 3028 O O . ASP B 1 188 ? -11.07 -18.922 -13.727 1 84.31 188 ASP B O 1
ATOM 3032 N N . ALA B 1 189 ? -10.945 -21.062 -14.352 1 77.06 189 ALA B N 1
ATOM 3033 C CA . ALA B 1 189 ? -10.258 -20.734 -15.602 1 77.06 189 ALA B CA 1
ATOM 3034 C C . ALA B 1 189 ? -11.07 -19.75 -16.438 1 77.06 189 ALA B C 1
ATOM 3036 O O . ALA B 1 189 ? -10.508 -18.938 -17.156 1 77.06 189 ALA B O 1
ATOM 3037 N N . ARG B 1 190 ? -12.398 -19.75 -16.328 1 76 190 ARG B N 1
ATOM 3038 C CA . ARG B 1 190 ? -13.273 -18.891 -17.109 1 76 190 ARG B CA 1
ATOM 3039 C C . ARG B 1 190 ? -13.133 -17.438 -16.672 1 76 190 ARG B C 1
ATOM 3041 O O . ARG B 1 190 ? -13.414 -16.516 -17.438 1 76 190 ARG B O 1
ATOM 3048 N N . SER B 1 191 ? -12.594 -17.25 -15.461 1 82.12 191 SER B N 1
ATOM 3049 C CA . SER B 1 191 ? -12.523 -15.906 -14.898 1 82.12 191 SER B CA 1
ATOM 3050 C C . SER B 1 191 ? -11.289 -15.164 -15.406 1 82.12 191 SER B C 1
ATOM 3052 O O . SER B 1 191 ? -11.188 -13.945 -15.25 1 82.12 191 SER B O 1
ATOM 3054 N N . THR B 1 192 ? -10.398 -15.859 -16.078 1 74.94 192 THR B N 1
ATOM 3055 C CA . THR B 1 192 ? -9.125 -15.25 -16.438 1 74.94 192 THR B CA 1
ATOM 3056 C C . THR B 1 192 ? -9.141 -14.805 -17.906 1 74.94 192 THR B C 1
ATOM 3058 O O . THR B 1 192 ? -8.148 -14.289 -18.406 1 74.94 192 THR B O 1
ATOM 3061 N N . VAL B 1 193 ? -10.336 -15.07 -18.547 1 72.31 193 VAL B N 1
ATOM 3062 C CA . VAL B 1 193 ? -10.453 -14.672 -19.938 1 72.31 193 VAL B CA 1
ATOM 3063 C C . VAL B 1 193 ? -10.633 -13.156 -20.031 1 72.31 193 VAL B C 1
ATOM 3065 O O . VAL B 1 193 ? -11.477 -12.578 -19.344 1 72.31 193 VAL B O 1
ATOM 3068 N N . ARG B 1 194 ? -9.711 -12.469 -20.797 1 69.25 194 ARG B N 1
ATOM 3069 C CA . ARG B 1 194 ? -9.734 -11.016 -20.922 1 69.25 194 ARG B CA 1
ATOM 3070 C C . ARG B 1 194 ? -10.852 -10.57 -21.875 1 69.25 194 ARG B C 1
ATOM 3072 O O . ARG B 1 194 ? -11.133 -11.25 -22.859 1 69.25 194 ARG B O 1
ATOM 3079 N N . ASP B 1 195 ? -11.641 -9.531 -21.422 1 58.72 195 ASP B N 1
ATOM 3080 C CA . ASP B 1 195 ? -12.656 -8.977 -22.312 1 58.72 195 ASP B CA 1
ATOM 3081 C C . ASP B 1 195 ? -12.023 -8.297 -23.531 1 58.72 195 ASP B C 1
ATOM 3083 O O . ASP B 1 195 ? -11.023 -7.594 -23.406 1 58.72 195 ASP B O 1
ATOM 3087 N N . GLY B 1 196 ? -11.969 -8.961 -24.781 1 48.66 196 GLY B N 1
ATOM 3088 C CA . GLY B 1 196 ? -11.547 -8.406 -26.062 1 48.66 196 GLY B CA 1
ATOM 3089 C C . GLY B 1 196 ? -11.961 -6.961 -26.25 1 48.66 196 GLY B C 1
ATOM 3090 O O . GLY B 1 196 ? -12.922 -6.496 -25.625 1 48.66 196 GLY B O 1
#

Organism: Micromonas commoda (strain RCC299 / NOUM17 / CCMP2709) (NCBI:txid296587)

InterPro domains:
  IPR011051 RmlC-like cupin domain superfamily [SSF51182] (80-162)
  IPR014710 RmlC-like jelly roll fold [G3DSA:2.60.120.10] (81-179)

Sequence (392 aa):
MSVPEPRAWVVLVVGIFLGRLSVSVTHPTTCLSPSWSPIAVGDARIYYKPNESMPGLPQPPTKPGEGFKFEDARGSYERLEYPGGEYVNLVYTRAGHKRSGDIHKCAQVNTVVVGEALLTQVMKDGGETQTKLRGGDHVVIPPHVPHLYEFTKDTLMTESWTHREPDADRAQCEYEAWFHKKLRARIDARSTVRDGMSVPEPRAWVVLVVGIFLGRLSVSVTHPTTCLSPSWSPIAVGDARIYYKPNESMPGLPQPPTKPGEGFKFEDARGSYERLEYPGGEYVNLVYTRAGHKRSGDIHKCAQVNTVVVGEALLTQVMKDGGETQTKLRGGDHVVIPPHVPHLYEFTKDTLMTESWTHREPDADRAQCEYEAWFHKKLRARIDARSTVRDG

Foldseek 3Di:
DDDPDPPDPPPPPPPPPPPPPPPPPPVPPCQDDPPPPCVVVCPVVWWDFDDPPAFQDPPDDPDQPDKDKFAFLQGIWTWDADDVSDIKIKDWGAAFFKDFQKAKQFKKKKAWQAAKKWKWWQDPVRDIDIDIDGHGDMDIDHHGIGMMIHGRHGTIMMMFTFHDPVVGPRDGDDIDMIHGVVRVVVGDSNRRHTDD/DDDDDDDDPPPPPPPPPPPPPPPPPPVPPPLPDPPPDCVVVPPVVWWDFDDPPAFQDPPDPPDQPDKDKFAFLQGIWTWDADDVSDIKIKDWGAAFFKDFQKAKQFKKKKAWQAAKKWKWWQDPVRDIDIDIDGHGDMDIDRHGIGMMIHGRHGTIMMMFTFHDPVVGPRDGDDIDMIHGVVRVVVGDSNGRHTDD

Secondary structure (DSSP, 8-state):
---------------------------------TT--HHHH--TTTEEPPPTT-TT-----SSTT--EEEEETTEEEEEEE-TTS-EEEEEEE-TT-EEEEEEESSEEEEEEEESEEEEEEE-TTS-EEEEEEETT-EEEEPTT--EEEEESS-EEEEEEEE--STT---PBPPP-EEEEHHHHTTS-GGGG-B--/---------------------------------TT--HHHH--TTTEEPPPTT-TT-----SSTT--EEEEETTEEEEEEE-TTS-EEEEEEE-TT-EEEEEEESSEEEEEEEESEEEEEEE-TTS-EEEEEEETT-EEEEPTT--EEEEESS-EEEEEEEE--STT---PBPPP-EEEEHHHHTTS-GGGG-B--

pLDDT: mean 73.15, std 25.13, range [22.91, 98.56]